Protein AF-A0ABD2JEH2-F1 (afdb_monomer)

Mean predicted aligned error: 18.3 Å

Organism: NCBI:txid157864

Solvent-accessible surface area (backbone atoms only — not comparable to full-atom values): 28466 Å² total; per-residue (Å²): 139,85,88,86,85,80,56,67,70,57,51,53,50,49,50,51,50,50,50,50,52,48,48,51,50,50,49,36,48,27,20,68,70,43,46,34,24,30,28,34,30,50,46,79,28,69,82,37,62,45,49,84,53,62,71,50,44,47,70,79,39,72,75,54,36,22,40,37,39,39,40,36,83,88,48,63,65,70,51,57,27,50,54,41,29,54,41,44,76,69,68,38,38,36,32,44,28,38,29,57,82,94,49,58,30,40,73,56,53,65,60,52,40,50,38,17,49,51,45,50,73,43,43,73,67,43,54,75,32,35,81,64,40,46,29,54,41,56,22,46,17,30,68,80,60,46,22,22,58,52,14,48,41,50,43,58,18,45,62,44,31,55,77,73,47,89,65,57,34,33,41,44,16,26,28,58,12,26,21,42,64,40,47,26,23,7,50,66,31,46,82,57,36,47,36,77,73,79,57,48,29,50,23,36,33,35,28,25,57,22,45,17,61,90,74,73,41,54,41,51,62,64,44,57,57,45,35,48,71,44,77,43,45,46,35,33,62,31,32,42,83,57,70,86,49,85,45,83,15,55,33,70,62,31,52,49,48,43,45,75,68,38,25,21,43,18,33,47,22,44,31,48,52,77,84,61,65,40,25,24,33,30,68,39,33,77,81,39,26,70,46,92,67,67,47,78,32,91,40,27,59,77,49,57,58,68,73,51,78,84,67,77,76,69,68,75,67,78,72,79,85,69,96,59,104,63,80,59,67,57,58,52,64,62,99,58,82,98,67,74,68,54,79,47,84,49,80,84,74,78,92,84,69,82,84,51,71,66,59,60,51,49,51,52,50,52,51,51,49,51,51,52,49,51,50,52,49,51,50,50,51,50,52,50,51,53,52,50,53,52,49,54,50,52,50,47,67,69,46,48,63,68,74,43,65,82,50,81,77,67,52,51,57,53,51,54,51,50,50,53,52,50,49,54,50,51,65,62,41,52,60,51,51,52,48,72,66,36,69,63,55,44,50,52,52,50,64,68,50,56,71,69,62,68,76,72,70,76,92,82,79,86,73,88,83,82,80,82,88,86,76,86,80,80,84,83,80,88,79,87,87,80,90,84,83,92,81,84,85,81,88,84,85,83,89,88,83,83,90,82,92,134

Sequence (502 aa):
MFVVAQMAPLTLALLLITLLTAYDRCAVALTAGLGNGINMQPSYYNSGKVSLGLSQLKTLAPKVKTVRIEVEPFIPISLAKQWISEAAKNGFSIIVTYHKSTVLGSNDANELQQAANWWKTNYKSLAQSGTFVLNLMNEWGDHTITSSAYATAVNNALKIVRQVYRGTVIIDAPGWGQEAQTVKNAILGIGGAKIADTKIIPSLHLYPGGYNQQKNRWVDKSDIDDLAKAGRSLIIGEFGSLPPQNGGSDWAGIVSYAKSKGYTVLGWAWNGDGAYGMNMAQPSWSDQPTATTFTKSSYFNTIYNLFFEYRRAFRTVFLPASTDNHPHFVRIFHPKNGQKSKQVKMAPAPRGEKFCVKTAAKMAEEYAAQLKRKQEIQFLIQSFLICGFLEVQNLTFAWTPSLFSSLDGQWPFLVTFSENWISILLNSISPIILFSFNIDVRRIVRQLFVPFFLSFRCPFCAADRSPPAGVVQVRHLPTAARFVAARHHRQVQQCPSQFFVT

Secondary structure (DSSP, 8-state):
---SSS-HHHHHHHHHHHHHHHHHHHHHHHTTTT-SEEEE-GGGSGGG-----HHHHHHH-TT--EEEEEE-TTS-HHHHHHHHHHHHHTT-EEEEEE--GGGTT---HHHHHHHHHHHHHHHHHHHTT---EEE--TT-S-TT--HHHHHHHHHHHHHHHTTT--S-EEEE-HHHHT-HHHHHHHHHTTTS-----SSEEEEEEE-TT-EEGGGTEE--HHHHHHHHHTTS--EEEEE---TT------HHHHHHHHHHTT-EEEES-SS--TTSS--SEES-TTT-TT-S--EE-TTHHHHHGGGS--------------SSS---EEEEPPSSTT--PEEEEPPPPPTT----HHHHHHHHHHHHHHHHHHHHHHHHHHHHHHHHHHHHHHHHHHHHHHHTTT--SSHHHHHHHHHHHHHHHHHHHHHHHHHHH-HHHHHHHHHHHHHHHTT---TT-----PPPS---------------------------------

InterPro domains:
  IPR001547 Glycoside hydrolase, family 5 [PF00150] (80-273)
  IPR017853 Glycoside hydrolase superfamily [SSF51445] (61-289)

Nearest PDB structures (foldseek):
  3wsu-assembly2_B  TM=7.723E-01  e=1.985E-13  Streptomyces thermolilacinus
  4y7e-assembly1_A  TM=7.860E-01  e=3.277E-12  Streptomyces thermolilacinus
  4fk9-assembly1_A  TM=7.755E-01  e=4.362E-12  Streptomyces sp. SirexAA-E
  1ceo-assembly1_A  TM=7.139E-01  e=1.107E-08  Acetivibrio thermocellus
  2xsb-assembly1_A  TM=4.811E-01  e=6.095E-03  Oceanicola granulosus HTCC2516

Radius of gyration: 31.27 Å; Cα contacts (8 Å, |Δi|>4): 711; chains: 1; bounding box: 74×109×76 Å

Foldseek 3Di:
DDDDPPCVVVVVVVVVVVVVVVVVVVLCQQAVVQFAAFEDELCQFPNSLFDLQLVVCCVAFVRHQEYEYEDEPSRDVVSLLVVQLVCVVSRHAYEYADEHPVQAQPLPLVVLQVLLVSCLVCVVVSVVSDDYAYASHQQYHALPDALASVLVSVLNSVVSNVVPDDAAYEYADHNRRQALVSPLCQCVQNPHHHNPDQRYAYEHAFEQARDHVVVGAHDELVSLVSNVVSVHHYAHQEYFHFPPDNHDTPRLVNLLSSVVSSYYYYYYHCADPPPRQQHQWPPHCNVPRYDPDIDGDPNNCVGSVSSDNCPPPQPFPDDPDDPDDDFDWTWTDDPPDDDDTDTDTDDDDDPDDDPDPVVVVVVVVVVVVVVVVVVVVVVVVVVVVVVVVVVVLVVCVVCVLVVCVPDDDCRSVVSVVVNVVVVVVVVVCVVVCVCPVDPVNVVVVCVVCVVVVVVDDDPPPPDDDDDDDDDDDDDDDDDDDDDDDDDDDDDDDDDDDDDDDD

pLDDT: mean 73.19, std 26.57, range [21.41, 98.88]

Structure (mmCIF, N/CA/C/O backbone):
data_AF-A0ABD2JEH2-F1
#
_entry.id   AF-A0ABD2JEH2-F1
#
loop_
_atom_site.group_PDB
_atom_site.id
_atom_site.type_symbol
_atom_site.label_atom_id
_atom_site.label_alt_id
_atom_site.label_comp_id
_atom_site.label_asym_id
_atom_site.label_entity_id
_atom_site.label_seq_id
_atom_site.pdbx_PDB_ins_code
_atom_site.Cartn_x
_atom_site.Cartn_y
_atom_site.Cartn_z
_atom_site.occupancy
_atom_site.B_iso_or_equiv
_atom_site.auth_seq_id
_atom_site.auth_comp_id
_atom_site.auth_asym_id
_atom_site.auth_atom_id
_atom_site.pdbx_PDB_model_num
ATOM 1 N N . MET A 1 1 ? 0.611 -55.958 -28.792 1.00 38.38 1 MET A N 1
ATOM 2 C CA . MET A 1 1 ? 0.844 -54.628 -28.189 1.00 38.38 1 MET A CA 1
ATOM 3 C C . MET A 1 1 ? -0.496 -53.913 -28.087 1.00 38.38 1 MET A C 1
ATOM 5 O O . MET A 1 1 ? -0.878 -53.160 -28.967 1.00 38.38 1 MET A O 1
ATOM 9 N N . PHE A 1 2 ? -1.259 -54.252 -27.053 1.00 36.62 2 PHE A N 1
ATOM 10 C CA . PHE A 1 2 ? -2.417 -53.476 -26.616 1.00 36.62 2 PHE A CA 1
ATOM 11 C C . PHE A 1 2 ? -1.921 -52.457 -25.574 1.00 36.62 2 PHE A C 1
ATOM 13 O O . PHE A 1 2 ? -0.889 -52.704 -24.954 1.00 36.62 2 PHE A O 1
ATOM 20 N N . VAL A 1 3 ? -2.677 -51.372 -25.364 1.00 32.00 3 VAL A N 1
ATOM 21 C CA . VAL A 1 3 ? -2.468 -50.273 -24.386 1.00 32.00 3 VAL A CA 1
ATOM 22 C C . VAL A 1 3 ? -1.730 -49.024 -24.915 1.00 32.00 3 VAL A C 1
ATOM 24 O O . VAL A 1 3 ? -0.682 -48.673 -24.397 1.00 32.00 3 VAL A O 1
ATOM 27 N N . VAL A 1 4 ? -2.293 -48.283 -25.889 1.00 34.38 4 VAL A N 1
ATOM 28 C CA . VAL A 1 4 ? -1.987 -46.828 -26.065 1.00 34.38 4 VAL A CA 1
ATOM 29 C C . VAL A 1 4 ? -3.189 -45.994 -26.581 1.00 34.38 4 VAL A C 1
ATOM 31 O O . VAL A 1 4 ? -3.012 -44.884 -27.060 1.00 34.38 4 VAL A O 1
ATOM 34 N N . ALA A 1 5 ? -4.440 -46.466 -26.495 1.00 36.94 5 ALA A N 1
ATOM 35 C CA . ALA A 1 5 ? -5.582 -45.771 -27.131 1.00 36.94 5 ALA A CA 1
ATOM 36 C C . ALA A 1 5 ? -6.652 -45.204 -26.171 1.00 36.94 5 ALA A C 1
ATOM 38 O O . ALA A 1 5 ? -7.712 -44.786 -26.621 1.00 36.94 5 ALA A O 1
ATOM 39 N N . GLN A 1 6 ? -6.401 -45.152 -24.857 1.00 35.84 6 GLN A N 1
ATOM 40 C CA . GLN A 1 6 ? -7.385 -44.656 -23.872 1.00 35.84 6 GLN A CA 1
ATOM 41 C C . GLN A 1 6 ? -6.993 -43.356 -23.143 1.00 35.84 6 GLN A C 1
ATOM 43 O O . GLN A 1 6 ? -7.733 -42.904 -22.275 1.00 35.84 6 GLN A O 1
ATOM 48 N N . MET A 1 7 ? -5.869 -42.711 -23.482 1.00 36.59 7 MET A N 1
ATOM 49 C CA . MET A 1 7 ? -5.363 -41.574 -22.687 1.00 36.59 7 MET A CA 1
ATOM 50 C C . MET A 1 7 ? -5.781 -40.173 -23.172 1.00 36.59 7 MET A C 1
ATOM 52 O O . MET A 1 7 ? -5.604 -39.217 -22.423 1.00 36.59 7 MET A O 1
ATOM 56 N N . ALA A 1 8 ? -6.378 -40.028 -24.360 1.00 45.19 8 ALA A N 1
ATOM 57 C CA . ALA A 1 8 ? -6.695 -38.723 -24.965 1.00 45.19 8 ALA A CA 1
ATOM 58 C C . ALA A 1 8 ? -7.684 -37.820 -24.180 1.00 45.19 8 ALA A C 1
ATOM 60 O O . ALA A 1 8 ? -7.406 -36.625 -24.038 1.00 45.19 8 ALA A O 1
ATOM 61 N N . PRO A 1 9 ? -8.803 -38.320 -23.609 1.00 41.22 9 PRO A N 1
ATOM 62 C CA . PRO A 1 9 ? -9.693 -37.459 -22.825 1.00 41.22 9 PRO A CA 1
ATOM 63 C C . PRO A 1 9 ? -9.065 -37.055 -21.482 1.00 41.22 9 PRO A C 1
ATOM 65 O O . PRO A 1 9 ? -9.362 -35.978 -20.963 1.00 41.22 9 PRO A O 1
ATOM 68 N N . LEU A 1 10 ? -8.146 -37.872 -20.948 1.00 39.50 10 LEU A N 1
ATOM 69 C CA . LEU A 1 10 ? -7.419 -37.559 -19.722 1.00 39.50 10 LEU A CA 1
ATOM 70 C C . LEU A 1 10 ? -6.407 -36.432 -19.952 1.00 39.50 10 LEU A C 1
ATOM 72 O O . LEU A 1 10 ? -6.334 -35.528 -19.131 1.00 39.50 10 LEU A O 1
ATOM 76 N N . THR A 1 11 ? -5.672 -36.434 -21.069 1.00 44.53 11 THR A N 1
ATOM 77 C CA . THR A 1 11 ? -4.699 -35.380 -21.408 1.00 44.53 11 THR A CA 1
ATOM 78 C C . THR A 1 11 ? -5.358 -34.045 -21.733 1.00 44.53 11 THR A C 1
ATOM 80 O O . THR A 1 11 ? -4.823 -33.014 -21.332 1.00 44.53 11 THR A O 1
ATOM 83 N N . LEU A 1 12 ? -6.524 -34.028 -22.388 1.00 40.44 12 LEU A N 1
ATOM 84 C CA . LEU A 1 12 ? -7.258 -32.782 -22.646 1.00 40.44 12 LEU A CA 1
ATOM 85 C C . LEU A 1 12 ? -7.857 -32.199 -21.358 1.00 40.44 12 LEU A C 1
ATOM 87 O O . LEU A 1 12 ? -7.757 -30.994 -21.129 1.00 40.44 12 LEU A O 1
ATOM 91 N N . ALA A 1 13 ? -8.407 -33.045 -20.480 1.00 41.44 13 ALA A N 1
ATOM 92 C CA . ALA A 1 13 ? -8.845 -32.632 -19.149 1.00 41.44 13 ALA A CA 1
ATOM 93 C C . ALA A 1 13 ? -7.664 -32.142 -18.295 1.00 41.44 13 ALA A C 1
ATOM 95 O O . ALA A 1 13 ? -7.777 -31.105 -17.646 1.00 41.44 13 ALA A O 1
ATOM 96 N N . LEU A 1 14 ? -6.507 -32.813 -18.351 1.00 42.25 14 LEU A N 1
ATOM 97 C CA . LEU A 1 14 ? -5.287 -32.375 -17.668 1.00 42.25 14 LEU A CA 1
ATOM 98 C C . LEU A 1 14 ? -4.791 -31.035 -18.216 1.00 42.25 14 LEU A C 1
ATOM 100 O O . LEU A 1 14 ? -4.401 -30.181 -17.431 1.00 42.25 14 LEU A O 1
ATOM 104 N N . LEU A 1 15 ? -4.841 -30.813 -19.532 1.00 41.19 15 LEU A N 1
ATOM 105 C CA . LEU A 1 15 ? -4.460 -29.549 -20.164 1.00 41.19 15 LEU A CA 1
ATOM 106 C C . LEU A 1 15 ? -5.418 -28.419 -19.766 1.00 41.19 15 LEU A C 1
ATOM 108 O O . LEU A 1 15 ? -4.961 -27.331 -19.428 1.00 41.19 15 LEU A O 1
ATOM 112 N N . LEU A 1 16 ? -6.732 -28.677 -19.736 1.00 40.31 16 LEU A N 1
ATOM 113 C CA . LEU A 1 16 ? -7.731 -27.705 -19.285 1.00 40.31 16 LEU A CA 1
ATOM 114 C C . LEU A 1 16 ? -7.563 -27.383 -17.797 1.00 40.31 16 LEU A C 1
ATOM 116 O O . LEU A 1 16 ? -7.581 -26.216 -17.429 1.00 40.31 16 LEU A O 1
ATOM 120 N N . ILE A 1 17 ? -7.341 -28.392 -16.949 1.00 43.56 17 ILE A N 1
ATOM 121 C CA . ILE A 1 17 ? -7.044 -28.217 -15.520 1.00 43.56 17 ILE A CA 1
ATOM 122 C C . ILE A 1 17 ? -5.722 -27.461 -15.349 1.00 43.56 17 ILE A C 1
ATOM 124 O O . ILE A 1 17 ? -5.631 -26.576 -14.506 1.00 43.56 17 ILE A O 1
ATOM 128 N N . THR A 1 18 ? -4.707 -27.730 -16.170 1.00 41.47 18 THR A N 1
ATOM 129 C CA . THR A 1 18 ? -3.419 -27.018 -16.132 1.00 41.47 18 THR A CA 1
ATOM 130 C C . THR A 1 18 ? -3.573 -25.565 -16.583 1.00 41.47 18 THR A C 1
ATOM 132 O O . THR A 1 18 ? -3.002 -24.675 -15.968 1.00 41.47 18 THR A O 1
ATOM 135 N N . LEU A 1 19 ? -4.393 -25.291 -17.599 1.00 39.25 19 LEU A N 1
ATOM 136 C CA . LEU A 1 19 ? -4.694 -23.937 -18.075 1.00 39.25 19 LEU A CA 1
ATOM 137 C C . LEU A 1 19 ? -5.566 -23.156 -17.086 1.00 39.25 19 LEU A C 1
ATOM 139 O O . LEU A 1 19 ? -5.294 -21.984 -16.843 1.00 39.25 19 LEU A O 1
ATOM 143 N N . LEU A 1 20 ? -6.567 -23.796 -16.478 1.00 35.84 20 LEU A N 1
ATOM 144 C CA . LEU A 1 20 ? -7.410 -23.208 -15.434 1.00 35.84 20 LEU A CA 1
ATOM 145 C C . LEU A 1 20 ? -6.595 -22.933 -14.165 1.00 35.84 20 LEU A C 1
ATOM 147 O O . LEU A 1 20 ? -6.630 -21.825 -13.645 1.00 35.84 20 LEU A O 1
ATOM 151 N N . THR A 1 21 ? -5.766 -23.883 -13.722 1.00 35.12 21 THR A N 1
ATOM 152 C CA . THR A 1 21 ? -4.868 -23.676 -12.574 1.00 35.12 21 THR A CA 1
ATOM 153 C C . THR A 1 21 ? -3.761 -22.667 -12.873 1.00 35.12 21 THR A C 1
ATOM 155 O O . THR A 1 21 ? -3.368 -21.925 -11.977 1.00 35.12 21 THR A O 1
ATOM 158 N N . ALA A 1 22 ? -3.262 -22.581 -14.108 1.00 37.34 22 ALA A N 1
ATOM 159 C CA . ALA A 1 22 ? -2.315 -21.546 -14.517 1.00 37.34 22 ALA A CA 1
ATOM 160 C C . ALA A 1 22 ? -2.975 -20.162 -14.582 1.00 37.34 22 ALA A C 1
ATOM 162 O O . ALA A 1 22 ? -2.362 -19.185 -14.156 1.00 37.34 22 ALA A O 1
ATOM 163 N N . TYR A 1 23 ? -4.221 -20.073 -15.058 1.00 37.78 23 TYR A N 1
ATOM 164 C CA . TYR A 1 23 ? -5.011 -18.843 -15.049 1.00 37.78 23 TYR A CA 1
ATOM 165 C C . TYR A 1 23 ? -5.285 -18.373 -13.619 1.00 37.78 23 TYR A C 1
ATOM 167 O O . TYR A 1 23 ? -5.003 -17.220 -13.303 1.00 37.78 23 TYR A O 1
ATOM 175 N N . ASP A 1 24 ? -5.715 -19.273 -12.732 1.00 34.38 24 ASP A N 1
ATOM 176 C CA . ASP A 1 24 ? -5.932 -18.965 -11.318 1.00 34.38 24 ASP A CA 1
ATOM 177 C C . ASP A 1 24 ? -4.625 -18.565 -10.624 1.00 34.38 24 ASP A C 1
ATOM 179 O O . ASP A 1 24 ? -4.593 -17.572 -9.903 1.00 34.38 24 ASP A O 1
ATOM 183 N N . ARG A 1 25 ? -3.503 -19.250 -10.891 1.00 36.88 25 ARG A N 1
ATOM 184 C CA . ARG A 1 25 ? -2.181 -18.848 -10.372 1.00 36.88 25 ARG A CA 1
ATOM 185 C C . ARG A 1 25 ? -1.738 -17.487 -10.904 1.00 36.88 25 ARG A C 1
ATOM 187 O O . ARG A 1 25 ? -1.154 -16.715 -10.150 1.00 36.88 25 ARG A O 1
ATOM 194 N N . CYS A 1 26 ? -2.020 -17.176 -12.168 1.00 42.25 26 CYS A N 1
ATOM 195 C CA . CYS A 1 26 ? -1.706 -15.886 -12.777 1.00 42.25 26 CYS A CA 1
ATOM 196 C C . CYS A 1 26 ? -2.580 -14.767 -12.186 1.00 42.25 26 CYS A C 1
ATOM 198 O O . CYS A 1 26 ? -2.062 -13.717 -11.821 1.00 42.25 26 CYS A O 1
ATOM 200 N N . ALA A 1 27 ? -3.878 -15.007 -11.985 1.00 40.31 27 ALA A N 1
ATOM 201 C CA . ALA A 1 27 ? -4.804 -14.068 -11.350 1.00 40.31 27 ALA A CA 1
ATOM 202 C C . ALA A 1 27 ? -4.501 -13.856 -9.852 1.00 40.31 27 ALA A C 1
ATOM 204 O O . ALA A 1 27 ? -4.557 -12.728 -9.357 1.00 40.31 27 ALA A O 1
ATOM 205 N N . VAL A 1 28 ? -4.108 -14.909 -9.128 1.00 47.94 28 VAL A N 1
ATOM 206 C CA . VAL A 1 28 ? -3.621 -14.826 -7.739 1.00 47.94 28 VAL A CA 1
ATOM 207 C C . VAL A 1 28 ? -2.287 -14.074 -7.674 1.00 47.94 28 VAL A C 1
ATOM 209 O O . VAL A 1 28 ? -2.099 -13.248 -6.784 1.00 47.94 28 VAL A O 1
ATOM 212 N N . ALA A 1 29 ? -1.385 -14.282 -8.638 1.00 48.41 29 ALA A N 1
ATOM 213 C CA . ALA A 1 29 ? -0.139 -13.522 -8.740 1.00 48.41 29 ALA A CA 1
ATOM 214 C C . ALA A 1 29 ? -0.380 -12.037 -9.079 1.00 48.41 29 ALA A C 1
ATOM 216 O O . ALA A 1 29 ? 0.302 -11.169 -8.531 1.00 48.41 29 ALA A O 1
ATOM 217 N N . LEU A 1 30 ? -1.370 -11.728 -9.925 1.00 56.09 30 LEU A N 1
ATOM 218 C CA . LEU A 1 30 ? -1.747 -10.360 -10.308 1.00 56.09 30 LEU A CA 1
ATOM 219 C C . LEU A 1 30 ? -2.466 -9.608 -9.175 1.00 56.09 30 LEU A C 1
ATOM 221 O O . LEU A 1 30 ? -2.179 -8.439 -8.958 1.00 56.09 30 LEU A O 1
ATOM 225 N N . THR A 1 31 ? -3.311 -10.273 -8.382 1.00 55.59 31 THR A N 1
ATOM 226 C CA . THR A 1 31 ? -3.973 -9.667 -7.202 1.00 55.59 31 THR A CA 1
ATOM 227 C C . THR A 1 31 ? -3.117 -9.717 -5.932 1.00 55.59 31 THR A C 1
ATOM 229 O O . THR A 1 31 ? -3.543 -9.241 -4.876 1.00 55.59 31 THR A O 1
ATOM 232 N N . ALA A 1 32 ? -1.939 -10.343 -5.988 1.00 62.41 32 ALA A N 1
ATOM 233 C CA . ALA A 1 32 ? -1.155 -10.747 -4.819 1.00 62.41 32 ALA A CA 1
ATOM 234 C C . ALA A 1 32 ? -1.945 -11.579 -3.777 1.00 62.41 32 ALA A C 1
ATOM 236 O O . ALA A 1 32 ? -1.528 -11.678 -2.625 1.00 62.41 32 ALA A O 1
ATOM 237 N N . GLY A 1 33 ? -3.100 -12.148 -4.149 1.00 73.88 33 GLY A N 1
ATOM 238 C CA . GLY A 1 33 ? -4.007 -12.875 -3.252 1.00 73.88 33 GLY A CA 1
ATOM 239 C C . GLY A 1 33 ? -4.705 -12.017 -2.187 1.00 73.88 33 GLY A C 1
ATOM 240 O O . GLY A 1 33 ? -5.452 -12.552 -1.373 1.00 73.88 33 GLY A O 1
ATOM 241 N N . LEU A 1 34 ? -4.485 -10.700 -2.184 1.00 87.00 34 LEU A N 1
ATOM 242 C CA . LEU A 1 34 ? -5.029 -9.782 -1.181 1.00 87.00 34 LEU A CA 1
ATOM 243 C C . LEU A 1 34 ? -6.503 -9.467 -1.475 1.00 87.00 34 LEU A C 1
ATOM 245 O O . LEU A 1 34 ? -7.361 -9.549 -0.598 1.00 87.00 34 LEU A O 1
ATOM 249 N N . GLY A 1 35 ? -6.810 -9.159 -2.737 1.00 91.62 35 GLY A N 1
ATOM 250 C CA . GLY A 1 35 ? -8.103 -8.611 -3.134 1.00 91.62 35 GLY A CA 1
ATOM 251 C C . GLY A 1 35 ? -8.255 -7.145 -2.715 1.00 91.62 35 GLY A C 1
ATOM 252 O O . GLY A 1 35 ? -7.526 -6.635 -1.863 1.00 91.62 35 GLY A O 1
ATOM 253 N N . ASN A 1 36 ? -9.222 -6.457 -3.325 1.00 95.56 36 ASN A N 1
ATOM 254 C CA . ASN A 1 36 ? -9.412 -5.019 -3.123 1.00 95.56 36 ASN A CA 1
ATOM 255 C C . ASN A 1 36 ? -9.738 -4.682 -1.670 1.00 95.56 36 ASN A C 1
ATOM 257 O O . ASN A 1 36 ? -10.392 -5.452 -0.961 1.00 95.56 36 ASN A O 1
ATOM 261 N N . GLY A 1 37 ? -9.305 -3.511 -1.234 1.00 97.31 37 GLY A N 1
ATOM 262 C CA . GLY A 1 37 ? -9.317 -3.171 0.174 1.00 97.31 37 GLY A CA 1
ATOM 263 C C . GLY A 1 37 ? -9.365 -1.685 0.443 1.00 97.31 37 GLY A C 1
ATOM 264 O O . GLY A 1 37 ? -9.661 -0.883 -0.437 1.00 97.31 37 GLY A O 1
ATOM 265 N N . ILE A 1 38 ? -9.094 -1.338 1.688 1.00 98.31 38 ILE A N 1
ATOM 266 C CA . ILE A 1 38 ? -9.150 0.024 2.213 1.00 98.31 38 ILE A CA 1
ATOM 267 C C . ILE A 1 38 ? -8.027 0.244 3.224 1.00 98.31 38 ILE A C 1
ATOM 269 O O . ILE A 1 38 ? -7.625 -0.687 3.925 1.00 98.31 38 ILE A O 1
ATOM 273 N N . ASN A 1 39 ? -7.548 1.480 3.294 1.00 98.62 39 ASN A N 1
ATOM 274 C CA . ASN A 1 39 ? -6.603 1.948 4.300 1.00 98.62 39 ASN A CA 1
ATOM 275 C C . ASN A 1 39 ? -7.331 2.352 5.586 1.00 98.62 39 ASN A C 1
ATOM 277 O O . ASN A 1 39 ? -8.513 2.706 5.559 1.00 98.62 39 ASN A O 1
ATOM 281 N N . MET A 1 40 ? -6.631 2.309 6.715 1.00 97.31 40 MET A N 1
ATOM 282 C CA . MET A 1 40 ? -7.096 2.853 7.988 1.00 97.31 40 MET A CA 1
ATOM 283 C C . MET A 1 40 ? -5.923 3.343 8.827 1.00 97.31 40 MET A C 1
ATOM 285 O O . MET A 1 40 ? -4.877 2.693 8.875 1.00 97.31 40 MET A O 1
ATOM 289 N N . GLN A 1 41 ? -6.140 4.450 9.536 1.00 96.44 41 GLN A N 1
ATOM 290 C CA . GLN A 1 41 ? -5.079 5.141 10.268 1.00 96.44 41 GLN A CA 1
ATOM 291 C C . GLN A 1 41 ? -5.410 5.270 11.762 1.00 96.44 41 GLN A C 1
ATOM 293 O O . GLN A 1 41 ? -5.638 6.365 12.281 1.00 96.44 41 GLN A O 1
ATOM 298 N N . PRO A 1 42 ? -5.500 4.141 12.485 1.00 96.62 42 PRO A N 1
ATOM 299 C CA . PRO A 1 42 ? -5.939 4.149 13.878 1.00 96.62 42 PRO A CA 1
ATOM 300 C C . PRO A 1 42 ? -4.958 4.877 14.803 1.00 96.62 42 PRO A C 1
ATOM 302 O O . PRO A 1 42 ? -5.356 5.342 15.865 1.00 96.62 42 PRO A O 1
ATOM 305 N N . SER A 1 43 ? -3.699 5.025 14.389 1.00 96.62 43 SER A N 1
ATOM 306 C CA . SER A 1 43 ? -2.628 5.646 15.170 1.00 96.62 43 SER A CA 1
ATOM 307 C C . SER A 1 43 ? -2.864 7.121 15.537 1.00 96.62 43 SER A C 1
ATOM 309 O O . SER A 1 43 ? -2.365 7.566 16.568 1.00 96.62 43 SER A O 1
ATOM 311 N N . TYR A 1 44 ? -3.617 7.887 14.741 1.00 93.75 44 TYR A N 1
ATOM 312 C CA . TYR A 1 44 ? -3.681 9.351 14.894 1.00 93.75 44 TYR A CA 1
ATOM 313 C C . TYR A 1 44 ? -4.644 9.865 15.951 1.00 93.75 44 TYR A C 1
ATOM 315 O O . TYR A 1 44 ? -4.499 10.998 16.410 1.00 93.75 44 TYR A O 1
ATOM 323 N N . TYR A 1 45 ? -5.619 9.056 16.355 1.00 92.81 45 TYR A N 1
ATOM 324 C CA . TYR A 1 45 ? -6.682 9.513 17.242 1.00 92.81 45 TYR A CA 1
ATOM 325 C C . TYR A 1 45 ? -6.719 8.702 18.520 1.00 92.81 45 TYR A C 1
ATOM 327 O O . TYR A 1 45 ? -6.497 7.492 18.524 1.00 92.81 45 TYR A O 1
ATOM 335 N N . ASN A 1 46 ? -6.990 9.396 19.625 1.00 95.50 46 ASN A N 1
ATOM 336 C CA . ASN A 1 46 ? -7.122 8.800 20.953 1.00 95.50 46 ASN A CA 1
ATOM 337 C C . ASN A 1 46 ? -5.936 7.894 21.343 1.00 95.50 46 ASN A C 1
ATOM 339 O O . ASN A 1 46 ? -6.116 6.827 21.932 1.00 95.50 46 ASN A O 1
ATOM 343 N N . SER A 1 47 ? -4.718 8.281 20.941 1.00 95.31 47 SER A N 1
ATOM 344 C CA . SER A 1 47 ? -3.491 7.496 21.147 1.00 95.31 47 SER A CA 1
ATOM 345 C C . SER A 1 47 ? -3.610 6.042 20.662 1.00 95.31 47 SER A C 1
ATOM 347 O O . SER A 1 47 ? -3.117 5.123 21.318 1.00 95.31 47 SER A O 1
ATOM 349 N N . GLY A 1 48 ? -4.321 5.812 19.555 1.00 95.94 48 GLY A N 1
ATOM 350 C CA . GLY A 1 48 ? -4.557 4.482 18.997 1.00 95.94 48 GLY A CA 1
ATOM 351 C C . GLY A 1 48 ? -5.732 3.707 19.607 1.00 95.94 48 GLY A C 1
ATOM 352 O O . GLY A 1 48 ? -6.070 2.617 19.142 1.00 95.94 48 GLY A O 1
ATOM 353 N N . LYS A 1 49 ? -6.386 4.228 20.649 1.00 97.31 49 LYS A N 1
ATOM 354 C CA . LYS A 1 49 ? -7.512 3.557 21.318 1.00 97.31 49 LYS A CA 1
ATOM 355 C C . LYS A 1 49 ? -8.820 3.839 20.583 1.00 97.31 49 LYS A C 1
ATOM 357 O O . LYS A 1 49 ? -9.713 4.504 21.109 1.00 97.31 49 LYS A O 1
ATOM 362 N N . VAL A 1 50 ? -8.913 3.355 19.351 1.00 96.81 50 VAL A N 1
ATOM 363 C CA . VAL A 1 50 ? -10.086 3.530 18.491 1.00 96.81 50 VAL A CA 1
ATOM 364 C C . VAL A 1 50 ? -10.854 2.226 18.308 1.00 96.81 50 VAL A C 1
ATOM 366 O O . VAL A 1 50 ? -10.274 1.141 18.289 1.00 96.81 50 VAL A O 1
ATOM 369 N N . SER A 1 51 ? -12.170 2.328 18.143 1.00 96.69 51 SER A N 1
ATOM 370 C CA . SER A 1 51 ? -13.010 1.209 17.717 1.00 96.69 51 SER A CA 1
ATOM 371 C C . SER A 1 51 ? -12.942 1.089 16.196 1.00 96.69 51 SER A C 1
ATOM 373 O O . SER A 1 51 ? -13.401 1.985 15.485 1.00 96.69 51 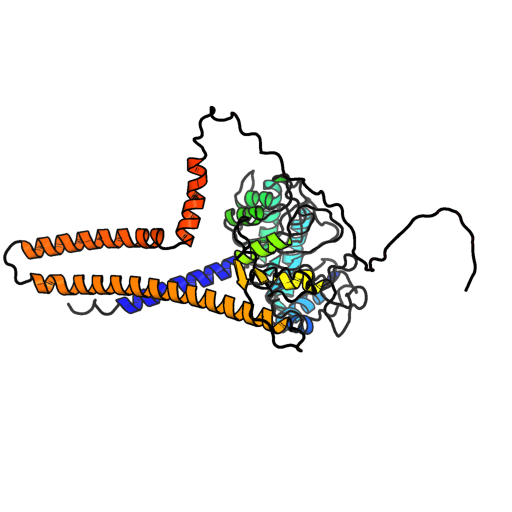SER A O 1
ATOM 375 N N . LEU A 1 52 ? -12.374 -0.008 15.676 1.00 97.06 52 LEU A N 1
ATOM 376 C CA . LEU A 1 52 ? -12.139 -0.131 14.234 1.00 97.06 52 LEU A CA 1
ATOM 377 C C . LEU A 1 52 ? -13.425 -0.287 13.413 1.00 97.06 52 LEU A C 1
ATOM 379 O O . LEU A 1 52 ? -13.449 0.067 12.235 1.00 97.06 52 LEU A O 1
ATOM 383 N N . GLY A 1 53 ? -14.496 -0.814 14.011 1.00 96.44 53 GLY A N 1
ATOM 384 C CA . GLY A 1 53 ? -15.786 -0.973 13.336 1.00 96.44 53 GLY A CA 1
ATOM 385 C C . GLY A 1 53 ? -15.755 -1.998 12.198 1.00 96.44 53 GLY A C 1
ATOM 386 O O . GLY A 1 53 ? -16.463 -1.845 11.199 1.00 96.44 53 GLY A O 1
ATOM 387 N N . LEU A 1 54 ? -14.910 -3.032 12.305 1.00 96.75 54 LEU A N 1
ATOM 388 C CA . LEU A 1 54 ? -14.658 -3.966 11.202 1.00 96.75 54 LEU A CA 1
ATOM 389 C C . LEU A 1 54 ? -15.865 -4.851 10.855 1.00 96.75 54 LEU A C 1
ATOM 391 O O . LEU A 1 54 ? -16.028 -5.238 9.696 1.00 96.75 54 LEU A O 1
ATOM 395 N N . SER A 1 55 ? -16.757 -5.127 11.809 1.00 95.19 55 SER A N 1
ATOM 396 C CA . SER A 1 55 ? -18.007 -5.848 11.534 1.00 95.19 55 SER A CA 1
ATOM 397 C C . SER A 1 55 ? -18.989 -4.991 10.719 1.00 95.19 55 SER A C 1
ATOM 399 O O . SER A 1 55 ? -19.604 -5.476 9.760 1.00 95.19 55 SER A O 1
ATOM 401 N N . GLN A 1 56 ? -19.085 -3.692 11.024 1.00 96.25 56 GLN A N 1
ATOM 402 C CA . GLN A 1 56 ? -19.850 -2.733 10.230 1.00 96.25 56 GLN A CA 1
ATOM 403 C C . GLN A 1 56 ? -19.224 -2.543 8.848 1.00 96.25 56 GLN A C 1
ATOM 405 O O . GLN A 1 56 ? -19.958 -2.550 7.861 1.00 96.25 56 GLN A O 1
ATOM 410 N N . LEU A 1 57 ? -17.892 -2.468 8.740 1.00 97.50 57 LEU A N 1
ATOM 411 C CA . LEU A 1 57 ? -17.194 -2.413 7.451 1.00 97.50 57 LEU A CA 1
ATOM 412 C C . LEU A 1 57 ? -17.590 -3.588 6.543 1.00 97.50 57 LEU A C 1
ATOM 414 O O . LEU A 1 57 ? -17.944 -3.366 5.385 1.00 97.50 57 LEU A O 1
ATOM 418 N N . LYS A 1 58 ? -17.614 -4.827 7.058 1.00 95.12 58 LYS A N 1
ATOM 419 C CA . LYS A 1 58 ? -18.054 -6.004 6.277 1.00 95.12 58 LYS A CA 1
ATOM 420 C C . LYS A 1 58 ? -19.475 -5.859 5.747 1.00 95.12 58 LYS A C 1
ATOM 422 O O . LYS A 1 58 ? -19.751 -6.245 4.612 1.00 95.12 58 LYS A O 1
ATOM 427 N N . THR A 1 59 ? -20.362 -5.309 6.570 1.00 95.81 59 THR A N 1
ATOM 428 C CA . THR A 1 59 ? -21.780 -5.138 6.238 1.00 95.81 59 THR A CA 1
ATOM 429 C C . THR A 1 59 ? -21.983 -4.016 5.221 1.00 95.81 59 THR A C 1
ATOM 431 O O . THR A 1 59 ? -22.703 -4.175 4.237 1.00 95.81 59 THR A O 1
ATOM 434 N N . LEU A 1 60 ? -21.323 -2.876 5.424 1.00 96.88 60 LEU A N 1
ATOM 435 C CA . LEU A 1 60 ? -21.470 -1.688 4.585 1.00 96.88 60 LEU A CA 1
ATOM 436 C C . LEU A 1 60 ? -20.728 -1.814 3.251 1.00 96.88 60 LEU A C 1
ATOM 438 O O . LEU A 1 60 ? -21.183 -1.240 2.255 1.00 96.88 60 LEU A O 1
ATOM 442 N N . ALA A 1 61 ? -19.612 -2.550 3.234 1.00 96.94 61 ALA A N 1
ATOM 443 C CA . ALA A 1 61 ? -18.675 -2.646 2.122 1.00 96.94 61 ALA A CA 1
ATOM 444 C C . ALA A 1 61 ? -18.244 -4.103 1.815 1.00 96.94 61 ALA A C 1
ATOM 446 O O . ALA A 1 61 ? -17.050 -4.393 1.772 1.00 96.94 61 ALA A O 1
ATOM 447 N N . PRO A 1 62 ? -19.158 -5.037 1.480 1.00 95.62 62 PRO A N 1
ATOM 448 C CA . PRO A 1 62 ? -18.861 -6.479 1.334 1.00 95.62 62 PRO A CA 1
ATOM 449 C C . PRO A 1 62 ? -17.819 -6.861 0.258 1.00 95.62 62 PRO A C 1
ATOM 451 O O . PRO A 1 62 ? -17.387 -8.017 0.170 1.00 95.62 62 PRO A O 1
ATOM 454 N N . LYS A 1 63 ? -17.415 -5.902 -0.585 1.00 95.06 63 LYS A N 1
ATOM 455 C CA . LYS A 1 63 ? -16.369 -6.059 -1.610 1.00 95.06 63 LYS A CA 1
ATOM 456 C C . LYS A 1 63 ? -14.960 -5.775 -1.087 1.00 95.06 63 LYS A C 1
ATOM 458 O O . LYS A 1 63 ? -14.010 -6.149 -1.763 1.00 95.06 63 LYS A O 1
ATOM 463 N N . VAL A 1 64 ? -14.835 -5.150 0.081 1.00 97.38 64 VAL A N 1
ATOM 464 C CA . VAL A 1 64 ? -13.559 -4.971 0.775 1.00 97.38 64 VAL A CA 1
ATOM 465 C C . VAL A 1 64 ? -13.137 -6.324 1.335 1.00 97.38 64 VAL A C 1
ATOM 467 O O . VAL A 1 64 ? -13.875 -6.942 2.102 1.00 97.38 64 VAL A O 1
ATOM 470 N N . LYS A 1 65 ? -11.967 -6.794 0.907 1.00 97.06 65 LYS A N 1
ATOM 471 C CA . LYS A 1 65 ? -11.332 -8.047 1.335 1.00 97.06 65 LYS A CA 1
ATOM 472 C C . LYS A 1 65 ? -10.036 -7.807 2.100 1.00 97.06 65 LYS A C 1
ATOM 474 O O . LYS A 1 65 ? -9.710 -8.615 2.962 1.00 97.06 65 LYS A O 1
ATOM 479 N N . THR A 1 66 ? -9.367 -6.683 1.844 1.00 98.12 66 THR A N 1
ATOM 480 C CA . THR A 1 66 ? -8.120 -6.296 2.515 1.00 98.12 66 THR A CA 1
ATOM 481 C C . THR A 1 66 ? -8.288 -5.048 3.370 1.00 98.12 66 THR A C 1
ATOM 483 O O . THR A 1 66 ? -8.959 -4.098 2.963 1.00 98.12 66 THR A O 1
ATOM 486 N N . VAL A 1 67 ? -7.619 -5.027 4.519 1.00 98.69 67 VAL A N 1
ATOM 487 C CA . VAL A 1 67 ? -7.376 -3.817 5.311 1.00 98.69 67 VAL A CA 1
ATOM 488 C C . VAL A 1 67 ? -5.875 -3.534 5.374 1.00 98.69 67 VAL A C 1
ATOM 490 O O . VAL A 1 67 ? -5.096 -4.422 5.721 1.00 98.69 67 VAL A O 1
ATOM 493 N N . ARG A 1 68 ? -5.465 -2.310 5.022 1.00 98.81 68 ARG A N 1
ATOM 494 C CA . ARG A 1 68 ? -4.098 -1.804 5.227 1.00 98.81 68 ARG A CA 1
ATOM 495 C C . ARG A 1 68 ? -4.092 -0.911 6.460 1.00 98.81 68 ARG A C 1
ATOM 497 O O . ARG A 1 68 ? -4.785 0.101 6.488 1.00 98.81 68 ARG A O 1
ATOM 504 N N . ILE A 1 69 ? -3.385 -1.352 7.496 1.00 98.62 69 ILE A N 1
ATOM 505 C CA . ILE A 1 69 ? -3.358 -0.730 8.820 1.00 98.62 69 ILE A CA 1
ATOM 506 C C . ILE A 1 69 ? -2.053 0.045 8.965 1.00 98.62 69 ILE A C 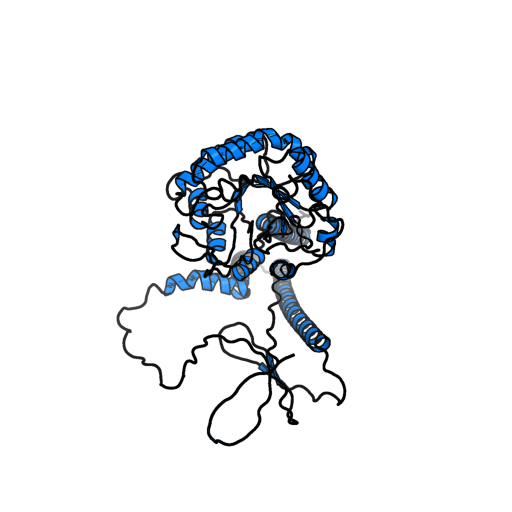1
ATOM 508 O O . ILE A 1 69 ? -0.974 -0.554 8.953 1.00 98.62 69 ILE A O 1
ATOM 512 N N . GLU A 1 70 ? -2.161 1.357 9.140 1.00 97.88 70 GLU A N 1
ATOM 513 C CA . GLU A 1 70 ? -1.008 2.228 9.354 1.00 97.88 70 GLU A CA 1
ATOM 514 C C . GLU A 1 70 ? -0.638 2.319 10.833 1.00 97.88 70 GLU A C 1
ATOM 516 O O . GLU A 1 70 ? -1.427 2.758 11.681 1.00 97.88 70 GLU A O 1
ATOM 521 N N . VAL A 1 71 ? 0.584 1.888 11.142 1.00 98.44 71 VAL A N 1
ATOM 522 C CA . VAL A 1 71 ? 1.107 1.827 12.504 1.00 98.44 71 VAL A CA 1
ATOM 523 C C . VAL A 1 71 ? 2.211 2.856 12.667 1.00 98.44 71 VAL A C 1
ATOM 525 O O . VAL A 1 71 ? 3.293 2.710 12.095 1.00 98.44 71 VAL A O 1
ATOM 528 N N . GLU A 1 72 ? 1.945 3.866 13.492 1.00 97.88 72 GLU A N 1
ATOM 529 C CA . GLU A 1 72 ? 2.963 4.827 13.901 1.00 97.88 72 GLU A CA 1
ATOM 530 C C . GLU A 1 72 ? 3.916 4.230 14.943 1.00 97.88 72 GLU A C 1
ATOM 532 O O . GLU A 1 72 ? 3.460 3.569 15.882 1.00 97.88 72 GLU A O 1
ATOM 537 N N . PRO A 1 73 ? 5.239 4.471 14.846 1.00 96.44 73 PRO A N 1
ATOM 538 C CA . PRO A 1 73 ? 6.217 3.914 15.781 1.00 96.44 73 PRO A CA 1
ATOM 539 C C . PRO A 1 73 ? 6.037 4.408 17.219 1.00 96.44 73 PRO A C 1
ATOM 541 O O . PRO A 1 73 ? 6.514 3.752 18.143 1.00 96.44 73 PRO A O 1
ATOM 544 N N . PHE A 1 74 ? 5.359 5.545 17.420 1.00 94.75 74 PHE A N 1
ATOM 545 C CA . PHE A 1 74 ? 5.045 6.068 18.750 1.00 94.75 74 PHE A CA 1
ATOM 546 C C . PHE A 1 74 ? 3.863 5.350 19.420 1.00 94.75 74 PHE A C 1
ATOM 548 O O . PHE A 1 74 ? 3.633 5.539 20.615 1.00 94.75 74 PHE A O 1
ATOM 555 N N . ILE A 1 75 ? 3.100 4.535 18.683 1.00 96.75 75 ILE A N 1
ATOM 556 C CA . ILE A 1 75 ? 1.992 3.768 19.247 1.00 96.75 75 ILE A CA 1
ATOM 557 C C . ILE A 1 75 ? 2.517 2.490 19.913 1.00 96.75 75 ILE A C 1
ATOM 559 O O . ILE A 1 75 ? 3.310 1.755 19.316 1.00 96.75 75 ILE A O 1
ATOM 563 N N . PRO A 1 76 ? 2.038 2.149 21.127 1.00 97.06 76 PRO A N 1
ATOM 564 C CA . PRO A 1 76 ? 2.335 0.862 21.737 1.00 97.06 76 PRO A CA 1
ATOM 565 C C . PRO A 1 76 ? 1.954 -0.304 20.819 1.00 97.06 76 PRO A C 1
ATOM 567 O O . PRO A 1 76 ? 0.801 -0.437 20.405 1.00 97.06 76 PRO A O 1
ATOM 570 N N . ILE A 1 77 ? 2.893 -1.222 20.572 1.00 97.69 77 ILE A N 1
ATOM 571 C CA . ILE A 1 77 ? 2.655 -2.390 19.705 1.00 97.69 77 ILE A CA 1
ATOM 572 C C . ILE A 1 77 ? 1.489 -3.269 20.179 1.00 97.69 77 ILE A C 1
ATOM 574 O O . ILE A 1 77 ? 0.918 -4.007 19.384 1.00 97.69 77 ILE A O 1
ATOM 578 N N . SER A 1 78 ? 1.104 -3.195 21.458 1.00 98.38 78 SER A N 1
ATOM 579 C CA . SER A 1 78 ? -0.076 -3.882 21.992 1.00 98.38 78 SER A CA 1
ATOM 580 C C . SER A 1 78 ? -1.376 -3.433 21.318 1.00 98.38 78 SER A C 1
ATOM 582 O O . SER A 1 78 ? -2.247 -4.273 21.108 1.00 98.38 78 SER A O 1
ATOM 584 N N . LEU A 1 79 ? -1.494 -2.163 20.919 1.00 98.44 79 LEU A N 1
ATOM 585 C CA . LEU A 1 79 ? -2.644 -1.658 20.164 1.00 98.44 79 LEU A CA 1
ATOM 586 C C . LEU A 1 79 ? -2.615 -2.162 18.718 1.00 98.44 79 LEU A C 1
ATOM 588 O O . LEU A 1 79 ? -3.610 -2.700 18.242 1.00 98.44 79 LEU A O 1
ATOM 592 N N . ALA A 1 80 ? -1.450 -2.135 18.064 1.00 98.44 80 ALA A N 1
ATOM 593 C CA . ALA A 1 80 ? -1.290 -2.728 16.734 1.00 98.44 80 ALA A CA 1
ATOM 594 C C . ALA A 1 80 ? -1.662 -4.222 16.710 1.00 98.44 80 ALA A C 1
ATOM 596 O O . ALA A 1 80 ? -2.358 -4.683 15.805 1.00 98.44 80 ALA A O 1
ATOM 597 N N . LYS A 1 81 ? -1.281 -4.979 17.748 1.00 98.75 81 LYS A N 1
ATOM 598 C CA . LYS A 1 81 ? -1.701 -6.378 17.936 1.00 98.75 81 LYS A CA 1
ATOM 599 C C . LYS A 1 81 ? -3.220 -6.524 18.036 1.00 98.75 81 LYS A C 1
ATOM 601 O O . LYS A 1 81 ? -3.777 -7.442 17.436 1.00 98.75 81 LYS A O 1
ATOM 606 N N . GLN A 1 82 ? -3.890 -5.637 18.771 1.00 98.56 82 GLN A N 1
ATOM 607 C CA . GLN A 1 82 ? -5.351 -5.650 18.884 1.00 98.56 82 GLN A CA 1
ATOM 608 C C . GLN A 1 82 ? -6.014 -5.411 17.525 1.00 98.56 82 GLN A C 1
ATOM 610 O O . GLN A 1 82 ? -6.886 -6.191 17.147 1.00 98.56 82 GLN A O 1
ATOM 615 N N . TRP A 1 83 ? -5.546 -4.424 16.756 1.00 98.62 83 TRP A N 1
ATOM 616 C CA . TRP A 1 83 ? -6.071 -4.132 15.419 1.00 98.62 83 TRP A CA 1
ATOM 617 C C . TRP A 1 83 ? -5.906 -5.309 14.452 1.00 98.62 83 TRP A C 1
ATOM 619 O O . TRP A 1 83 ? -6.861 -5.704 13.783 1.00 98.62 83 TRP A O 1
ATOM 629 N N . ILE A 1 84 ? -4.715 -5.921 14.423 1.00 98.81 84 ILE A N 1
ATOM 630 C CA . ILE A 1 84 ? -4.433 -7.108 13.600 1.00 98.81 84 ILE A CA 1
ATOM 631 C C . ILE A 1 84 ? -5.346 -8.271 14.009 1.00 98.81 84 ILE A C 1
ATOM 633 O O . ILE A 1 84 ? -5.936 -8.926 13.150 1.00 98.81 84 ILE A O 1
ATOM 637 N N . SER A 1 85 ? -5.506 -8.513 15.314 1.00 98.69 85 SER A N 1
ATOM 638 C CA . SER A 1 85 ? -6.374 -9.582 15.817 1.00 98.69 85 SER A CA 1
ATOM 639 C C . SER A 1 85 ? -7.841 -9.349 15.467 1.00 98.69 85 SER A C 1
ATOM 641 O O . SER A 1 85 ? -8.534 -10.287 15.072 1.00 98.69 85 SER A O 1
ATOM 643 N N . GLU A 1 86 ? -8.327 -8.112 15.574 1.00 98.25 86 GLU A N 1
ATOM 644 C CA . GLU A 1 86 ? -9.694 -7.762 15.191 1.00 98.25 86 GLU A CA 1
ATOM 645 C C . GLU A 1 86 ? -9.926 -7.973 13.689 1.00 98.25 86 GLU A C 1
ATOM 647 O O . GLU A 1 86 ? -10.937 -8.567 13.300 1.00 98.25 86 GLU A O 1
ATOM 652 N N . ALA A 1 87 ? -8.979 -7.556 12.844 1.00 98.50 87 ALA A N 1
ATOM 653 C CA . ALA A 1 87 ? -9.053 -7.762 11.401 1.00 98.50 87 ALA A CA 1
ATOM 654 C C . ALA A 1 87 ? -9.050 -9.248 11.025 1.00 98.50 87 ALA A C 1
ATOM 656 O O . ALA A 1 87 ? -9.884 -9.681 10.223 1.00 98.50 87 ALA A O 1
ATOM 657 N N . ALA A 1 88 ? -8.191 -10.041 11.671 1.00 98.06 88 ALA A N 1
ATOM 658 C CA . ALA A 1 88 ? -8.115 -11.482 11.462 1.00 98.06 88 ALA A CA 1
ATOM 659 C C . ALA A 1 88 ? -9.420 -12.182 11.873 1.00 98.06 88 ALA A C 1
ATOM 661 O O . ALA A 1 88 ? -9.967 -12.968 11.101 1.00 98.06 88 ALA A O 1
ATOM 662 N N . LYS A 1 89 ? -9.983 -11.842 13.042 1.00 97.94 89 LYS A N 1
ATOM 663 C CA . LYS A 1 89 ? -11.280 -12.370 13.514 1.00 97.94 89 LYS A CA 1
ATOM 664 C C . LYS A 1 89 ? -12.431 -12.028 12.571 1.00 97.94 89 LYS A C 1
ATOM 666 O O . LYS A 1 89 ? -13.373 -12.802 12.430 1.00 97.94 89 LYS A O 1
ATOM 671 N N . ASN A 1 90 ? -12.353 -10.877 11.908 1.00 97.62 90 ASN A N 1
ATOM 672 C CA . ASN A 1 90 ? -13.331 -10.469 10.908 1.00 97.62 90 ASN A CA 1
ATOM 673 C C . ASN A 1 90 ? -13.082 -11.095 9.521 1.00 97.62 90 ASN A C 1
ATOM 675 O O . ASN A 1 90 ? -13.943 -10.972 8.647 1.00 97.62 90 ASN A O 1
ATOM 679 N N . GLY A 1 91 ? -11.992 -11.839 9.323 1.00 96.31 91 GLY A N 1
ATOM 680 C CA . GLY A 1 91 ? -11.701 -12.565 8.085 1.00 96.31 91 GLY A CA 1
ATOM 681 C C . GLY A 1 91 ? -11.195 -11.676 6.949 1.00 96.31 91 GLY A C 1
ATOM 682 O O . GLY A 1 91 ? -11.432 -11.990 5.783 1.00 96.31 91 GLY A O 1
ATOM 683 N N . PHE A 1 92 ? -10.551 -10.553 7.275 1.00 98.06 92 PHE A N 1
ATOM 684 C CA . PHE A 1 92 ? -9.872 -9.718 6.287 1.00 98.06 92 PHE A CA 1
ATOM 685 C C . PHE A 1 92 ? -8.462 -10.236 5.998 1.00 98.06 92 PHE A C 1
ATOM 687 O O . PHE A 1 92 ? -7.762 -10.697 6.899 1.00 98.06 92 PHE A O 1
ATOM 694 N N . SER A 1 93 ? -8.020 -10.074 4.752 1.00 97.62 93 SER A N 1
ATOM 695 C CA . SER A 1 93 ? -6.594 -10.013 4.432 1.00 97.62 93 SER A CA 1
ATOM 696 C C . SER A 1 93 ? -6.003 -8.754 5.065 1.00 97.62 93 SER A C 1
ATOM 698 O O . SER A 1 93 ? -6.642 -7.700 5.080 1.00 97.62 93 SER A O 1
ATOM 700 N N . ILE A 1 94 ? -4.787 -8.847 5.596 1.00 98.62 94 ILE A N 1
ATOM 701 C CA . ILE A 1 94 ? -4.192 -7.767 6.388 1.00 98.62 94 ILE A CA 1
ATOM 702 C C . ILE A 1 94 ? -2.882 -7.338 5.746 1.00 98.62 94 ILE A C 1
ATOM 704 O O . ILE A 1 94 ? -2.011 -8.166 5.475 1.00 98.62 94 ILE A O 1
ATOM 708 N N . ILE A 1 95 ? -2.735 -6.034 5.550 1.00 98.81 95 ILE A N 1
ATOM 709 C CA . ILE A 1 95 ? -1.451 -5.382 5.322 1.00 98.81 95 ILE A CA 1
ATOM 710 C C . ILE A 1 95 ? -1.158 -4.539 6.557 1.00 98.81 95 ILE A C 1
ATOM 712 O O . ILE A 1 95 ? -2.028 -3.805 7.022 1.00 98.81 95 ILE A O 1
ATOM 716 N N . VAL A 1 96 ? 0.052 -4.645 7.093 1.00 98.81 96 VAL A N 1
ATOM 717 C CA . VAL A 1 96 ? 0.513 -3.768 8.174 1.00 98.81 96 VAL A CA 1
ATOM 718 C C . VAL A 1 96 ? 1.650 -2.922 7.629 1.00 98.81 96 VAL A C 1
ATOM 720 O O . VAL A 1 96 ? 2.633 -3.461 7.113 1.00 98.81 96 VAL A O 1
ATOM 723 N N . THR A 1 97 ? 1.502 -1.609 7.754 1.00 98.69 97 THR A N 1
ATOM 724 C CA . THR A 1 97 ? 2.443 -0.618 7.238 1.00 98.69 97 THR A CA 1
ATOM 725 C C . THR A 1 97 ? 3.110 0.098 8.396 1.00 98.69 97 THR A C 1
ATOM 727 O O . THR A 1 97 ? 2.426 0.616 9.279 1.00 98.69 97 THR A O 1
ATOM 730 N N . TYR A 1 98 ? 4.441 0.157 8.381 1.00 98.69 98 TYR A N 1
ATOM 731 C CA . TYR A 1 98 ? 5.155 1.100 9.233 1.00 98.69 98 TYR A CA 1
ATOM 732 C C . TYR A 1 98 ? 4.940 2.499 8.665 1.00 98.69 98 TYR A C 1
ATOM 734 O O . TYR A 1 98 ? 5.318 2.770 7.526 1.00 98.69 98 TYR A O 1
ATOM 742 N N . HIS A 1 99 ? 4.334 3.383 9.438 1.00 97.62 99 HIS A N 1
ATOM 743 C CA . HIS A 1 99 ? 4.017 4.730 8.997 1.00 97.62 99 HIS A CA 1
ATOM 744 C C . HIS A 1 99 ? 4.663 5.722 9.955 1.00 97.62 99 HIS A C 1
ATOM 746 O O . HIS A 1 99 ? 4.410 5.640 11.142 1.00 97.62 99 HIS A O 1
ATOM 752 N N . LYS A 1 100 ? 5.503 6.647 9.487 1.00 97.38 100 LYS A N 1
ATOM 753 C CA . LYS A 1 100 ? 6.076 7.702 10.340 1.00 97.38 100 LYS A CA 1
ATOM 754 C C . LYS A 1 100 ? 5.802 9.046 9.683 1.00 97.38 100 LYS A C 1
ATOM 756 O O . LYS A 1 100 ? 6.588 9.507 8.860 1.00 97.38 100 LYS A O 1
ATOM 761 N N . SER A 1 101 ? 4.665 9.648 10.027 1.00 94.12 101 SER A N 1
ATOM 762 C CA . SER A 1 101 ? 4.137 10.842 9.343 1.00 94.12 101 SER A CA 1
ATOM 763 C C . SER A 1 101 ? 5.109 12.022 9.312 1.00 94.12 101 SER A C 1
ATOM 765 O O . SER A 1 101 ? 5.125 12.784 8.351 1.00 94.12 101 SER A O 1
ATOM 767 N N . THR A 1 102 ? 5.964 12.152 10.327 1.00 96.19 102 THR A N 1
ATOM 768 C CA . THR A 1 102 ? 6.935 13.249 10.447 1.00 96.19 102 THR A CA 1
ATOM 769 C C . THR A 1 102 ? 8.065 13.216 9.417 1.00 96.19 102 THR A C 1
ATOM 771 O O . THR A 1 102 ? 8.817 14.183 9.333 1.00 96.19 102 THR A O 1
ATOM 774 N N . VAL A 1 103 ? 8.208 12.130 8.647 1.00 96.69 103 VAL A N 1
ATOM 775 C CA . VAL A 1 103 ? 9.294 11.947 7.666 1.00 96.69 103 VAL A CA 1
ATOM 776 C C . VAL A 1 103 ? 8.806 11.419 6.309 1.00 96.69 103 VAL A C 1
ATOM 778 O O . VAL A 1 103 ? 9.598 10.856 5.552 1.00 96.69 103 VAL A O 1
ATOM 781 N N . LEU A 1 104 ? 7.516 11.577 5.985 1.00 95.06 104 LEU A N 1
ATOM 782 C CA . LEU A 1 104 ? 6.986 11.229 4.658 1.00 95.06 104 LEU A CA 1
ATOM 783 C C . LEU A 1 104 ? 7.757 11.975 3.563 1.00 95.06 104 LEU A C 1
ATOM 785 O O . LEU A 1 104 ? 8.010 13.175 3.679 1.00 95.06 104 LEU A O 1
ATOM 789 N N . GLY A 1 105 ? 8.148 11.265 2.506 1.00 97.31 105 GLY A N 1
ATOM 790 C CA . GLY A 1 105 ? 8.979 11.814 1.436 1.00 97.31 105 GLY A CA 1
ATOM 791 C C . GLY A 1 105 ? 10.448 12.046 1.809 1.00 97.31 105 GLY A C 1
ATOM 792 O O . GLY A 1 105 ? 11.197 12.579 1.001 1.00 97.31 105 GLY A O 1
ATOM 793 N N . SER A 1 106 ? 10.912 11.656 3.002 1.00 97.81 106 SER A N 1
ATOM 794 C CA . SER A 1 106 ? 12.332 11.792 3.351 1.00 97.81 106 SER A CA 1
ATOM 795 C C . SER A 1 106 ? 13.216 10.935 2.443 1.00 97.81 106 SER A C 1
ATOM 797 O O . SER A 1 106 ? 12.949 9.750 2.251 1.00 97.81 106 SER A O 1
ATOM 799 N N . ASN A 1 107 ? 14.313 11.515 1.952 1.00 98.00 107 ASN A N 1
ATOM 800 C CA . ASN A 1 107 ? 15.371 10.798 1.232 1.00 98.00 107 ASN A CA 1
ATOM 801 C C . ASN A 1 107 ? 16.450 10.213 2.158 1.00 98.00 107 ASN A C 1
ATOM 803 O O . ASN A 1 107 ? 17.407 9.603 1.676 1.00 98.00 107 ASN A O 1
ATOM 807 N N . ASP A 1 108 ? 16.330 10.393 3.477 1.00 98.19 108 ASP A N 1
ATOM 808 C CA . ASP A 1 108 ? 17.289 9.837 4.428 1.00 98.19 108 ASP A CA 1
ATOM 809 C C . ASP A 1 108 ? 17.127 8.313 4.521 1.00 98.19 108 ASP A C 1
ATOM 811 O O . ASP A 1 108 ? 16.134 7.795 5.040 1.00 98.19 108 ASP A O 1
ATOM 815 N N . ALA A 1 109 ? 18.129 7.575 4.038 1.00 98.12 109 ALA A N 1
ATOM 816 C CA . ALA A 1 109 ? 18.158 6.115 4.088 1.00 98.12 109 ALA A CA 1
ATOM 817 C C . ALA A 1 109 ? 18.116 5.564 5.523 1.00 98.12 109 ALA A C 1
ATOM 819 O O . ALA A 1 109 ? 17.682 4.425 5.729 1.00 98.12 109 ALA A O 1
ATOM 820 N N . ASN A 1 110 ? 18.528 6.357 6.516 1.00 98.25 110 ASN A N 1
ATOM 821 C CA . ASN A 1 110 ? 18.441 5.978 7.917 1.00 98.25 110 ASN A CA 1
ATOM 822 C C . ASN A 1 110 ? 16.982 5.840 8.386 1.00 98.25 110 ASN A C 1
ATOM 824 O O . ASN A 1 110 ? 16.698 4.978 9.214 1.00 98.25 110 ASN A O 1
ATOM 828 N N . GLU A 1 111 ? 16.036 6.603 7.832 1.00 98.38 111 GLU A N 1
ATOM 829 C CA . GLU A 1 111 ? 14.609 6.465 8.168 1.00 98.38 111 GLU A CA 1
ATOM 830 C C . GLU A 1 111 ? 14.048 5.111 7.710 1.00 98.38 111 GLU A C 1
ATOM 832 O O . GLU A 1 111 ? 13.413 4.391 8.487 1.00 98.38 111 GLU A O 1
ATOM 837 N N . LEU A 1 112 ? 14.384 4.684 6.488 1.00 98.12 112 LEU A N 1
ATOM 838 C CA . LEU A 1 112 ? 13.997 3.364 5.986 1.00 98.12 112 LEU A CA 1
ATOM 839 C C . LEU A 1 112 ? 14.687 2.229 6.761 1.00 98.12 112 LEU A C 1
ATOM 841 O O . LEU A 1 112 ? 14.099 1.170 7.004 1.00 98.12 112 LEU A O 1
ATOM 845 N N . GLN A 1 113 ? 15.934 2.443 7.191 1.00 98.56 113 GLN A N 1
ATOM 846 C CA . GLN A 1 113 ? 16.654 1.489 8.031 1.00 98.56 113 GLN A CA 1
ATOM 847 C C . GLN A 1 113 ? 16.046 1.382 9.440 1.00 98.56 113 GLN A C 1
ATOM 849 O O . GLN A 1 113 ? 15.933 0.274 9.971 1.00 98.56 113 GLN A O 1
ATOM 854 N N . GLN A 1 114 ? 15.608 2.494 10.035 1.00 98.69 114 GLN A N 1
ATOM 855 C CA . GLN A 1 114 ? 14.874 2.505 11.304 1.00 98.69 114 GLN A CA 1
ATOM 856 C C . GLN A 1 114 ? 13.549 1.744 11.188 1.00 98.69 114 GLN A C 1
ATOM 858 O O . GLN A 1 114 ? 13.265 0.907 12.047 1.00 98.69 114 GLN A O 1
ATOM 863 N N . ALA A 1 115 ? 12.790 1.940 10.104 1.00 98.75 115 ALA A N 1
ATOM 864 C CA . ALA A 1 115 ? 11.580 1.163 9.830 1.00 98.75 115 ALA A CA 1
ATOM 865 C C . ALA A 1 115 ? 11.877 -0.348 9.765 1.00 98.75 115 ALA A C 1
ATOM 867 O O . ALA A 1 115 ? 11.210 -1.162 10.410 1.00 98.75 115 ALA A O 1
ATOM 868 N N . ALA A 1 116 ? 12.942 -0.746 9.062 1.00 98.88 116 ALA A N 1
ATOM 869 C CA . ALA A 1 116 ? 13.366 -2.144 8.992 1.00 98.88 116 ALA A CA 1
ATOM 870 C C . ALA A 1 116 ? 13.771 -2.725 10.361 1.00 98.88 116 ALA A C 1
ATOM 872 O O . ALA A 1 116 ? 13.445 -3.874 10.674 1.00 98.88 116 ALA A O 1
ATOM 873 N N . ASN A 1 117 ? 14.453 -1.938 11.197 1.00 98.88 117 ASN A N 1
ATOM 874 C CA . ASN A 1 117 ? 14.800 -2.332 12.563 1.00 98.88 117 ASN A CA 1
ATOM 875 C C . ASN A 1 117 ? 13.563 -2.442 13.464 1.00 98.88 117 ASN A C 1
ATOM 877 O O . ASN A 1 117 ? 13.474 -3.382 14.254 1.00 98.88 117 ASN A O 1
ATOM 881 N N . TRP A 1 118 ? 12.576 -1.557 13.311 1.00 98.75 118 TRP A N 1
ATOM 882 C CA . TRP A 1 118 ? 11.295 -1.674 14.006 1.00 98.75 118 TRP A CA 1
ATOM 883 C C . TRP A 1 118 ? 10.594 -2.988 13.652 1.00 98.75 118 TRP A C 1
ATOM 885 O O . TRP A 1 118 ? 10.139 -3.704 14.546 1.00 98.75 118 TRP A O 1
ATOM 895 N N . TRP A 1 119 ? 10.586 -3.370 12.370 1.00 98.88 119 TRP A N 1
ATOM 896 C CA . TRP A 1 119 ? 10.071 -4.671 11.944 1.00 98.88 119 TRP A CA 1
ATOM 897 C C . TRP A 1 119 ? 10.851 -5.829 12.557 1.00 98.88 119 TRP A C 1
ATOM 899 O O . TRP A 1 119 ? 10.243 -6.747 13.103 1.00 98.88 119 TRP A O 1
ATOM 909 N N . LYS A 1 120 ? 12.187 -5.784 12.528 1.00 98.81 120 LYS A N 1
ATOM 910 C CA . LYS A 1 120 ? 13.033 -6.807 13.158 1.00 98.81 120 LYS A CA 1
ATOM 911 C C . LYS A 1 120 ? 12.703 -6.993 14.643 1.00 98.81 120 LYS A C 1
ATOM 913 O O . LYS A 1 120 ? 12.615 -8.130 15.102 1.00 98.81 120 LYS A O 1
ATOM 918 N N . THR A 1 121 ? 12.482 -5.905 15.374 1.00 98.81 121 THR A N 1
ATOM 919 C CA . THR A 1 121 ? 12.143 -5.946 16.803 1.00 98.81 121 THR A CA 1
ATOM 920 C C . THR A 1 121 ? 10.727 -6.473 17.051 1.00 98.81 121 THR A C 1
ATOM 922 O O . THR A 1 121 ? 10.520 -7.297 17.941 1.00 98.81 121 THR A O 1
ATOM 925 N N . ASN A 1 122 ? 9.741 -6.038 16.261 1.00 98.75 122 ASN A N 1
ATOM 926 C CA . ASN A 1 122 ? 8.325 -6.201 16.611 1.00 98.75 122 ASN A CA 1
ATOM 927 C C . ASN A 1 122 ? 7.593 -7.313 15.848 1.00 98.75 122 ASN A C 1
ATOM 929 O O . ASN A 1 122 ? 6.578 -7.819 16.337 1.00 98.75 122 ASN A O 1
ATOM 933 N N . TYR A 1 123 ? 8.099 -7.742 14.684 1.00 98.62 123 TYR A N 1
ATOM 934 C CA . TYR A 1 123 ? 7.396 -8.659 13.778 1.00 98.62 123 TYR A CA 1
ATOM 935 C C . TYR A 1 123 ? 6.938 -9.946 14.471 1.00 98.62 123 TYR A C 1
ATOM 937 O O . TYR A 1 123 ? 5.777 -10.324 14.342 1.00 98.62 123 TYR A O 1
ATOM 945 N N . LYS A 1 124 ? 7.806 -10.593 15.266 1.00 98.38 124 LYS A N 1
ATOM 946 C CA . LYS A 1 124 ? 7.461 -11.847 15.963 1.00 98.38 124 LYS A CA 1
ATOM 947 C C . LYS A 1 124 ? 6.241 -11.683 16.882 1.00 98.38 124 LYS A C 1
ATOM 949 O O . LYS A 1 124 ? 5.404 -12.576 16.932 1.00 98.38 124 LYS A O 1
ATOM 954 N N . SER A 1 125 ? 6.130 -10.556 17.588 1.00 98.38 125 SER A N 1
ATOM 955 C CA . SER A 1 125 ? 5.008 -10.274 18.498 1.00 98.38 125 SER A CA 1
ATOM 956 C C . SER A 1 125 ? 3.729 -9.906 17.740 1.00 98.38 125 SER A C 1
ATOM 958 O O . SER A 1 125 ? 2.637 -10.333 18.118 1.00 98.38 125 SER A O 1
ATOM 960 N N . LEU A 1 126 ? 3.854 -9.149 16.645 1.00 98.62 126 LEU A N 1
ATOM 961 C CA . LEU A 1 126 ? 2.728 -8.786 15.781 1.00 98.62 126 LEU A CA 1
ATOM 962 C C . LEU A 1 126 ? 2.147 -10.019 15.074 1.00 98.62 126 LEU A C 1
ATOM 964 O O . LEU A 1 126 ? 0.934 -10.212 15.086 1.00 98.62 126 LEU A O 1
ATOM 968 N N . ALA A 1 127 ? 3.002 -10.896 14.540 1.00 98.00 127 ALA A N 1
ATOM 969 C CA . ALA A 1 127 ? 2.611 -12.099 13.799 1.00 98.00 127 ALA A CA 1
ATOM 970 C C . ALA A 1 127 ? 1.841 -13.130 14.646 1.00 98.00 127 ALA A C 1
ATOM 972 O O . ALA A 1 127 ? 1.108 -13.949 14.102 1.00 98.00 127 ALA A O 1
ATOM 973 N N . GLN A 1 128 ? 1.947 -13.071 15.978 1.00 98.19 128 GLN A N 1
ATOM 974 C CA . GLN A 1 128 ? 1.109 -13.872 16.884 1.00 98.19 128 GLN A CA 1
ATOM 975 C C . GLN A 1 128 ? -0.363 -13.433 16.889 1.00 98.19 128 GLN A C 1
ATOM 977 O O . GLN A 1 128 ? -1.218 -14.177 17.357 1.00 98.19 128 GLN A O 1
ATOM 982 N N . SER A 1 129 ? -0.663 -12.224 16.407 1.00 98.25 129 SER A N 1
ATOM 983 C CA . SER A 1 129 ? -2.014 -11.646 16.451 1.00 98.25 129 SER A CA 1
ATOM 984 C C . SER A 1 129 ? -2.803 -11.882 15.163 1.00 98.25 129 SER A C 1
ATOM 986 O O . SER A 1 129 ? -4.014 -11.684 15.150 1.00 98.25 129 SER A O 1
ATOM 988 N N . GLY A 1 130 ? -2.136 -12.314 14.091 1.00 97.44 130 GLY A N 1
ATOM 989 C CA . GLY A 1 130 ? -2.735 -12.603 12.792 1.00 97.44 130 GLY A CA 1
ATOM 990 C C . GLY A 1 130 ? -1.679 -12.697 11.692 1.00 97.44 130 GLY A C 1
ATOM 991 O O . GLY A 1 130 ? -0.555 -12.218 11.846 1.00 97.44 130 GLY A O 1
ATOM 992 N N . THR A 1 131 ? -2.041 -13.317 10.569 1.00 96.62 131 THR A N 1
ATOM 993 C CA . THR A 1 131 ? -1.201 -13.352 9.365 1.00 96.62 131 THR A CA 1
ATOM 994 C C . THR A 1 131 ? -1.406 -12.076 8.558 1.00 96.62 131 THR A C 1
ATOM 996 O O . THR A 1 131 ? -2.539 -11.715 8.249 1.00 96.62 131 THR A O 1
ATOM 999 N N . PHE A 1 132 ? -0.314 -11.408 8.195 1.00 98.25 132 PHE A N 1
ATOM 1000 C CA . PHE A 1 132 ? -0.355 -10.173 7.419 1.00 98.25 132 PHE A CA 1
ATOM 1001 C C . PHE A 1 132 ? 0.812 -10.077 6.437 1.00 98.25 132 PHE A C 1
ATOM 1003 O O . PHE A 1 132 ? 1.857 -10.706 6.618 1.00 98.25 132 PHE A O 1
ATOM 1010 N N . VAL A 1 133 ? 0.626 -9.250 5.410 1.00 98.19 133 VAL A N 1
ATOM 1011 C CA . VAL A 1 133 ? 1.690 -8.797 4.514 1.00 98.19 133 VAL A CA 1
ATOM 1012 C C . VAL A 1 133 ? 2.299 -7.517 5.079 1.00 98.19 133 VAL A C 1
ATOM 1014 O O . VAL A 1 133 ? 1.594 -6.592 5.473 1.00 98.19 133 VAL A O 1
ATOM 1017 N N . LEU A 1 134 ? 3.625 -7.472 5.134 1.00 98.06 134 LEU A N 1
ATOM 1018 C CA . LEU A 1 134 ? 4.381 -6.324 5.622 1.00 98.06 134 LEU A CA 1
ATOM 1019 C C . LEU A 1 134 ? 4.578 -5.305 4.494 1.00 98.06 134 LEU A C 1
ATOM 1021 O O . LEU A 1 134 ? 5.108 -5.656 3.437 1.00 98.06 134 LEU A O 1
ATOM 1025 N N . ASN A 1 135 ? 4.216 -4.048 4.741 1.00 98.81 135 ASN A N 1
ATOM 1026 C CA . ASN A 1 135 ? 4.606 -2.903 3.921 1.00 98.81 135 ASN A CA 1
ATOM 1027 C C . ASN A 1 135 ? 5.711 -2.125 4.644 1.00 98.81 135 ASN A C 1
ATOM 1029 O O . ASN A 1 135 ? 5.543 -1.708 5.791 1.00 98.81 135 ASN A O 1
ATOM 1033 N N . LEU A 1 136 ? 6.879 -2.042 3.995 1.00 98.75 136 LEU A N 1
ATOM 1034 C CA . LEU A 1 136 ? 8.150 -1.703 4.635 1.00 98.75 136 LEU A CA 1
ATOM 1035 C C . LEU A 1 136 ? 8.102 -0.366 5.373 1.00 98.75 136 LEU A C 1
ATOM 1037 O O . LEU A 1 136 ? 8.458 -0.322 6.548 1.00 98.75 136 LEU A O 1
ATOM 1041 N N . MET A 1 137 ? 7.674 0.682 4.679 1.00 98.69 137 MET A N 1
ATOM 1042 C CA . MET A 1 137 ? 7.500 2.030 5.198 1.00 98.69 137 MET A CA 1
ATOM 1043 C C . MET A 1 137 ? 6.592 2.796 4.238 1.00 98.69 137 MET A C 1
ATOM 1045 O O . MET A 1 137 ? 6.792 2.679 3.028 1.00 98.69 137 MET A O 1
ATOM 1049 N N . ASN A 1 138 ? 5.639 3.561 4.772 1.00 98.69 138 ASN A N 1
ATOM 1050 C CA . ASN A 1 138 ? 4.792 4.420 3.952 1.00 98.69 138 ASN A CA 1
ATOM 1051 C C . ASN A 1 138 ? 5.622 5.522 3.286 1.00 98.69 138 ASN A C 1
ATOM 1053 O O . ASN A 1 138 ? 6.351 6.226 3.985 1.00 98.69 138 ASN A O 1
ATOM 1057 N N . GLU A 1 139 ? 5.495 5.663 1.965 1.00 98.25 139 GLU A N 1
ATOM 1058 C CA . GLU A 1 139 ? 5.913 6.858 1.207 1.00 98.25 139 GLU A CA 1
ATOM 1059 C C . GLU A 1 139 ? 7.333 7.388 1.500 1.00 98.25 139 GLU A C 1
ATOM 1061 O O . GLU A 1 139 ? 7.575 8.596 1.569 1.00 98.25 139 GLU A O 1
ATOM 1066 N N . TRP A 1 140 ? 8.306 6.494 1.679 1.00 98.62 140 TRP A N 1
ATOM 1067 C CA . TRP A 1 140 ? 9.703 6.903 1.830 1.00 98.62 140 TRP A CA 1
ATOM 1068 C C . TRP A 1 140 ? 10.306 7.345 0.482 1.00 98.62 140 TRP A C 1
ATOM 1070 O O . TRP A 1 140 ? 10.200 6.634 -0.521 1.00 98.62 140 TRP A O 1
ATOM 1080 N N . GLY A 1 141 ? 10.994 8.490 0.488 1.00 98.25 141 GLY A N 1
ATOM 1081 C CA . GLY A 1 141 ? 11.612 9.130 -0.675 1.00 98.25 141 GLY A CA 1
ATOM 1082 C C . GLY A 1 141 ? 10.720 10.162 -1.375 1.00 98.25 141 GLY A C 1
ATOM 1083 O O . GLY A 1 141 ? 9.522 9.943 -1.561 1.00 98.25 141 GLY A O 1
ATOM 1084 N N . ASP A 1 142 ? 11.307 11.276 -1.811 1.00 98.00 142 ASP A N 1
ATOM 1085 C CA . ASP A 1 142 ? 10.642 12.331 -2.590 1.00 98.00 142 ASP A CA 1
ATOM 1086 C C . ASP A 1 142 ? 10.802 12.127 -4.113 1.00 98.00 142 ASP A C 1
ATOM 1088 O O . ASP A 1 142 ? 11.312 11.110 -4.584 1.00 98.00 142 ASP A O 1
ATOM 1092 N N . HIS A 1 143 ? 10.355 13.105 -4.905 1.00 97.69 143 HIS A N 1
ATOM 1093 C CA . HIS A 1 143 ? 10.444 13.095 -6.372 1.00 97.69 143 HIS A CA 1
ATOM 1094 C C . HIS A 1 143 ? 11.879 13.161 -6.933 1.00 97.69 143 HIS A C 1
ATOM 1096 O O . HIS A 1 143 ? 12.088 12.937 -8.125 1.00 97.69 143 HIS A O 1
ATOM 1102 N N . THR A 1 144 ? 12.871 13.506 -6.112 1.00 97.00 144 THR A N 1
ATOM 1103 C CA . THR A 1 144 ? 14.263 13.736 -6.528 1.00 97.00 144 THR A CA 1
ATOM 1104 C C . THR A 1 144 ? 15.175 12.536 -6.282 1.00 97.00 144 THR A C 1
ATOM 1106 O O . THR A 1 144 ? 16.283 12.490 -6.826 1.00 97.00 144 THR A O 1
ATOM 1109 N N . ILE A 1 145 ? 14.731 11.537 -5.509 1.00 97.88 145 ILE A N 1
ATOM 1110 C CA . ILE A 1 145 ? 15.546 10.353 -5.237 1.00 97.88 145 ILE A CA 1
ATOM 1111 C C . ILE A 1 145 ? 15.854 9.576 -6.521 1.00 97.88 145 ILE A C 1
ATOM 1113 O O . ILE A 1 145 ? 14.988 9.265 -7.340 1.00 97.88 145 ILE A O 1
ATOM 1117 N N . THR A 1 146 ? 17.125 9.217 -6.698 1.00 98.25 146 THR A N 1
ATOM 1118 C CA . THR A 1 146 ? 17.549 8.422 -7.855 1.00 98.25 146 THR A CA 1
ATOM 1119 C C . THR A 1 146 ? 17.153 6.953 -7.692 1.00 98.25 146 THR A C 1
ATOM 1121 O O . THR A 1 146 ? 17.091 6.429 -6.576 1.00 98.25 146 THR A O 1
ATOM 1124 N N . SER A 1 147 ? 16.967 6.236 -8.807 1.00 98.12 147 SER A N 1
ATOM 1125 C CA . SER A 1 147 ? 16.688 4.789 -8.784 1.00 98.12 147 SER A CA 1
ATOM 1126 C C . SER A 1 147 ? 17.778 3.995 -8.059 1.00 98.12 147 SER A C 1
ATOM 1128 O O . SER A 1 147 ? 17.467 3.055 -7.332 1.00 98.12 147 SER A O 1
ATOM 1130 N N . SER A 1 148 ? 19.045 4.397 -8.207 1.00 98.56 148 SER A N 1
ATOM 1131 C CA . SER A 1 148 ? 20.184 3.770 -7.531 1.00 98.56 148 SER A CA 1
ATOM 1132 C C . SER A 1 148 ? 20.156 3.988 -6.013 1.00 98.56 148 SER A C 1
ATOM 1134 O O . SER A 1 148 ? 20.343 3.037 -5.248 1.00 98.56 148 SER A O 1
ATOM 1136 N N . ALA A 1 149 ? 19.875 5.215 -5.557 1.00 98.62 149 ALA A N 1
ATOM 1137 C CA . ALA A 1 149 ? 19.762 5.523 -4.130 1.00 98.62 149 ALA A CA 1
ATOM 1138 C C . ALA A 1 149 ? 18.572 4.789 -3.492 1.00 98.62 149 ALA A C 1
ATOM 1140 O O . ALA A 1 149 ? 18.740 4.122 -2.469 1.00 98.62 149 ALA A O 1
ATOM 1141 N N . TYR A 1 150 ? 17.407 4.818 -4.151 1.00 98.69 150 TYR A N 1
ATOM 1142 C CA . TYR A 1 150 ? 16.218 4.082 -3.721 1.00 98.69 150 TYR A CA 1
ATOM 1143 C C . TYR A 1 150 ? 16.491 2.572 -3.636 1.00 98.69 150 TYR A C 1
ATOM 1145 O O . TYR A 1 150 ? 16.258 1.956 -2.596 1.00 98.69 150 TYR A O 1
ATOM 1153 N N . ALA A 1 151 ? 17.069 1.969 -4.684 1.00 98.75 151 ALA A N 1
ATOM 1154 C CA . ALA A 1 151 ? 17.404 0.545 -4.695 1.00 98.75 151 ALA A CA 1
ATOM 1155 C C . ALA A 1 151 ? 18.380 0.158 -3.574 1.00 98.75 151 ALA A C 1
ATOM 1157 O O . ALA A 1 151 ? 18.209 -0.879 -2.932 1.00 98.75 151 ALA A O 1
ATOM 1158 N N . THR A 1 152 ? 19.395 0.988 -3.327 1.00 98.81 152 THR A N 1
ATOM 1159 C CA . THR A 1 152 ? 20.400 0.750 -2.282 1.00 98.81 152 THR A CA 1
ATOM 1160 C C . THR A 1 152 ? 19.769 0.771 -0.891 1.00 98.81 152 THR A C 1
ATOM 1162 O O . THR A 1 152 ? 19.956 -0.172 -0.119 1.00 98.81 152 THR A O 1
ATOM 1165 N N . ALA A 1 153 ? 18.971 1.798 -0.585 1.00 98.81 153 ALA A N 1
ATOM 1166 C CA . ALA A 1 153 ? 18.281 1.911 0.697 1.00 98.81 153 ALA A CA 1
ATOM 1167 C C . ALA A 1 153 ? 17.294 0.751 0.916 1.00 98.81 153 ALA A C 1
ATOM 1169 O O . ALA A 1 153 ? 17.327 0.099 1.963 1.00 98.81 153 ALA A O 1
ATOM 1170 N N . VAL A 1 154 ? 16.483 0.423 -0.099 1.00 98.81 154 VAL A N 1
ATOM 1171 C CA . VAL A 1 154 ? 15.530 -0.695 -0.046 1.00 98.81 154 VAL A CA 1
ATOM 1172 C C . VAL A 1 154 ? 16.247 -2.030 0.161 1.00 98.81 154 VAL A C 1
ATOM 1174 O O . VAL A 1 154 ? 15.831 -2.810 1.014 1.00 98.81 154 VAL A O 1
ATOM 1177 N N . ASN A 1 155 ? 17.352 -2.303 -0.539 1.00 98.81 155 ASN A N 1
ATOM 1178 C CA . ASN A 1 155 ? 18.128 -3.533 -0.336 1.00 98.81 155 ASN A CA 1
ATOM 1179 C C . ASN A 1 155 ? 18.667 -3.653 1.098 1.00 98.81 155 ASN A C 1
ATOM 1181 O O . ASN A 1 155 ? 18.590 -4.728 1.700 1.00 98.81 155 ASN A O 1
ATOM 1185 N N . ASN A 1 156 ? 19.187 -2.558 1.658 1.00 98.81 156 ASN A N 1
ATOM 1186 C CA . ASN A 1 156 ? 19.702 -2.535 3.027 1.00 98.81 156 ASN A CA 1
ATOM 1187 C C . ASN A 1 156 ? 18.592 -2.814 4.049 1.00 98.81 156 ASN A C 1
ATOM 1189 O O . ASN A 1 156 ? 18.768 -3.637 4.951 1.00 98.81 156 ASN A O 1
ATOM 1193 N N . ALA A 1 157 ? 17.429 -2.189 3.871 1.00 98.88 157 ALA A N 1
ATOM 1194 C CA . ALA A 1 157 ? 16.255 -2.413 4.703 1.00 98.88 157 ALA A CA 1
ATOM 1195 C C . ALA A 1 157 ? 15.720 -3.852 4.577 1.00 98.88 157 ALA A C 1
ATOM 1197 O O . ALA A 1 157 ? 15.481 -4.527 5.582 1.00 98.88 157 ALA A O 1
ATOM 1198 N N . LEU A 1 158 ? 15.611 -4.380 3.354 1.00 98.75 158 LEU A N 1
ATOM 1199 C CA . LEU A 1 158 ? 15.168 -5.754 3.111 1.00 98.75 158 LEU A CA 1
ATOM 1200 C C . LEU A 1 158 ? 16.118 -6.775 3.741 1.00 98.75 158 LEU A C 1
ATOM 1202 O O . LEU A 1 158 ? 15.645 -7.725 4.361 1.00 98.75 158 LEU A O 1
ATOM 1206 N N . LYS A 1 159 ? 17.441 -6.568 3.697 1.00 98.69 159 LYS A N 1
ATOM 1207 C CA . LYS A 1 159 ? 18.412 -7.445 4.381 1.00 98.69 159 LYS A CA 1
ATOM 1208 C C . LYS A 1 159 ? 18.119 -7.586 5.882 1.00 98.69 159 LYS A C 1
ATOM 1210 O O . LYS A 1 159 ? 18.323 -8.662 6.447 1.00 98.69 159 LYS A O 1
ATOM 1215 N N . ILE A 1 160 ? 17.628 -6.529 6.528 1.00 98.88 160 ILE A N 1
ATOM 1216 C CA . ILE A 1 160 ? 17.220 -6.547 7.939 1.00 98.88 160 ILE A CA 1
ATOM 1217 C C . ILE A 1 160 ? 15.879 -7.271 8.097 1.00 98.88 160 ILE A C 1
ATOM 1219 O O . ILE A 1 160 ? 15.790 -8.226 8.869 1.00 98.88 160 ILE A O 1
ATOM 1223 N N . VAL A 1 161 ? 14.856 -6.889 7.325 1.00 98.75 161 VAL A N 1
ATOM 1224 C CA . VAL A 1 161 ? 13.513 -7.498 7.395 1.00 98.75 161 VAL A CA 1
ATOM 1225 C C . VAL A 1 161 ? 13.549 -9.006 7.118 1.00 98.75 161 VAL A C 1
ATOM 1227 O O . VAL A 1 161 ? 12.846 -9.776 7.774 1.00 98.75 161 VAL A O 1
ATOM 1230 N N . ARG A 1 162 ? 14.419 -9.474 6.215 1.00 98.56 162 ARG A N 1
ATOM 1231 C CA . ARG A 1 162 ? 14.580 -10.904 5.894 1.00 98.56 162 ARG A CA 1
ATOM 1232 C C . ARG A 1 162 ? 15.106 -11.765 7.037 1.00 98.56 162 ARG A C 1
ATOM 1234 O O . ARG A 1 162 ? 14.990 -12.988 6.950 1.00 98.56 162 ARG A O 1
ATOM 1241 N N . GLN A 1 163 ? 15.617 -11.162 8.110 1.00 98.62 163 GLN A N 1
ATOM 1242 C CA . GLN A 1 163 ? 15.963 -11.884 9.338 1.00 98.62 163 GLN A CA 1
ATOM 1243 C C . GLN A 1 163 ? 14.714 -12.394 10.069 1.00 98.62 163 GLN A C 1
ATOM 1245 O O . GLN A 1 163 ? 14.794 -13.399 10.767 1.00 98.62 163 GLN A O 1
ATOM 1250 N N . VAL A 1 164 ? 13.563 -11.732 9.889 1.00 98.31 164 VAL A N 1
ATOM 1251 C CA . VAL A 1 164 ? 12.321 -12.046 10.614 1.00 98.31 164 VAL A CA 1
ATOM 1252 C C . VAL A 1 164 ? 11.152 -12.432 9.709 1.00 98.31 164 VAL A C 1
ATOM 1254 O O . VAL A 1 164 ? 10.263 -13.153 10.154 1.00 98.31 164 VAL A O 1
ATOM 1257 N N . TYR A 1 165 ? 11.152 -12.018 8.437 1.00 97.81 165 TYR A N 1
ATOM 1258 C CA . TYR A 1 165 ? 10.019 -12.204 7.531 1.00 97.81 165 TYR A CA 1
ATOM 1259 C C . TYR A 1 165 ? 10.430 -12.737 6.150 1.00 97.81 165 TYR A C 1
ATOM 1261 O O . TYR A 1 165 ? 11.220 -12.135 5.420 1.00 97.81 165 TYR A O 1
ATOM 1269 N N . ARG A 1 166 ? 9.857 -13.886 5.765 1.00 95.69 166 ARG A N 1
ATOM 1270 C CA . ARG A 1 166 ? 10.144 -14.592 4.497 1.00 95.69 166 ARG A CA 1
ATOM 1271 C C . ARG A 1 166 ? 9.090 -14.382 3.405 1.00 95.69 166 ARG A C 1
ATOM 1273 O O . ARG A 1 166 ? 9.321 -14.800 2.267 1.00 95.69 166 ARG A O 1
ATOM 1280 N N . GLY A 1 167 ? 7.945 -13.795 3.760 1.00 94.69 167 GLY A N 1
ATOM 1281 C CA . GLY A 1 167 ? 6.852 -13.511 2.834 1.00 94.69 167 GLY A CA 1
ATOM 1282 C C . GLY A 1 167 ? 7.151 -12.318 1.929 1.00 94.69 167 GLY A C 1
ATOM 1283 O O . GLY A 1 167 ? 8.210 -11.697 2.014 1.00 94.69 167 GLY A O 1
ATOM 1284 N N . THR A 1 168 ? 6.220 -11.993 1.044 1.00 94.88 168 THR A N 1
ATOM 1285 C CA . THR A 1 168 ? 6.369 -10.847 0.143 1.00 94.88 168 THR A CA 1
ATOM 1286 C C . THR A 1 168 ? 6.321 -9.534 0.918 1.00 94.88 168 THR A C 1
ATOM 1288 O O . THR A 1 168 ? 5.486 -9.394 1.810 1.00 94.88 168 THR A O 1
ATOM 1291 N N . VAL A 1 169 ? 7.213 -8.594 0.593 1.00 98.19 169 VAL A N 1
ATOM 1292 C CA . VAL A 1 169 ? 7.259 -7.249 1.196 1.00 98.19 169 VAL A CA 1
ATOM 1293 C C . VAL A 1 169 ? 6.708 -6.231 0.208 1.00 98.19 169 VAL A C 1
ATOM 1295 O O . VAL A 1 169 ? 7.147 -6.191 -0.941 1.00 98.19 169 VAL A O 1
ATOM 1298 N N . ILE A 1 170 ? 5.764 -5.404 0.647 1.00 98.69 170 ILE A N 1
ATOM 1299 C CA . ILE A 1 170 ? 5.299 -4.262 -0.139 1.00 98.69 170 ILE A CA 1
ATOM 1300 C C . ILE A 1 170 ? 6.290 -3.109 0.048 1.00 98.69 170 ILE A C 1
ATOM 1302 O O . ILE A 1 170 ? 6.632 -2.766 1.185 1.00 98.69 170 ILE A O 1
ATOM 1306 N N . ILE A 1 171 ? 6.743 -2.527 -1.060 1.00 98.56 171 ILE A N 1
ATOM 1307 C CA . ILE A 1 171 ? 7.580 -1.323 -1.079 1.00 98.56 171 ILE A CA 1
ATOM 1308 C C . ILE A 1 171 ? 6.821 -0.207 -1.792 1.00 98.56 171 ILE A C 1
ATOM 1310 O O . ILE A 1 171 ? 6.337 -0.407 -2.906 1.00 98.56 171 ILE A O 1
ATOM 1314 N N . ASP A 1 172 ? 6.708 0.953 -1.161 1.00 98.81 172 ASP A N 1
ATOM 1315 C CA . ASP A 1 172 ? 6.014 2.090 -1.762 1.00 98.81 172 ASP A CA 1
ATOM 1316 C C . ASP A 1 172 ? 6.960 2.824 -2.706 1.00 98.81 172 ASP A C 1
ATOM 1318 O O . ASP A 1 172 ? 8.174 2.886 -2.470 1.00 98.81 172 ASP A O 1
ATOM 1322 N N . ALA A 1 173 ? 6.423 3.329 -3.814 1.00 98.38 173 ALA A N 1
ATOM 1323 C CA . ALA A 1 173 ? 7.192 4.178 -4.708 1.00 98.38 173 ALA A CA 1
ATOM 1324 C C . ALA A 1 173 ? 7.616 5.477 -3.994 1.00 98.38 173 ALA A C 1
ATOM 1326 O O . ALA A 1 173 ? 6.882 5.970 -3.136 1.00 98.38 173 ALA A O 1
ATOM 1327 N N . PRO A 1 174 ? 8.775 6.060 -4.345 1.00 98.31 174 PRO A N 1
ATOM 1328 C CA . PRO A 1 174 ? 9.129 7.378 -3.843 1.00 98.31 174 PRO A CA 1
ATOM 1329 C C . PRO A 1 174 ? 8.264 8.463 -4.504 1.00 98.31 174 PRO A C 1
ATOM 1331 O O . PRO A 1 174 ? 7.377 8.172 -5.315 1.00 98.31 174 PRO A O 1
ATOM 1334 N N . GLY A 1 175 ? 8.492 9.721 -4.134 1.00 97.44 175 GLY A N 1
ATOM 1335 C CA . GLY A 1 175 ? 7.626 10.838 -4.497 1.00 97.44 175 GLY A CA 1
ATOM 1336 C C . GLY A 1 175 ? 6.240 10.656 -3.904 1.00 97.44 175 GLY A C 1
ATOM 1337 O O . GLY A 1 175 ? 5.257 10.756 -4.632 1.00 97.44 175 GLY A O 1
ATOM 1338 N N . TRP A 1 176 ? 6.161 10.318 -2.613 1.00 97.50 176 TRP A N 1
ATOM 1339 C CA . TRP A 1 176 ? 4.893 10.044 -1.926 1.00 97.50 176 TRP A CA 1
ATOM 1340 C C . TRP A 1 176 ? 4.040 8.991 -2.658 1.00 97.50 176 TRP A C 1
ATOM 1342 O O . TRP A 1 176 ? 2.858 9.185 -2.917 1.00 97.50 176 TRP A O 1
ATOM 1352 N N . GLY A 1 177 ? 4.671 7.901 -3.110 1.00 97.50 177 GLY A N 1
ATOM 1353 C CA . GLY A 1 177 ? 3.986 6.818 -3.818 1.00 97.50 177 GLY A CA 1
ATOM 1354 C C . GLY A 1 177 ? 3.768 7.032 -5.322 1.00 97.50 177 GLY A C 1
ATOM 1355 O O . GLY A 1 177 ? 3.067 6.230 -5.939 1.00 97.50 177 GLY A O 1
ATOM 1356 N N . GLN A 1 178 ? 4.348 8.061 -5.950 1.00 96.56 178 GLN A N 1
ATOM 1357 C CA . GLN A 1 178 ? 3.979 8.474 -7.318 1.00 96.56 178 GLN A CA 1
ATOM 1358 C C . GLN A 1 178 ? 5.053 8.175 -8.394 1.00 96.56 178 GLN A C 1
ATOM 1360 O O . GLN A 1 178 ? 4.743 8.124 -9.589 1.00 96.56 178 GLN A O 1
ATOM 1365 N N . GLU A 1 179 ? 6.307 7.900 -8.011 1.00 97.00 179 GLU A N 1
ATOM 1366 C CA . GLU A 1 179 ? 7.443 7.706 -8.934 1.00 97.00 179 GLU A CA 1
ATOM 1367 C C . GLU A 1 179 ? 7.562 6.275 -9.498 1.00 97.00 179 GLU A C 1
ATOM 1369 O O . GLU A 1 179 ? 8.520 5.532 -9.246 1.00 97.00 179 GLU A O 1
ATOM 1374 N N . ALA A 1 180 ? 6.605 5.875 -10.338 1.00 96.81 180 ALA A N 1
ATOM 1375 C CA . ALA A 1 180 ? 6.589 4.554 -10.980 1.00 96.81 180 ALA A CA 1
ATOM 1376 C C . ALA A 1 180 ? 7.863 4.240 -11.794 1.00 96.81 180 ALA A C 1
ATOM 1378 O O . ALA A 1 180 ? 8.340 3.101 -11.825 1.00 96.81 180 ALA A O 1
ATOM 1379 N N . GLN A 1 181 ? 8.425 5.247 -12.471 1.00 96.81 181 GLN A N 1
ATOM 1380 C CA . GLN A 1 181 ? 9.590 5.072 -13.343 1.00 96.81 181 GLN A CA 1
ATOM 1381 C C . GLN A 1 181 ? 10.870 4.848 -12.520 1.00 96.81 181 GLN A C 1
ATOM 1383 O O . GLN A 1 181 ? 11.681 3.991 -12.891 1.00 96.81 181 GLN A O 1
ATOM 1388 N N . THR A 1 182 ? 10.999 5.512 -11.366 1.00 97.69 182 THR A N 1
ATOM 1389 C CA . THR A 1 182 ? 12.122 5.328 -10.435 1.00 97.69 182 THR A CA 1
ATOM 1390 C C . THR A 1 182 ? 12.135 3.908 -9.891 1.00 97.69 182 THR A C 1
ATOM 1392 O O . THR A 1 182 ? 13.171 3.243 -9.930 1.00 97.69 182 THR A O 1
ATOM 1395 N N . VAL A 1 183 ? 10.972 3.392 -9.484 1.00 98.06 183 VAL A N 1
ATOM 1396 C CA . VAL A 1 183 ? 10.825 2.013 -8.999 1.00 98.06 183 VAL A CA 1
ATOM 1397 C C . VAL A 1 183 ? 11.115 0.989 -10.093 1.00 98.06 183 VAL A C 1
ATOM 1399 O O . VAL A 1 183 ? 11.875 0.048 -9.864 1.00 98.06 183 VAL A O 1
ATOM 1402 N N . LYS A 1 184 ? 10.573 1.168 -11.306 1.00 97.44 184 LYS A N 1
ATOM 1403 C CA . LYS A 1 184 ? 10.887 0.299 -12.454 1.00 97.44 184 LYS A CA 1
ATOM 1404 C C . LYS A 1 184 ? 12.394 0.235 -12.694 1.00 97.44 184 LYS A C 1
ATOM 1406 O O . LYS A 1 184 ? 12.950 -0.854 -12.833 1.00 97.44 184 LYS A O 1
ATOM 1411 N N . ASN A 1 185 ? 13.053 1.390 -12.719 1.00 98.25 185 ASN A N 1
ATOM 1412 C CA . ASN A 1 185 ? 14.492 1.478 -12.928 1.00 98.25 185 ASN A CA 1
ATOM 1413 C C . ASN A 1 185 ? 15.270 0.802 -11.791 1.00 98.25 185 ASN A C 1
ATOM 1415 O O . ASN A 1 185 ? 16.173 0.019 -12.069 1.00 98.25 185 ASN A O 1
ATOM 1419 N N . ALA A 1 186 ? 14.867 1.004 -10.536 1.00 98.38 186 ALA A N 1
ATOM 1420 C CA . ALA A 1 186 ? 15.458 0.349 -9.371 1.00 98.38 186 ALA A CA 1
ATOM 1421 C C . ALA A 1 186 ? 15.314 -1.185 -9.414 1.00 98.38 186 ALA A C 1
ATOM 1423 O O . ALA A 1 186 ? 16.256 -1.909 -9.102 1.00 98.38 186 ALA A O 1
ATOM 1424 N N . ILE A 1 187 ? 14.163 -1.712 -9.842 1.00 97.88 187 ILE A N 1
ATOM 1425 C CA . ILE A 1 187 ? 13.939 -3.162 -9.984 1.00 97.88 187 ILE A CA 1
ATOM 1426 C C . ILE A 1 187 ? 14.780 -3.748 -11.127 1.00 97.88 187 ILE A C 1
ATOM 1428 O O . ILE A 1 187 ? 15.306 -4.858 -11.012 1.00 97.88 187 ILE A O 1
ATOM 1432 N N . LEU A 1 188 ? 14.914 -3.017 -12.236 1.00 97.19 188 LEU A N 1
ATOM 1433 C CA . LEU A 1 188 ? 15.661 -3.467 -13.412 1.00 97.19 188 LEU A CA 1
ATOM 1434 C C . LEU A 1 188 ? 17.176 -3.216 -13.310 1.00 97.19 188 LEU A C 1
ATOM 1436 O O . LEU A 1 188 ? 17.928 -3.821 -14.068 1.00 97.19 188 LEU A O 1
ATOM 1440 N N . GLY A 1 189 ? 17.633 -2.388 -12.364 1.00 97.31 189 GLY A N 1
ATOM 1441 C CA . GLY A 1 189 ? 19.035 -1.966 -12.252 1.00 97.31 189 GLY A CA 1
ATOM 1442 C C . GLY A 1 189 ? 19.431 -0.880 -13.256 1.00 97.31 189 GLY A C 1
ATOM 1443 O O . GLY A 1 189 ? 20.600 -0.745 -13.604 1.00 97.31 189 GLY A O 1
ATOM 1444 N N . ILE A 1 190 ? 18.461 -0.119 -13.764 1.00 96.62 190 ILE A N 1
ATOM 1445 C CA . ILE A 1 190 ? 18.708 0.981 -14.698 1.00 96.62 190 ILE A CA 1
ATOM 1446 C C . ILE A 1 190 ? 19.132 2.212 -13.892 1.00 96.62 190 ILE A C 1
ATOM 1448 O O . ILE A 1 190 ? 18.409 2.674 -13.005 1.00 96.62 190 ILE A O 1
ATOM 1452 N N . GLY A 1 191 ? 20.300 2.760 -14.225 1.00 91.38 191 GLY A N 1
ATOM 1453 C CA . GLY A 1 191 ? 20.858 3.934 -13.551 1.00 91.38 191 GLY A CA 1
ATOM 1454 C C . GLY A 1 191 ? 21.680 3.625 -12.296 1.00 91.38 191 GLY A C 1
ATOM 1455 O O . GLY A 1 191 ? 21.972 4.548 -11.544 1.00 91.38 191 GLY A O 1
ATOM 1456 N N . GLY A 1 192 ? 22.059 2.362 -12.059 1.00 96.00 192 GLY A N 1
ATOM 1457 C CA . GLY A 1 192 ? 22.984 1.986 -10.986 1.00 96.00 192 GLY A CA 1
ATOM 1458 C C . GLY A 1 192 ? 22.557 0.720 -10.249 1.00 96.00 192 GLY A C 1
ATOM 1459 O O . GLY A 1 192 ? 22.504 -0.360 -10.833 1.00 96.00 192 GLY A O 1
ATOM 1460 N N . ALA A 1 193 ? 22.287 0.842 -8.949 1.00 97.69 193 ALA A N 1
ATOM 1461 C CA . ALA A 1 193 ? 21.924 -0.292 -8.109 1.00 97.69 193 ALA A CA 1
ATOM 1462 C C . ALA A 1 193 ? 20.589 -0.937 -8.524 1.00 97.69 193 ALA A C 1
ATOM 1464 O O . ALA A 1 193 ? 19.652 -0.273 -8.968 1.00 97.69 193 ALA A O 1
ATOM 1465 N N . LYS A 1 194 ? 20.505 -2.256 -8.325 1.00 98.25 194 LYS A N 1
ATOM 1466 C CA . LYS A 1 194 ? 19.319 -3.076 -8.582 1.00 98.25 194 LYS A CA 1
ATOM 1467 C C . LYS A 1 194 ? 18.734 -3.588 -7.272 1.00 98.25 194 LYS A C 1
ATOM 1469 O O . LYS A 1 194 ? 19.485 -4.091 -6.437 1.00 98.25 194 LYS A O 1
ATOM 1474 N N . ILE A 1 195 ? 17.412 -3.555 -7.108 1.00 98.50 195 ILE A N 1
ATOM 1475 C CA . ILE A 1 195 ? 16.751 -4.262 -6.004 1.00 98.50 195 ILE A CA 1
ATOM 1476 C C . ILE A 1 195 ? 16.906 -5.769 -6.234 1.00 98.50 195 ILE A C 1
ATOM 1478 O O . ILE A 1 195 ? 16.360 -6.332 -7.185 1.00 98.50 195 ILE A O 1
ATOM 1482 N N . ALA A 1 196 ? 17.702 -6.412 -5.381 1.00 96.62 196 ALA A N 1
ATOM 1483 C CA . ALA A 1 196 ? 18.098 -7.807 -5.553 1.00 96.62 196 ALA A CA 1
ATOM 1484 C C . ALA A 1 196 ? 16.997 -8.783 -5.114 1.00 96.62 196 ALA A C 1
ATOM 1486 O O . ALA A 1 196 ? 16.884 -9.885 -5.653 1.00 96.62 196 ALA A O 1
ATOM 1487 N N . ASP A 1 197 ? 16.175 -8.379 -4.145 1.00 96.12 197 ASP A N 1
ATOM 1488 C CA . ASP A 1 197 ? 15.082 -9.196 -3.633 1.00 96.12 197 ASP A CA 1
ATOM 1489 C C . ASP A 1 197 ? 13.964 -9.342 -4.678 1.00 96.12 197 ASP A C 1
ATOM 1491 O O . ASP A 1 197 ? 13.475 -8.372 -5.262 1.00 96.12 197 ASP A O 1
ATOM 1495 N N . THR A 1 198 ? 13.550 -10.581 -4.930 1.00 93.62 198 THR A N 1
ATOM 1496 C CA . THR A 1 198 ? 12.494 -10.902 -5.897 1.00 93.62 198 THR A CA 1
ATOM 1497 C C . THR A 1 198 ? 11.116 -11.045 -5.250 1.00 93.62 198 THR A C 1
ATOM 1499 O O . THR A 1 198 ? 10.112 -11.010 -5.959 1.00 93.62 198 THR A O 1
ATOM 1502 N N . LYS A 1 199 ? 11.041 -11.161 -3.917 1.00 94.75 199 LYS A N 1
ATOM 1503 C CA . LYS A 1 199 ? 9.805 -11.292 -3.129 1.00 94.75 199 LYS A CA 1
ATOM 1504 C C . LYS A 1 199 ? 9.329 -9.927 -2.638 1.00 94.75 199 LYS A C 1
ATOM 1506 O O . LYS A 1 199 ? 9.126 -9.706 -1.438 1.00 94.75 199 LYS A O 1
ATOM 1511 N N . ILE A 1 200 ? 9.142 -9.026 -3.593 1.00 96.12 200 ILE A N 1
ATOM 1512 C CA . ILE A 1 200 ? 8.634 -7.674 -3.372 1.00 96.12 200 ILE A CA 1
ATOM 1513 C C . ILE A 1 200 ? 7.412 -7.398 -4.246 1.00 96.12 200 ILE A C 1
ATOM 1515 O O . ILE A 1 200 ? 7.276 -7.972 -5.329 1.00 96.12 200 ILE A O 1
ATOM 1519 N N . ILE A 1 201 ? 6.554 -6.493 -3.782 1.00 96.25 201 ILE A N 1
ATOM 1520 C CA . ILE A 1 201 ? 5.456 -5.908 -4.556 1.00 96.25 201 ILE A CA 1
ATOM 1521 C C . ILE A 1 201 ? 5.587 -4.382 -4.477 1.00 96.25 201 ILE A C 1
ATOM 1523 O O . ILE A 1 201 ? 5.423 -3.832 -3.389 1.00 96.25 201 ILE A O 1
ATOM 1527 N N . PRO A 1 202 ? 5.896 -3.681 -5.578 1.00 97.25 202 PRO A N 1
ATOM 1528 C CA . PRO A 1 202 ? 5.773 -2.230 -5.634 1.00 97.25 202 PRO A CA 1
ATOM 1529 C C . PRO A 1 202 ? 4.327 -1.747 -5.433 1.00 97.25 202 PRO A C 1
ATOM 1531 O O . PRO A 1 202 ? 3.380 -2.348 -5.948 1.00 97.25 202 PRO A O 1
ATOM 1534 N N . SER A 1 203 ? 4.180 -0.636 -4.717 1.00 98.19 203 SER A N 1
ATOM 1535 C CA . SER A 1 203 ? 2.919 0.058 -4.453 1.00 98.19 203 SER A CA 1
ATOM 1536 C C . SER A 1 203 ? 2.942 1.474 -5.038 1.00 98.19 203 SER A C 1
ATOM 1538 O O . SER A 1 203 ? 3.919 2.201 -4.851 1.00 98.19 203 SER A O 1
ATOM 1540 N N . LEU A 1 204 ? 1.874 1.852 -5.752 1.00 97.88 204 LEU A N 1
ATOM 1541 C CA . LEU A 1 204 ? 1.619 3.231 -6.194 1.00 97.88 204 LEU A CA 1
ATOM 1542 C C . LEU A 1 204 ? 0.458 3.857 -5.433 1.00 97.88 204 LEU A C 1
ATOM 1544 O O . LEU A 1 204 ? -0.547 3.186 -5.177 1.00 97.88 204 LEU A O 1
ATOM 1548 N N . HIS A 1 205 ? 0.576 5.149 -5.140 1.00 97.75 205 HIS A N 1
ATOM 1549 C CA . HIS A 1 205 ? -0.436 5.955 -4.468 1.00 97.75 205 HIS A CA 1
ATOM 1550 C C . HIS A 1 205 ? -1.005 6.977 -5.457 1.00 97.75 205 HIS A C 1
ATOM 1552 O O . HIS A 1 205 ? -0.272 7.730 -6.100 1.00 97.75 205 HIS A O 1
ATOM 1558 N N . LEU A 1 206 ? -2.323 6.940 -5.662 1.00 95.69 206 LEU A N 1
ATOM 1559 C CA . LEU A 1 206 ? -2.988 7.641 -6.760 1.00 95.69 206 LEU A CA 1
ATOM 1560 C C . LEU A 1 206 ? -3.962 8.704 -6.256 1.00 95.69 206 LEU A C 1
ATOM 1562 O O . LEU A 1 206 ? -5.069 8.403 -5.808 1.00 95.69 206 LEU A O 1
ATOM 1566 N N . TYR A 1 207 ? -3.580 9.960 -6.453 1.00 94.06 207 TYR A N 1
ATOM 1567 C CA . TYR A 1 207 ? -4.368 11.134 -6.088 1.00 94.06 207 TYR A CA 1
ATOM 1568 C C . TYR A 1 207 ? -4.462 12.119 -7.267 1.00 94.06 207 TYR A C 1
ATOM 1570 O O . TYR A 1 207 ? -3.700 11.984 -8.230 1.00 94.06 207 TYR A O 1
ATOM 1578 N N . PRO A 1 208 ? -5.376 13.113 -7.235 1.00 91.50 208 PRO A N 1
ATOM 1579 C CA . PRO A 1 208 ? -5.497 14.118 -8.295 1.00 91.50 208 PRO A CA 1
ATOM 1580 C C . PRO A 1 208 ? -4.177 14.834 -8.621 1.00 91.50 208 PRO A C 1
ATOM 1582 O O . PRO A 1 208 ? -3.864 15.023 -9.796 1.00 91.50 208 PRO A O 1
ATOM 1585 N N . GLY A 1 209 ? -3.380 15.153 -7.592 1.00 90.12 209 GLY A N 1
ATOM 1586 C CA . GLY A 1 209 ? -2.041 15.751 -7.701 1.00 90.12 209 GLY A CA 1
ATOM 1587 C C . GLY A 1 209 ? -0.917 14.792 -8.116 1.00 90.12 209 GLY A C 1
ATOM 1588 O O . GLY A 1 209 ? 0.225 15.221 -8.207 1.00 90.12 209 GLY A O 1
ATOM 1589 N N . GLY A 1 210 ? -1.256 13.533 -8.418 1.00 92.38 210 GLY A N 1
ATOM 1590 C CA . GLY A 1 210 ? -0.387 12.467 -8.921 1.00 92.38 210 GLY A CA 1
ATOM 1591 C C . GLY A 1 210 ? 0.696 12.912 -9.909 1.00 92.38 210 GLY A C 1
ATOM 1592 O O . GLY A 1 210 ? 0.353 13.019 -11.085 1.00 92.38 210 GLY A O 1
ATOM 1593 N N . TYR A 1 211 ? 1.969 13.083 -9.528 1.00 94.25 211 TYR A N 1
ATOM 1594 C CA . TYR A 1 211 ? 3.048 13.476 -10.458 1.00 94.25 211 TYR A CA 1
ATOM 1595 C C . TYR A 1 211 ? 4.202 12.466 -10.537 1.00 94.25 211 TYR A C 1
ATOM 1597 O O . TYR A 1 211 ? 4.711 12.005 -9.522 1.00 94.25 211 TYR A O 1
ATOM 1605 N N . ASN A 1 212 ? 4.633 12.138 -11.759 1.00 95.62 212 ASN A N 1
ATOM 1606 C CA . ASN A 1 212 ? 5.828 11.338 -12.028 1.00 95.62 212 ASN A CA 1
ATOM 1607 C C . ASN A 1 212 ? 6.908 12.273 -12.590 1.00 95.62 212 ASN A C 1
ATOM 1609 O O . ASN A 1 212 ? 6.929 12.577 -13.791 1.00 95.62 212 ASN A O 1
ATOM 1613 N N . GLN A 1 213 ? 7.789 12.747 -11.711 1.00 95.50 213 GLN A N 1
ATOM 1614 C CA . GLN A 1 213 ? 8.835 13.722 -12.004 1.00 95.50 213 GLN A CA 1
ATOM 1615 C C . GLN A 1 213 ? 9.833 13.181 -13.017 1.00 95.50 213 GLN A C 1
ATOM 1617 O O . GLN A 1 213 ? 10.227 13.910 -13.929 1.00 95.50 213 GLN A O 1
ATOM 1622 N N . GLN A 1 214 ? 10.191 11.897 -12.932 1.00 93.19 214 GLN A N 1
ATOM 1623 C CA . GLN A 1 214 ? 11.138 11.302 -13.874 1.00 93.19 214 GLN A CA 1
ATOM 1624 C C . GLN A 1 214 ? 10.618 11.303 -15.321 1.00 93.19 214 GLN A C 1
ATOM 1626 O O . GLN A 1 214 ? 11.409 11.331 -16.265 1.00 93.19 214 GLN A O 1
ATOM 1631 N N . LYS A 1 215 ? 9.295 11.291 -15.514 1.00 95.31 215 LYS A N 1
ATOM 1632 C CA . LYS A 1 215 ? 8.661 11.430 -16.834 1.00 95.31 215 LYS A CA 1
ATOM 1633 C C . LYS A 1 215 ? 8.148 12.835 -17.134 1.00 95.31 215 LYS A C 1
ATOM 1635 O O . LYS A 1 215 ? 7.638 13.054 -18.232 1.00 95.31 215 LYS A O 1
ATOM 1640 N N . ASN A 1 216 ? 8.267 13.758 -16.184 1.00 95.50 216 ASN A N 1
ATOM 1641 C CA . ASN A 1 216 ? 7.788 15.130 -16.282 1.00 95.50 216 ASN A CA 1
ATOM 1642 C C . ASN A 1 216 ? 6.318 15.230 -16.739 1.00 95.50 216 ASN A C 1
ATOM 1644 O O . ASN A 1 216 ? 5.985 15.968 -17.669 1.00 95.50 216 ASN A O 1
ATOM 1648 N N . ARG A 1 217 ? 5.439 14.427 -16.126 1.00 95.56 217 ARG A N 1
ATOM 1649 C CA . ARG A 1 217 ? 3.992 14.454 -16.379 1.00 95.56 217 ARG A CA 1
ATOM 1650 C C . ARG A 1 217 ? 3.199 13.935 -15.181 1.00 95.56 217 ARG A C 1
ATOM 1652 O O . ARG A 1 217 ? 3.725 13.204 -14.343 1.00 95.56 217 ARG A O 1
ATOM 1659 N N . TRP A 1 218 ? 1.902 14.241 -15.161 1.00 96.06 218 TRP A N 1
ATOM 1660 C CA . TRP A 1 218 ? 0.954 13.597 -14.250 1.00 96.06 218 TRP A CA 1
ATOM 1661 C C . TRP A 1 218 ? 0.992 12.076 -14.413 1.00 96.06 218 TRP A C 1
ATOM 1663 O O . TRP A 1 218 ? 1.202 11.569 -15.522 1.00 96.06 218 TRP A O 1
ATOM 1673 N N . VAL A 1 219 ? 0.770 11.361 -13.314 1.00 96.06 219 VAL A N 1
ATOM 1674 C CA . VAL A 1 219 ? 0.623 9.906 -13.307 1.00 96.06 219 VAL A CA 1
ATOM 1675 C C . VAL A 1 219 ? -0.557 9.525 -14.202 1.00 96.06 219 VAL A C 1
ATOM 1677 O O . VAL A 1 219 ? -1.615 10.154 -14.177 1.00 96.06 219 VAL A O 1
ATOM 1680 N N . ASP A 1 220 ? -0.370 8.499 -15.028 1.00 96.19 220 ASP A N 1
ATOM 1681 C CA . ASP A 1 220 ? -1.386 7.995 -15.945 1.00 96.19 220 ASP A CA 1
ATOM 1682 C C . ASP A 1 220 ? -1.353 6.459 -16.041 1.00 96.19 220 ASP A C 1
ATOM 1684 O O . ASP A 1 220 ? -0.602 5.761 -15.359 1.00 96.19 220 ASP A O 1
ATOM 1688 N N . LYS A 1 221 ? -2.199 5.889 -16.905 1.00 95.81 221 LYS A N 1
ATOM 1689 C CA . LYS A 1 221 ? -2.327 4.430 -17.067 1.00 95.81 221 LYS A CA 1
ATOM 1690 C C . LYS A 1 221 ? -1.027 3.751 -17.507 1.00 95.81 221 LYS A C 1
ATOM 1692 O O . LYS A 1 221 ? -0.829 2.581 -17.187 1.00 95.81 221 LYS A O 1
ATOM 1697 N N . SER A 1 222 ? -0.148 4.459 -18.217 1.00 95.25 222 SER A N 1
ATOM 1698 C CA . SER A 1 222 ? 1.123 3.897 -18.677 1.00 95.25 222 SER A CA 1
ATOM 1699 C C . SER A 1 222 ? 2.110 3.656 -17.535 1.00 95.25 222 SER A C 1
ATOM 1701 O O . SER A 1 222 ? 2.993 2.818 -17.684 1.00 95.25 222 SER A O 1
ATOM 1703 N N . ASP A 1 223 ? 1.941 4.305 -16.377 1.00 96.62 223 ASP A N 1
ATOM 1704 C CA . ASP A 1 223 ? 2.751 4.024 -15.185 1.00 96.62 223 ASP A CA 1
ATOM 1705 C C . ASP A 1 223 ? 2.465 2.634 -14.603 1.00 96.62 223 ASP A C 1
ATOM 1707 O O . ASP A 1 223 ? 3.389 1.939 -14.177 1.00 96.62 223 ASP A O 1
ATOM 1711 N N . ILE A 1 224 ? 1.211 2.175 -14.699 1.00 94.88 224 ILE A N 1
ATOM 1712 C CA . ILE A 1 224 ? 0.827 0.796 -14.359 1.00 94.88 224 ILE A CA 1
ATOM 1713 C C . ILE A 1 224 ? 1.518 -0.191 -15.300 1.00 94.88 224 ILE A C 1
ATOM 1715 O O . ILE A 1 224 ? 2.118 -1.171 -14.858 1.00 94.88 224 ILE A O 1
ATOM 1719 N N . ASP A 1 225 ? 1.462 0.080 -16.606 1.00 91.94 225 ASP A N 1
ATOM 1720 C CA . ASP A 1 225 ? 2.086 -0.786 -17.608 1.00 91.94 225 ASP A CA 1
ATOM 1721 C C . ASP A 1 225 ? 3.619 -0.792 -17.483 1.00 91.94 225 ASP A C 1
ATOM 1723 O O . ASP A 1 225 ? 4.263 -1.796 -17.780 1.00 91.94 225 ASP A O 1
ATOM 1727 N N . ASP A 1 226 ? 4.228 0.303 -17.033 1.00 87.44 226 ASP A N 1
ATOM 1728 C CA . ASP A 1 226 ? 5.672 0.380 -16.837 1.00 87.44 226 ASP A CA 1
ATOM 1729 C C . ASP A 1 226 ? 6.160 -0.392 -15.617 1.00 87.44 226 ASP A C 1
ATOM 1731 O O . ASP A 1 226 ? 7.151 -1.117 -15.732 1.00 87.44 226 ASP A O 1
ATOM 1735 N N . LEU A 1 227 ? 5.456 -0.323 -14.489 1.00 90.00 227 LEU A N 1
ATOM 1736 C CA . LEU A 1 227 ? 5.765 -1.190 -13.352 1.00 90.00 227 LEU A CA 1
ATOM 1737 C C . LEU A 1 227 ? 5.541 -2.666 -13.681 1.00 90.00 227 LEU A C 1
ATOM 1739 O O . LEU A 1 227 ? 6.361 -3.500 -13.303 1.00 90.00 227 LEU A O 1
ATOM 1743 N N . ALA A 1 228 ? 4.508 -2.997 -14.459 1.00 89.12 228 ALA A N 1
ATOM 1744 C CA . ALA A 1 228 ? 4.296 -4.367 -14.922 1.00 89.12 228 ALA A CA 1
ATOM 1745 C C . ALA A 1 228 ? 5.493 -4.894 -15.742 1.00 89.12 228 ALA A C 1
ATOM 1747 O O . ALA A 1 228 ? 5.918 -6.039 -15.568 1.00 89.12 228 ALA A O 1
ATOM 1748 N N . LYS A 1 229 ? 6.108 -4.047 -16.584 1.00 88.44 229 LYS A N 1
ATOM 1749 C CA . LYS A 1 229 ? 7.328 -4.393 -17.344 1.00 88.44 229 LYS A CA 1
ATOM 1750 C C . LYS A 1 229 ? 8.557 -4.625 -16.460 1.00 88.44 229 LYS A C 1
ATOM 1752 O O . LYS A 1 229 ? 9.519 -5.219 -16.936 1.00 88.44 229 LYS A O 1
ATOM 1757 N N . ALA A 1 230 ? 8.546 -4.200 -15.195 1.00 88.12 230 ALA A N 1
ATOM 1758 C CA . ALA A 1 230 ? 9.628 -4.495 -14.257 1.00 88.12 230 ALA A CA 1
ATOM 1759 C C . ALA A 1 230 ? 9.677 -5.986 -13.849 1.00 88.12 230 ALA A C 1
ATOM 1761 O O . ALA A 1 230 ? 10.603 -6.408 -13.157 1.00 88.12 230 ALA A O 1
ATOM 1762 N N . GLY A 1 231 ? 8.695 -6.799 -14.266 1.00 84.75 231 GLY A N 1
ATOM 1763 C CA . GLY A 1 231 ? 8.659 -8.235 -13.974 1.00 84.75 231 GLY A CA 1
ATOM 1764 C C . GLY A 1 231 ? 8.279 -8.536 -12.523 1.00 84.75 231 GLY A C 1
ATOM 1765 O O . GLY A 1 231 ? 8.753 -9.516 -11.936 1.00 84.75 231 GLY A O 1
ATOM 1766 N N . ARG A 1 232 ? 7.463 -7.665 -11.919 1.00 86.25 232 ARG A N 1
ATOM 1767 C CA . ARG A 1 232 ? 6.893 -7.811 -10.574 1.00 86.25 232 ARG A CA 1
ATOM 1768 C C . ARG A 1 232 ? 5.383 -7.576 -10.632 1.00 86.25 232 ARG A C 1
ATOM 1770 O O . ARG A 1 232 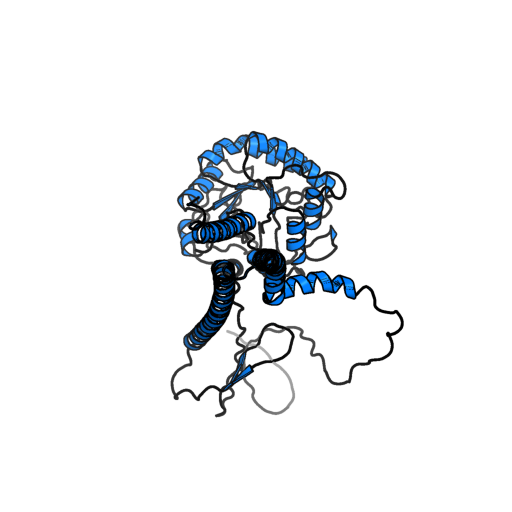? 4.900 -6.852 -11.499 1.00 86.25 232 ARG A O 1
ATOM 1777 N N . SER A 1 233 ? 4.650 -8.195 -9.707 1.00 88.94 233 SER A N 1
ATOM 1778 C CA . SER A 1 233 ? 3.269 -7.784 -9.424 1.00 88.94 233 SER A CA 1
ATOM 1779 C C . SER A 1 233 ? 3.275 -6.405 -8.760 1.00 88.94 233 SER A C 1
ATOM 1781 O O . SER A 1 233 ? 4.300 -6.009 -8.213 1.00 88.94 233 SER A O 1
ATOM 1783 N N . LEU A 1 234 ? 2.163 -5.676 -8.799 1.00 93.25 234 LEU A N 1
ATOM 1784 C CA . LEU A 1 234 ? 2.036 -4.360 -8.174 1.00 93.25 234 LEU A CA 1
ATOM 1785 C C . LEU A 1 234 ? 0.678 -4.217 -7.496 1.00 93.25 234 LEU A C 1
ATOM 1787 O O . LEU A 1 234 ? -0.273 -4.930 -7.827 1.00 93.25 234 LEU A O 1
ATOM 1791 N N . ILE A 1 235 ? 0.580 -3.259 -6.583 1.00 97.12 235 ILE A N 1
ATOM 1792 C CA . ILE A 1 235 ? -0.697 -2.814 -6.028 1.00 97.12 235 ILE A CA 1
ATOM 1793 C C . ILE A 1 235 ? -0.858 -1.309 -6.193 1.00 97.12 235 ILE A C 1
ATOM 1795 O O . ILE A 1 235 ? 0.116 -0.566 -6.305 1.00 97.12 235 ILE A O 1
ATOM 1799 N N . ILE A 1 236 ? -2.109 -0.864 -6.166 1.00 97.94 236 ILE A N 1
ATOM 1800 C CA . ILE A 1 236 ? -2.422 0.520 -5.826 1.00 97.94 236 ILE A CA 1
ATOM 1801 C C . ILE A 1 236 ? -2.646 0.545 -4.317 1.00 97.94 236 ILE A C 1
ATOM 1803 O O . ILE A 1 236 ? -3.722 0.155 -3.857 1.00 97.94 236 ILE A O 1
ATOM 1807 N N . GLY A 1 237 ? -1.605 0.890 -3.556 1.00 98.00 237 GLY A N 1
ATOM 1808 C CA . GLY A 1 237 ? -1.630 0.849 -2.090 1.00 98.00 237 GLY A CA 1
ATOM 1809 C C . GLY A 1 237 ? -2.482 1.946 -1.472 1.00 98.00 237 GLY A C 1
ATOM 1810 O O . GLY A 1 237 ? -3.019 1.761 -0.381 1.00 98.00 237 GLY A O 1
ATOM 1811 N N . GLU A 1 238 ? -2.683 3.035 -2.209 1.00 98.06 238 GLU A N 1
ATOM 1812 C CA . GLU A 1 238 ? -3.580 4.115 -1.834 1.00 98.06 238 GLU A CA 1
ATOM 1813 C C . GLU A 1 238 ? -4.220 4.734 -3.070 1.00 98.06 238 GLU A C 1
ATOM 1815 O O . GLU A 1 238 ? -3.595 4.875 -4.124 1.00 98.06 238 GLU A O 1
ATOM 1820 N N . PHE A 1 239 ? -5.479 5.134 -2.944 1.00 96.69 239 PHE A N 1
ATOM 1821 C CA . PHE A 1 239 ? -6.088 6.059 -3.883 1.00 96.69 239 PHE A CA 1
ATOM 1822 C C . PHE A 1 239 ? -7.207 6.847 -3.215 1.00 96.69 239 PHE A C 1
ATOM 1824 O O . PHE A 1 239 ? -7.960 6.303 -2.404 1.00 96.69 239 PHE A O 1
ATOM 1831 N N . GLY A 1 240 ? -7.375 8.102 -3.614 1.00 93.12 240 GLY A N 1
ATOM 1832 C CA . GLY A 1 240 ? -8.407 8.962 -3.051 1.00 93.12 240 GLY A CA 1
ATOM 1833 C C . GLY A 1 240 ? -8.646 10.219 -3.863 1.00 93.12 240 GLY A C 1
ATOM 1834 O O . GLY A 1 240 ? -7.922 10.519 -4.809 1.00 93.12 240 GLY A O 1
ATOM 1835 N N . SER A 1 241 ? -9.684 10.967 -3.494 1.00 86.44 241 SER A N 1
ATOM 1836 C CA . SER A 1 241 ? -10.067 12.198 -4.194 1.00 86.44 241 SER A CA 1
ATOM 1837 C C . SER A 1 241 ? -9.604 13.469 -3.475 1.00 86.44 241 SER A C 1
ATOM 1839 O O . SER A 1 241 ? -10.344 14.452 -3.505 1.00 86.44 241 SER A O 1
ATOM 1841 N N . LEU A 1 242 ? -8.437 13.422 -2.811 1.00 74.88 242 LEU A N 1
ATOM 1842 C CA . LEU A 1 242 ? -7.837 14.507 -2.015 1.00 74.88 242 LEU A CA 1
ATOM 1843 C C . LEU A 1 242 ? -8.260 15.912 -2.497 1.00 74.88 242 LEU A C 1
ATOM 1845 O O . LEU A 1 242 ? -7.818 16.345 -3.5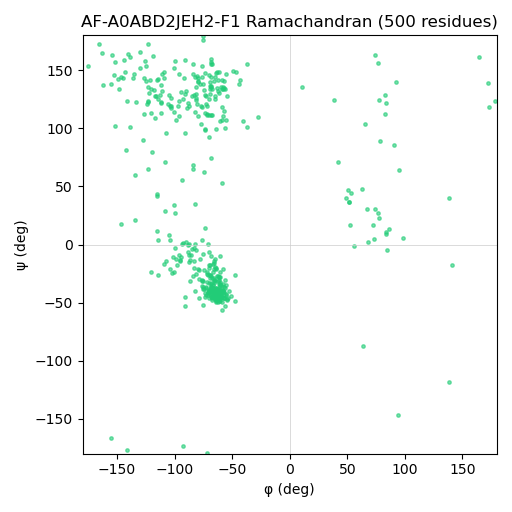67 1.00 74.88 242 LEU A O 1
ATOM 1849 N N . PRO A 1 243 ? -9.088 16.653 -1.740 1.00 62.75 243 PRO A N 1
ATOM 1850 C CA . PRO A 1 243 ? -9.224 18.095 -1.917 1.00 62.75 243 PRO A CA 1
ATOM 1851 C C . PRO A 1 243 ? -8.040 18.816 -1.235 1.00 62.75 243 PRO A C 1
ATOM 1853 O O . PRO A 1 243 ? -7.637 18.379 -0.159 1.00 62.75 243 PRO A O 1
ATOM 1856 N N . PRO A 1 244 ? -7.481 19.925 -1.771 1.00 51.59 244 PRO A N 1
ATOM 1857 C CA . PRO A 1 244 ? -7.805 20.668 -2.989 1.00 51.59 244 PRO A CA 1
ATOM 1858 C C . PRO A 1 244 ? -6.653 20.623 -4.017 1.00 51.59 244 PRO A C 1
ATOM 1860 O O . PRO A 1 244 ? -6.285 21.652 -4.587 1.00 51.59 244 PRO A O 1
ATOM 1863 N N . GLN A 1 245 ? -6.022 19.465 -4.235 1.00 55.38 245 GLN A N 1
ATOM 1864 C CA . GLN A 1 245 ? -4.936 19.403 -5.214 1.00 55.38 245 GLN A CA 1
ATOM 1865 C C . GLN A 1 245 ? -5.521 19.458 -6.630 1.00 55.38 245 GLN A C 1
ATOM 1867 O O . GLN A 1 245 ? -6.007 18.463 -7.166 1.00 55.38 245 GLN A O 1
ATOM 1872 N N . ASN A 1 246 ? -5.485 20.646 -7.237 1.00 63.41 246 ASN A N 1
ATOM 1873 C CA . ASN A 1 246 ? -5.637 20.789 -8.679 1.00 63.41 246 ASN A CA 1
ATOM 1874 C C . ASN A 1 246 ? -4.533 19.957 -9.336 1.00 63.41 246 ASN A C 1
ATOM 1876 O O . ASN A 1 246 ? -3.358 20.304 -9.241 1.00 63.41 246 ASN A O 1
ATOM 1880 N N . GLY A 1 247 ? -4.900 18.863 -9.992 1.00 73.12 247 GLY A N 1
ATOM 1881 C CA . GLY A 1 247 ? -3.939 18.031 -10.695 1.00 73.12 247 GLY A CA 1
ATOM 1882 C C . GLY A 1 247 ? -4.568 17.312 -11.877 1.00 73.12 247 GLY A C 1
ATOM 1883 O O . GLY A 1 247 ? -5.788 17.176 -11.981 1.00 73.12 247 GLY A O 1
ATOM 1884 N N . GLY A 1 248 ? -3.717 16.932 -12.826 1.00 85.50 248 GLY A N 1
ATOM 1885 C CA . GLY A 1 248 ? -4.126 16.342 -14.101 1.00 85.50 248 GLY A CA 1
ATOM 1886 C C . GLY A 1 248 ? -4.242 14.817 -14.086 1.00 85.50 248 GLY A C 1
ATOM 1887 O O . GLY A 1 248 ? -4.525 14.233 -15.132 1.00 85.50 248 GLY A O 1
ATOM 1888 N N . SER A 1 249 ? -4.013 14.166 -12.941 1.00 90.69 249 SER A N 1
ATOM 1889 C CA . SER A 1 249 ? -4.073 12.708 -12.825 1.00 90.69 249 SER A CA 1
ATOM 1890 C C . SER A 1 249 ? -5.525 12.214 -12.794 1.00 90.69 249 SER A C 1
ATOM 1892 O O . SER A 1 249 ? -6.291 12.519 -11.876 1.00 90.69 249 SER A O 1
ATOM 1894 N N . ASP A 1 250 ? -5.909 11.396 -13.781 1.00 92.56 250 ASP A N 1
ATOM 1895 C CA . ASP A 1 250 ? -7.175 10.640 -13.799 1.00 92.56 250 ASP A CA 1
ATOM 1896 C C . ASP A 1 250 ? -7.096 9.450 -12.824 1.00 92.56 250 ASP A C 1
ATOM 1898 O O . ASP A 1 250 ? -7.153 8.285 -13.226 1.00 92.56 250 ASP A O 1
ATOM 1902 N N . TRP A 1 251 ? -6.926 9.733 -11.529 1.00 93.25 251 TRP A N 1
ATOM 1903 C CA . TRP A 1 251 ? -6.705 8.723 -10.488 1.00 93.25 251 TRP A CA 1
ATOM 1904 C C . TRP A 1 251 ? -7.763 7.606 -10.535 1.00 93.25 251 TRP A C 1
ATOM 1906 O O . TRP A 1 251 ? -7.422 6.424 -10.531 1.00 93.25 251 TRP A O 1
ATOM 1916 N N . ALA A 1 252 ? -9.045 7.948 -10.696 1.00 92.75 252 ALA A N 1
ATOM 1917 C CA . ALA A 1 252 ? -10.143 6.982 -10.748 1.00 92.75 252 ALA A CA 1
ATOM 1918 C C . ALA A 1 252 ? -10.089 6.094 -12.006 1.00 92.75 252 ALA A C 1
ATOM 1920 O O . ALA A 1 252 ? -10.357 4.883 -11.946 1.00 92.75 252 ALA A O 1
ATOM 1921 N N . GLY A 1 253 ? -9.733 6.668 -13.160 1.00 93.12 253 GLY A N 1
ATOM 1922 C CA . GLY A 1 253 ? -9.533 5.922 -14.396 1.00 93.12 253 GLY A CA 1
ATOM 1923 C C . GLY A 1 253 ? -8.289 5.035 -14.365 1.00 93.12 253 GLY A C 1
ATOM 1924 O O . GLY A 1 253 ? -8.319 3.943 -14.941 1.00 93.12 253 GLY A O 1
ATOM 1925 N N . ILE A 1 254 ? -7.227 5.451 -13.670 1.00 95.12 254 ILE A N 1
ATOM 1926 C CA . ILE A 1 254 ? -6.013 4.651 -13.448 1.00 95.12 254 ILE A CA 1
ATOM 1927 C C . ILE A 1 254 ? -6.313 3.484 -12.498 1.00 95.12 254 ILE A C 1
ATOM 1929 O O . ILE A 1 254 ? -6.000 2.346 -12.838 1.00 95.12 254 ILE A O 1
ATOM 1933 N N . VAL A 1 255 ? -7.019 3.713 -11.384 1.00 95.56 255 VAL A N 1
ATOM 1934 C CA . VAL A 1 255 ? -7.484 2.653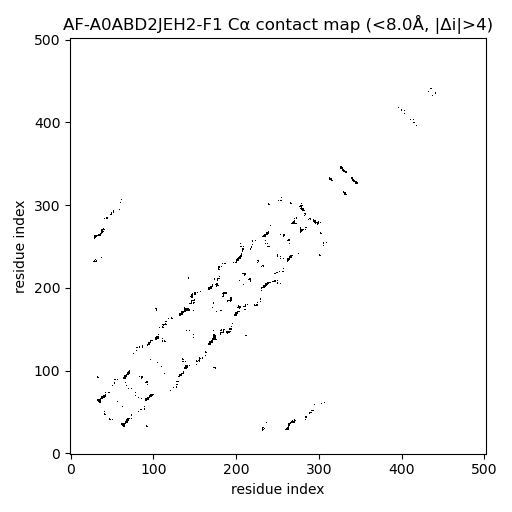 -10.463 1.00 95.56 255 VAL A CA 1
ATOM 1935 C C . VAL A 1 255 ? -8.348 1.629 -11.201 1.00 95.56 255 VAL A C 1
ATOM 1937 O O . VAL A 1 255 ? -8.143 0.420 -11.085 1.00 95.56 255 VAL A O 1
ATOM 1940 N N . SER A 1 256 ? -9.294 2.101 -12.019 1.00 93.62 256 SER A N 1
ATOM 1941 C CA . SER A 1 256 ? -10.136 1.223 -12.841 1.00 93.62 256 SER A CA 1
ATOM 1942 C C . SER A 1 256 ? -9.310 0.389 -13.822 1.00 93.62 256 SER A C 1
ATOM 1944 O O . SER A 1 256 ? -9.608 -0.790 -14.027 1.00 93.62 256 SER A O 1
ATOM 1946 N N . TYR A 1 257 ? -8.268 0.981 -14.411 1.00 92.81 257 TYR A N 1
ATOM 1947 C CA . TYR A 1 257 ? -7.348 0.285 -15.303 1.00 92.81 257 TYR A CA 1
ATOM 1948 C C . TYR A 1 257 ? -6.516 -0.765 -14.558 1.00 92.81 257 TYR A C 1
ATOM 1950 O O . TYR A 1 257 ? -6.500 -1.917 -14.990 1.00 92.81 257 TYR A O 1
ATOM 1958 N N . ALA A 1 258 ? -5.919 -0.421 -13.414 1.00 93.12 258 ALA A N 1
ATOM 1959 C CA . ALA A 1 258 ? -5.153 -1.349 -12.584 1.00 93.12 258 ALA A CA 1
ATOM 1960 C 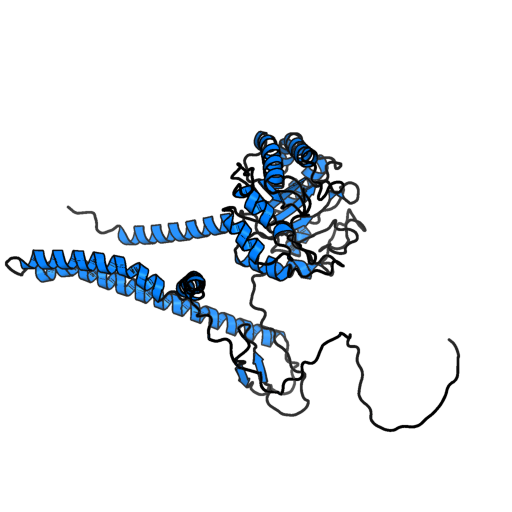C . ALA A 1 258 ? -6.002 -2.558 -12.155 1.00 93.12 258 ALA A C 1
ATOM 1962 O O . ALA A 1 258 ? -5.604 -3.704 -12.357 1.00 93.12 258 ALA A O 1
ATOM 1963 N N . LYS A 1 259 ? -7.237 -2.319 -11.698 1.00 90.62 259 LYS A N 1
ATOM 1964 C CA . LYS A 1 259 ? -8.180 -3.394 -11.365 1.00 90.62 259 LYS A CA 1
ATOM 1965 C C . LYS A 1 259 ? -8.535 -4.257 -12.581 1.00 90.62 259 LYS A C 1
ATOM 1967 O O . LYS A 1 259 ? -8.619 -5.472 -12.458 1.00 90.62 259 LYS A O 1
ATOM 1972 N N . SER A 1 260 ? -8.700 -3.664 -13.770 1.00 87.88 260 SER A N 1
ATOM 1973 C CA . SER A 1 260 ? -8.957 -4.432 -15.005 1.00 87.88 260 SER A CA 1
ATOM 1974 C C . SER A 1 260 ? -7.790 -5.335 -15.426 1.00 87.88 260 SER A C 1
ATOM 1976 O O . SER A 1 260 ? -7.991 -6.279 -16.184 1.00 87.88 260 SER A O 1
ATOM 1978 N N . LYS A 1 261 ? -6.580 -5.061 -14.923 1.00 87.12 261 LYS A N 1
ATOM 1979 C CA . LYS A 1 261 ? -5.388 -5.908 -15.077 1.00 87.12 261 LYS A CA 1
ATOM 1980 C C . LYS A 1 261 ? -5.262 -6.960 -13.970 1.00 87.12 261 LYS A C 1
ATOM 1982 O O . LYS A 1 261 ? -4.320 -7.742 -13.989 1.00 87.12 261 LYS A O 1
ATOM 1987 N N . GLY A 1 262 ? -6.202 -6.984 -13.026 1.00 87.12 262 GLY A N 1
ATOM 1988 C CA . GLY A 1 262 ? -6.193 -7.886 -11.883 1.00 87.12 262 GLY A CA 1
ATOM 1989 C C . GLY A 1 262 ? -5.343 -7.402 -10.709 1.00 87.12 262 GLY A C 1
ATOM 1990 O O . GLY A 1 262 ? -5.128 -8.188 -9.799 1.00 87.12 262 GLY A O 1
ATOM 1991 N N . TYR A 1 263 ? -4.868 -6.152 -10.687 1.00 92.12 263 TYR A N 1
ATOM 1992 C CA . TYR A 1 263 ? -4.108 -5.641 -9.542 1.00 92.12 263 TYR A CA 1
ATOM 1993 C C . TYR A 1 263 ? -5.015 -5.302 -8.359 1.00 92.12 263 TYR A C 1
ATOM 1995 O O . TYR A 1 263 ? -6.130 -4.802 -8.535 1.00 92.12 263 TYR A O 1
ATOM 2003 N N . THR A 1 264 ? -4.513 -5.546 -7.146 1.00 95.00 264 THR A N 1
ATOM 2004 C CA . THR A 1 264 ? -5.187 -5.127 -5.911 1.00 95.00 264 THR A CA 1
ATOM 2005 C C . THR A 1 264 ? -5.146 -3.608 -5.786 1.00 95.00 264 THR A C 1
ATOM 2007 O O . THR A 1 264 ? -4.097 -2.990 -5.974 1.00 95.00 264 THR A O 1
ATOM 2010 N N . VAL A 1 265 ? -6.293 -3.015 -5.451 1.00 97.19 265 VAL A N 1
ATOM 2011 C CA . VAL A 1 265 ? -6.425 -1.577 -5.192 1.00 97.19 265 VAL A CA 1
ATOM 2012 C C . VAL A 1 265 ? -6.987 -1.325 -3.795 1.00 97.19 265 VAL A C 1
ATOM 2014 O O . VAL A 1 265 ? -7.946 -1.985 -3.380 1.00 97.19 265 VAL A O 1
ATOM 2017 N N . LEU A 1 266 ? -6.394 -0.376 -3.070 1.00 98.38 266 LEU A N 1
ATOM 2018 C CA . LEU A 1 266 ? -6.725 -0.058 -1.683 1.00 98.38 266 LEU A CA 1
ATOM 2019 C C . LEU A 1 266 ? -7.169 1.403 -1.559 1.00 98.38 266 LEU A C 1
ATOM 2021 O O . LEU A 1 266 ? -6.395 2.329 -1.783 1.00 98.38 266 LEU A O 1
ATOM 2025 N N . GLY A 1 267 ? -8.442 1.608 -1.234 1.00 97.69 267 GLY A N 1
ATOM 2026 C CA . GLY A 1 267 ? -9.030 2.940 -1.146 1.00 97.69 267 GLY A CA 1
ATOM 2027 C C . GLY A 1 267 ? -8.662 3.666 0.142 1.00 97.69 267 GLY A C 1
ATOM 2028 O O . GLY A 1 267 ? -8.689 3.077 1.222 1.00 97.69 267 GLY A O 1
ATOM 2029 N N . TRP A 1 268 ? -8.352 4.950 0.038 1.00 96.62 268 TRP A N 1
ATOM 2030 C CA . TRP A 1 268 ? -8.082 5.830 1.167 1.00 96.62 268 TRP A CA 1
ATOM 2031 C C . TRP A 1 268 ? -9.335 6.607 1.562 1.00 96.62 268 TRP A C 1
ATOM 2033 O O . TRP A 1 268 ? -9.876 7.292 0.702 1.00 96.62 268 TRP A O 1
ATOM 2043 N N . ALA A 1 269 ? -9.839 6.559 2.793 1.00 95.62 269 ALA A N 1
ATOM 2044 C CA . ALA A 1 269 ? -9.565 5.585 3.850 1.00 95.62 269 ALA A CA 1
ATOM 2045 C C . ALA A 1 269 ? -10.865 5.259 4.602 1.00 95.62 269 ALA A C 1
ATOM 2047 O O . ALA A 1 269 ? -11.856 5.978 4.505 1.00 95.62 269 ALA A O 1
ATOM 2048 N N . TRP A 1 270 ? -10.899 4.173 5.374 1.00 97.56 270 TRP A N 1
ATOM 2049 C CA . TRP A 1 270 ? -12.044 3.873 6.240 1.00 97.56 270 TRP A CA 1
ATOM 2050 C C . TRP A 1 270 ? -12.306 4.988 7.239 1.00 97.56 270 TRP A C 1
ATOM 2052 O O . TRP A 1 270 ? -13.409 5.532 7.290 1.00 97.56 270 TRP A O 1
ATOM 2062 N N . ASN A 1 271 ? -11.278 5.304 8.018 1.00 96.56 271 ASN A N 1
ATOM 2063 C CA . ASN A 1 271 ? -11.279 6.314 9.057 1.00 96.56 271 ASN A CA 1
ATOM 2064 C C . ASN A 1 271 ? -9.821 6.655 9.421 1.00 96.56 271 ASN A C 1
ATOM 2066 O O . ASN A 1 271 ? -8.905 5.882 9.107 1.00 96.56 271 ASN A O 1
ATOM 2070 N N . GLY A 1 272 ? -9.618 7.766 10.123 1.00 93.06 272 GLY A N 1
ATOM 2071 C CA . GLY A 1 272 ? -8.298 8.218 10.565 1.00 93.06 272 GLY A CA 1
ATOM 2072 C C . GLY A 1 272 ? -7.645 9.293 9.687 1.00 93.06 272 GLY A C 1
ATOM 2073 O O . GLY A 1 272 ? -6.537 9.709 9.995 1.00 93.06 272 GLY A O 1
ATOM 2074 N N . ASP A 1 273 ? -8.352 9.805 8.678 1.00 87.94 273 ASP A N 1
ATOM 2075 C CA . ASP A 1 273 ? -7.879 10.892 7.804 1.00 87.94 273 ASP A CA 1
ATOM 2076 C C . ASP A 1 273 ? -8.215 12.300 8.360 1.00 87.94 273 ASP A C 1
ATOM 2078 O O . ASP A 1 273 ? -7.776 13.326 7.842 1.00 87.94 273 ASP A O 1
ATOM 2082 N N . GLY A 1 274 ? -8.985 12.366 9.458 1.00 66.50 274 GLY A N 1
ATOM 2083 C CA . GLY A 1 274 ? -9.153 13.575 10.274 1.00 66.50 274 GLY A CA 1
ATOM 2084 C C . GLY A 1 274 ? -9.806 14.779 9.609 1.00 66.50 274 GLY A C 1
ATOM 2085 O O . GLY A 1 274 ? -11.007 14.991 9.738 1.00 66.50 274 GLY A O 1
ATOM 2086 N N . ALA A 1 275 ? -8.972 15.593 8.958 1.00 59.50 275 ALA A N 1
ATOM 2087 C CA . ALA A 1 275 ? -9.254 16.952 8.504 1.00 59.50 275 ALA A CA 1
ATOM 2088 C C . ALA A 1 275 ? -9.436 17.079 6.981 1.00 59.50 275 ALA A C 1
ATOM 2090 O O . ALA A 1 275 ? -9.957 18.095 6.522 1.00 59.50 275 ALA A O 1
ATOM 2091 N N . TYR A 1 276 ? -9.048 16.069 6.193 1.00 68.06 276 TYR A N 1
ATOM 2092 C CA . TYR A 1 276 ? -9.101 16.139 4.722 1.00 68.06 276 TYR A CA 1
ATOM 2093 C C . TYR A 1 276 ? -10.389 15.561 4.121 1.00 68.06 276 TYR A C 1
ATOM 2095 O O . TYR A 1 276 ? -10.600 15.605 2.908 1.00 68.06 276 TYR A O 1
ATOM 2103 N N 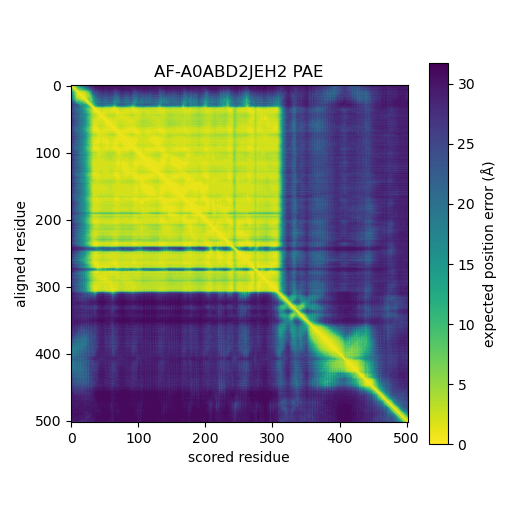. GLY A 1 277 ? -11.299 15.076 4.971 1.00 79.94 277 GLY A N 1
ATOM 2104 C CA . GLY A 1 277 ? -12.634 14.642 4.566 1.00 79.94 277 GLY A CA 1
ATOM 2105 C C . GLY A 1 277 ? -12.667 13.325 3.785 1.00 79.94 277 GLY A C 1
ATOM 2106 O O . GLY A 1 277 ? -13.692 13.031 3.169 1.00 79.94 277 GLY A O 1
ATOM 2107 N N . MET A 1 278 ? -11.601 12.513 3.819 1.00 90.88 278 MET A N 1
ATOM 2108 C CA . MET A 1 278 ? -11.532 11.229 3.104 1.00 90.88 278 MET A CA 1
ATOM 2109 C C . MET A 1 278 ? -11.814 10.010 3.993 1.00 90.88 278 MET A C 1
ATOM 2111 O O . MET A 1 278 ? -11.389 8.893 3.697 1.00 90.88 278 MET A O 1
ATOM 2115 N N . ASN A 1 279 ? -12.585 10.192 5.067 1.00 94.94 279 ASN A N 1
ATOM 2116 C CA . ASN A 1 279 ? -13.104 9.083 5.868 1.00 94.94 279 ASN A CA 1
ATOM 2117 C C . ASN A 1 279 ? -14.340 8.489 5.183 1.00 94.94 279 ASN A C 1
ATOM 2119 O O . ASN A 1 279 ? -15.331 9.189 4.986 1.00 94.94 279 ASN A O 1
ATOM 2123 N N . MET A 1 280 ? -14.326 7.203 4.833 1.00 96.69 280 MET A N 1
ATOM 2124 C CA . MET A 1 280 ? -15.487 6.476 4.299 1.00 96.69 280 MET A CA 1
ATOM 2125 C C . MET A 1 280 ? -16.551 6.205 5.377 1.00 96.69 280 MET A C 1
ATOM 2127 O O . MET A 1 280 ? -17.730 6.037 5.052 1.00 96.69 280 MET A O 1
ATOM 2131 N N . ALA A 1 281 ? -16.149 6.144 6.645 1.00 96.62 281 ALA A N 1
ATOM 2132 C CA . ALA A 1 281 ? -17.021 5.943 7.794 1.00 96.62 281 ALA A CA 1
ATOM 2133 C C . ALA A 1 281 ? -17.315 7.252 8.528 1.00 96.62 281 ALA A C 1
ATOM 2135 O O . ALA A 1 281 ? -16.491 8.163 8.560 1.00 96.62 281 ALA A O 1
ATOM 2136 N N . GLN A 1 282 ? -18.474 7.302 9.178 1.00 94.88 282 GLN A N 1
ATOM 2137 C CA . GLN A 1 282 ? -18.793 8.310 10.184 1.00 94.88 282 GLN A CA 1
ATOM 2138 C C . GLN A 1 282 ? -19.459 7.651 11.412 1.00 94.88 282 GLN A C 1
ATOM 2140 O O . GLN A 1 282 ? -20.205 6.680 11.228 1.00 94.88 282 GLN A O 1
ATOM 2145 N N . PRO A 1 283 ? -19.235 8.160 12.637 1.00 95.25 283 PRO A N 1
ATOM 2146 C CA . PRO A 1 283 ? -18.400 9.324 12.954 1.00 95.25 283 PRO A CA 1
ATOM 2147 C C . PRO A 1 283 ? -16.907 9.069 12.683 1.00 95.25 283 PRO A C 1
ATOM 2149 O O . PRO A 1 283 ? -16.456 7.921 12.626 1.00 95.25 283 PRO A O 1
ATOM 2152 N N . SER A 1 284 ? -16.144 10.134 12.440 1.00 94.75 284 SER A N 1
ATOM 2153 C CA . SER A 1 284 ? -14.687 10.027 12.338 1.00 94.75 284 SER A CA 1
ATOM 2154 C C . SER A 1 284 ? -14.098 9.687 13.713 1.00 94.75 284 SER A C 1
ATOM 2156 O O . SER A 1 284 ? -14.702 9.965 14.752 1.00 94.75 284 SER A O 1
ATOM 2158 N N . TRP A 1 285 ? -12.898 9.111 13.746 1.00 95.12 285 TRP A N 1
ATOM 2159 C CA . TRP A 1 285 ? -12.205 8.887 15.018 1.00 95.12 285 TRP A CA 1
ATOM 2160 C C . TRP A 1 285 ? -11.707 10.177 15.677 1.00 95.12 285 TRP A C 1
ATOM 2162 O O . TRP A 1 285 ? -11.452 10.159 16.878 1.00 95.12 285 TRP A O 1
ATOM 2172 N N . SER A 1 286 ? -11.598 11.285 14.934 1.00 93.00 286 SER A N 1
ATOM 2173 C CA . SER A 1 286 ? -11.357 12.604 15.531 1.00 93.00 286 SER A CA 1
ATOM 2174 C C . SER A 1 286 ? -12.524 13.041 16.410 1.00 93.00 286 SER A C 1
ATOM 2176 O O . SER A 1 286 ? -12.304 13.619 17.470 1.00 93.00 286 SER A O 1
ATOM 2178 N N . ASP A 1 287 ? -13.749 12.728 15.985 1.00 93.31 287 ASP A N 1
ATOM 2179 C CA . ASP A 1 287 ? -14.964 13.203 16.638 1.00 93.31 287 ASP A CA 1
ATOM 2180 C C . ASP A 1 287 ? -15.422 12.216 17.716 1.00 93.31 287 ASP A C 1
ATOM 2182 O O . ASP A 1 287 ? -15.791 12.611 18.820 1.00 93.31 287 ASP A O 1
ATOM 2186 N N . GLN A 1 288 ? -15.411 10.916 17.399 1.00 95.62 288 GLN A N 1
ATOM 2187 C CA . GLN A 1 288 ? -15.835 9.843 18.301 1.00 95.62 288 GLN A CA 1
ATOM 2188 C C . GLN A 1 288 ? -14.935 8.602 18.141 1.00 95.62 288 GLN A C 1
ATOM 2190 O O . GLN A 1 288 ? -15.308 7.634 17.470 1.00 95.62 288 GLN A O 1
ATOM 2195 N N . PRO A 1 289 ? -13.748 8.582 18.773 1.00 95.50 289 PRO A N 1
ATOM 2196 C CA . PRO A 1 289 ? -12.761 7.512 18.593 1.00 95.50 289 PRO A CA 1
ATOM 2197 C C . PRO A 1 289 ? -13.261 6.126 19.017 1.00 95.50 289 PRO A C 1
ATOM 2199 O O . PRO A 1 289 ? -12.859 5.122 18.435 1.00 95.50 289 PRO A O 1
ATOM 2202 N N . THR A 1 290 ? -14.158 6.051 20.000 1.00 96.50 290 THR A N 1
ATOM 2203 C CA . THR A 1 290 ? -14.696 4.793 20.547 1.00 96.50 290 THR A CA 1
ATOM 2204 C C . THR A 1 290 ? -16.156 4.559 20.155 1.00 96.50 290 THR A C 1
ATOM 2206 O O . THR A 1 290 ? -16.920 3.965 20.918 1.00 96.50 290 THR A O 1
ATOM 2209 N N . ALA A 1 291 ? -16.583 5.077 18.998 1.00 96.25 291 ALA A N 1
ATOM 2210 C CA . ALA A 1 291 ? -17.936 4.866 18.500 1.00 96.25 291 ALA A CA 1
ATOM 2211 C C . ALA A 1 291 ? -18.245 3.368 18.337 1.00 96.25 291 ALA A C 1
ATOM 2213 O O . ALA A 1 291 ? -17.467 2.601 17.770 1.00 96.25 291 ALA A O 1
ATOM 2214 N N . THR A 1 292 ? -19.417 2.948 18.812 1.00 94.50 292 THR A N 1
ATOM 2215 C CA . THR A 1 292 ? -19.874 1.549 18.733 1.00 94.50 292 THR A CA 1
ATOM 2216 C C . THR A 1 292 ? -20.592 1.231 17.423 1.00 94.50 292 THR A C 1
ATOM 2218 O O . THR A 1 292 ? -20.814 0.063 17.100 1.00 94.50 292 THR A O 1
ATOM 2221 N N . THR A 1 293 ? -20.956 2.256 16.648 1.00 96.00 293 THR A N 1
ATOM 2222 C CA . THR A 1 293 ? -21.629 2.126 15.354 1.00 96.00 293 THR A CA 1
ATOM 2223 C C . THR A 1 293 ? -21.018 3.079 14.335 1.00 96.00 293 THR A C 1
ATOM 2225 O O . THR A 1 293 ? -20.649 4.203 14.663 1.00 96.00 293 THR A O 1
ATOM 2228 N N . PHE A 1 294 ? -20.928 2.615 13.088 1.00 97.31 294 PHE A N 1
ATOM 2229 C CA . PHE A 1 294 ? -20.446 3.397 11.956 1.00 97.31 294 PHE A CA 1
ATOM 2230 C C . PHE A 1 294 ? -21.470 3.350 10.827 1.00 97.31 294 PHE A C 1
ATOM 2232 O O . PHE A 1 294 ? -22.089 2.315 10.571 1.00 97.31 294 PHE A O 1
ATOM 2239 N N . THR A 1 295 ? -21.620 4.469 10.127 1.00 97.06 295 THR A N 1
ATOM 2240 C CA . THR A 1 295 ? -22.427 4.597 8.910 1.00 97.06 295 THR A CA 1
ATOM 2241 C C . THR A 1 295 ? -21.566 5.118 7.760 1.00 97.06 295 THR A C 1
ATOM 2243 O O . THR A 1 295 ? -20.399 5.463 7.945 1.00 97.06 295 THR A O 1
ATOM 2246 N N . LYS A 1 296 ? -22.119 5.135 6.544 1.00 97.12 296 LYS A N 1
ATOM 2247 C CA . LYS A 1 296 ? -21.424 5.645 5.354 1.00 97.12 296 LYS A CA 1
ATOM 2248 C C . LYS A 1 296 ? -21.356 7.171 5.412 1.00 97.12 296 LYS A C 1
ATOM 2250 O O . LYS A 1 296 ? -22.398 7.805 5.558 1.00 97.12 296 LYS A O 1
ATOM 2255 N N . SER A 1 297 ? -20.169 7.741 5.241 1.00 94.69 297 SER A N 1
ATOM 2256 C CA . SER A 1 297 ? -20.007 9.178 5.001 1.00 94.69 297 SER A CA 1
ATOM 2257 C C . SER A 1 297 ? -20.387 9.551 3.557 1.00 94.69 297 SER A C 1
ATOM 2259 O O . SER A 1 297 ? -20.640 8.684 2.711 1.00 94.69 297 SER A O 1
ATOM 2261 N N . SER A 1 298 ? -20.364 10.848 3.236 1.00 92.44 298 SER A N 1
ATOM 2262 C CA . SER A 1 298 ? -20.499 11.345 1.856 1.00 92.44 298 SER A CA 1
ATOM 2263 C C . SER A 1 298 ? -19.380 10.854 0.926 1.00 92.44 298 SER A C 1
ATOM 2265 O O . SER A 1 298 ? -19.604 10.678 -0.272 1.00 92.44 298 SER A O 1
ATOM 2267 N N . TYR A 1 299 ? -18.199 10.575 1.477 1.00 93.44 299 TYR A N 1
ATOM 2268 C CA . TYR A 1 299 ? -17.021 10.125 0.744 1.00 93.44 299 TYR A CA 1
ATOM 2269 C C . TYR A 1 299 ? -17.047 8.624 0.404 1.00 93.44 299 TYR A C 1
ATOM 2271 O O . TYR A 1 299 ? -16.420 8.188 -0.561 1.00 93.44 299 TYR A O 1
ATOM 2279 N N . PHE A 1 300 ? -17.833 7.819 1.131 1.00 95.56 300 PHE A N 1
ATOM 2280 C CA . PHE A 1 300 ? -17.888 6.359 0.973 1.00 95.56 300 PHE A CA 1
ATOM 2281 C C . PHE A 1 300 ? -18.025 5.899 -0.490 1.00 95.56 300 PHE A C 1
ATOM 2283 O O . PHE A 1 300 ? -17.290 5.023 -0.951 1.00 95.56 300 PHE A O 1
ATOM 2290 N N . ASN A 1 301 ? -18.961 6.491 -1.239 1.00 94.69 301 ASN A N 1
ATOM 2291 C CA . ASN A 1 301 ? -19.253 6.079 -2.616 1.00 94.69 301 ASN A CA 1
ATOM 2292 C C . ASN A 1 301 ? -18.179 6.521 -3.620 1.00 94.69 301 ASN A C 1
ATOM 2294 O O . ASN A 1 301 ? -18.060 5.889 -4.669 1.00 94.69 301 ASN A O 1
ATOM 2298 N N . THR A 1 302 ? -17.385 7.549 -3.311 1.00 92.69 302 THR A N 1
ATOM 2299 C CA . THR A 1 302 ? -16.247 7.973 -4.143 1.00 92.69 302 THR A CA 1
ATOM 2300 C C . THR A 1 302 ? -15.245 6.835 -4.309 1.00 92.69 302 THR A C 1
ATOM 2302 O O . THR A 1 302 ? -14.764 6.579 -5.411 1.00 92.69 302 THR A O 1
ATOM 2305 N N . ILE A 1 303 ? -15.006 6.093 -3.227 1.00 95.31 303 ILE A N 1
ATOM 2306 C CA . ILE A 1 303 ? -14.081 4.962 -3.197 1.00 95.31 303 ILE A CA 1
ATOM 2307 C C . ILE A 1 303 ? -14.782 3.653 -3.535 1.00 95.31 303 ILE A C 1
ATOM 2309 O O . ILE A 1 303 ? -14.371 2.936 -4.446 1.00 95.31 303 ILE A O 1
ATOM 2313 N N . TYR A 1 304 ? -15.872 3.335 -2.834 1.00 95.69 304 TYR A N 1
ATOM 2314 C CA . TYR A 1 304 ? -16.478 2.007 -2.902 1.00 95.69 304 TYR A CA 1
ATOM 2315 C C . TYR A 1 304 ? -16.998 1.648 -4.304 1.00 95.69 304 TYR A C 1
ATOM 2317 O O . TYR A 1 304 ? -16.931 0.486 -4.716 1.00 95.69 304 TYR A O 1
ATOM 2325 N N . ASN A 1 305 ? -17.445 2.641 -5.084 1.00 93.56 305 ASN A N 1
ATOM 2326 C CA . ASN A 1 305 ? -17.888 2.424 -6.463 1.00 93.56 305 ASN A CA 1
ATOM 2327 C C . ASN A 1 305 ? -16.765 1.894 -7.371 1.00 93.56 305 ASN A C 1
ATOM 2329 O O . ASN A 1 305 ? -17.042 1.153 -8.317 1.00 93.56 305 ASN A O 1
ATOM 2333 N N . LEU A 1 306 ? -15.499 2.191 -7.063 1.00 91.44 306 LEU A N 1
ATOM 2334 C CA . LEU A 1 306 ? -14.349 1.703 -7.825 1.00 91.44 306 LEU A CA 1
ATOM 2335 C C . LEU A 1 306 ? -14.031 0.227 -7.565 1.00 91.44 306 LEU A C 1
ATOM 2337 O O . LEU A 1 306 ? -13.252 -0.352 -8.318 1.00 91.44 306 LEU A O 1
ATOM 2341 N N . PHE A 1 307 ? -14.667 -0.436 -6.594 1.00 91.69 307 PHE A N 1
ATOM 2342 C CA . PHE A 1 307 ? -14.513 -1.884 -6.383 1.00 91.69 307 PHE A CA 1
ATOM 2343 C C . PHE A 1 307 ? -15.484 -2.735 -7.206 1.00 91.69 307 PHE A C 1
ATOM 2345 O O . PHE A 1 307 ? -15.352 -3.961 -7.253 1.00 91.69 307 PHE A O 1
ATOM 2352 N N . PHE A 1 308 ? -16.461 -2.126 -7.875 1.00 83.94 308 PHE A N 1
ATOM 2353 C CA . PHE A 1 308 ? -17.343 -2.849 -8.786 1.00 83.94 308 PHE A CA 1
ATOM 2354 C C . PHE A 1 308 ? -16.642 -3.078 -10.120 1.00 83.94 308 PHE A C 1
ATOM 2356 O O . PHE A 1 308 ? -15.943 -2.197 -10.615 1.00 83.94 308 PHE A O 1
ATOM 2363 N N . GLU A 1 309 ? -16.823 -4.265 -10.703 1.00 62.97 309 GLU A N 1
ATOM 2364 C CA . GLU A 1 309 ? -16.493 -4.532 -12.106 1.00 62.97 309 GLU A CA 1
ATOM 2365 C C . GLU A 1 309 ? -16.976 -3.366 -12.970 1.00 62.97 309 GLU A C 1
ATOM 2367 O O . GLU A 1 309 ? -18.076 -2.850 -12.745 1.00 62.97 309 GLU A O 1
ATOM 2372 N N . TYR A 1 310 ? -16.166 -2.949 -13.945 1.00 46.53 310 TYR A N 1
ATOM 2373 C CA . TYR A 1 310 ? -16.547 -1.905 -14.892 1.00 46.53 310 TYR A CA 1
ATOM 2374 C C . TYR A 1 310 ? -17.657 -2.461 -15.797 1.00 46.53 310 TYR A C 1
ATOM 2376 O O . TYR A 1 310 ? -17.443 -2.782 -16.966 1.00 46.53 310 TYR A O 1
ATOM 2384 N N . ARG A 1 311 ? -18.885 -2.580 -15.277 1.00 40.00 311 ARG A N 1
ATOM 2385 C CA . ARG A 1 311 ? -20.075 -2.543 -16.118 1.00 40.00 311 ARG A CA 1
ATOM 2386 C C . ARG A 1 311 ? -19.972 -1.190 -16.786 1.00 40.00 311 ARG A C 1
ATOM 2388 O O . ARG A 1 311 ? -20.105 -0.184 -16.098 1.00 40.00 311 ARG A O 1
ATOM 2395 N N . ARG A 1 312 ? -19.637 -1.159 -18.083 1.00 38.44 312 ARG A N 1
ATOM 2396 C CA . ARG A 1 312 ? -19.698 0.063 -18.893 1.00 38.44 312 ARG A CA 1
ATOM 2397 C C . ARG A 1 312 ? -20.972 0.784 -18.487 1.00 38.44 312 ARG A C 1
ATOM 2399 O O . ARG A 1 312 ? -22.059 0.304 -18.801 1.00 38.44 312 ARG A O 1
ATOM 2406 N N . ALA A 1 313 ? -20.831 1.874 -17.742 1.00 34.47 313 ALA A N 1
ATOM 2407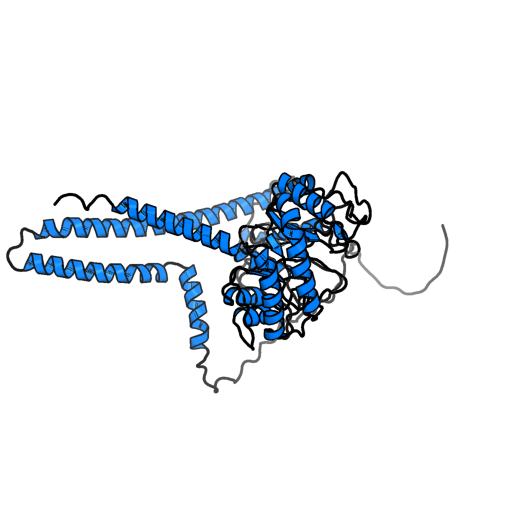 C CA . ALA A 1 313 ? -21.954 2.713 -17.412 1.00 34.47 313 ALA A CA 1
ATOM 2408 C C . ALA A 1 313 ? -22.428 3.254 -18.757 1.00 34.47 313 ALA A C 1
ATOM 2410 O O . ALA A 1 313 ? -21.799 4.133 -19.347 1.00 34.47 313 ALA A O 1
ATOM 2411 N N . PHE A 1 314 ? -23.479 2.652 -19.310 1.00 34.75 314 PHE A N 1
ATOM 2412 C CA . PHE A 1 314 ? -24.223 3.286 -20.375 1.00 34.75 314 PHE A CA 1
ATOM 2413 C C . PHE A 1 314 ? -24.746 4.575 -19.757 1.00 34.75 314 PHE A C 1
ATOM 2415 O O . PHE A 1 314 ? -25.601 4.559 -18.875 1.00 34.75 314 PHE A O 1
ATOM 2422 N N . ARG A 1 315 ? -24.145 5.699 -20.146 1.00 32.91 315 ARG A N 1
ATOM 2423 C CA . ARG A 1 315 ? -24.625 7.016 -19.753 1.00 32.91 315 ARG A CA 1
ATOM 2424 C C . ARG A 1 315 ? -25.932 7.223 -20.512 1.00 32.91 315 ARG A C 1
ATOM 2426 O O . ARG A 1 315 ? -25.923 7.615 -21.677 1.00 32.91 315 ARG A O 1
ATOM 2433 N N . THR A 1 316 ? -27.051 6.875 -19.891 1.00 34.78 316 THR A N 1
ATOM 2434 C CA . THR A 1 316 ? -28.374 7.197 -20.421 1.00 34.78 316 THR A CA 1
ATOM 2435 C C . THR A 1 316 ? -28.579 8.690 -20.205 1.00 34.78 316 THR A C 1
ATOM 2437 O O . THR A 1 316 ? -28.871 9.133 -19.098 1.00 34.78 316 THR A O 1
ATOM 2440 N N . VAL A 1 317 ? -28.349 9.491 -21.244 1.00 31.89 317 VAL A N 1
ATOM 2441 C CA . VAL A 1 317 ? -28.741 10.902 -21.228 1.00 31.89 317 VAL A CA 1
ATOM 2442 C C . VAL A 1 317 ? -30.248 10.928 -21.461 1.00 31.89 317 VAL A C 1
ATOM 2444 O O . VAL A 1 317 ? -30.707 10.696 -22.578 1.00 31.89 317 VAL A O 1
ATOM 2447 N N . PHE A 1 318 ? -31.020 11.152 -20.399 1.00 34.00 318 PHE A N 1
ATOM 2448 C CA . PHE A 1 318 ? -32.433 11.489 -20.530 1.00 34.00 318 PHE A CA 1
ATOM 2449 C C . PHE A 1 318 ? -32.515 12.917 -21.070 1.00 34.00 318 PHE A C 1
ATOM 2451 O O . PHE A 1 318 ? -32.110 13.862 -20.396 1.00 34.00 318 PHE A O 1
ATOM 2458 N N . LEU A 1 319 ? -32.996 13.072 -22.303 1.00 29.91 319 LEU A N 1
ATOM 2459 C CA . LEU A 1 319 ? -33.443 14.380 -22.771 1.00 29.91 319 LEU A CA 1
ATOM 2460 C C . LEU A 1 319 ? -34.730 14.727 -22.004 1.00 29.91 319 LEU A C 1
ATOM 2462 O O . LEU A 1 319 ? -35.567 13.836 -21.826 1.00 29.91 319 LEU A O 1
ATOM 2466 N N . PRO A 1 320 ? -34.889 15.969 -21.512 1.00 29.47 320 PRO A N 1
ATOM 2467 C CA . PRO A 1 320 ? -36.105 16.371 -20.821 1.00 29.47 320 PRO A CA 1
ATOM 2468 C C . PRO A 1 320 ? -37.311 16.188 -21.745 1.00 29.47 320 PRO A C 1
ATOM 2470 O O . PRO A 1 320 ? -37.222 16.407 -22.955 1.00 29.47 320 PRO A O 1
ATOM 2473 N N . ALA A 1 321 ? -38.426 15.745 -21.164 1.00 33.44 321 ALA A N 1
ATOM 2474 C CA . ALA A 1 321 ? -39.677 15.547 -21.875 1.00 33.44 321 ALA A CA 1
ATOM 2475 C C . ALA A 1 321 ? -40.112 16.865 -22.536 1.00 33.44 321 ALA A C 1
ATOM 2477 O O . ALA A 1 321 ? -40.409 17.839 -21.847 1.00 33.44 321 ALA A O 1
ATOM 2478 N N . SER A 1 322 ? -40.136 16.889 -23.869 1.00 34.38 322 SER A N 1
ATOM 2479 C CA . SER A 1 322 ? -40.968 17.839 -24.604 1.00 34.38 322 SER A CA 1
ATOM 2480 C C . SER A 1 322 ? -42.421 17.450 -24.333 1.00 34.38 322 SER A C 1
ATOM 2482 O O . SER A 1 322 ? -42.770 16.270 -24.342 1.00 34.38 322 SER A O 1
ATOM 2484 N N . THR A 1 323 ? -43.244 18.443 -24.024 1.00 36.31 323 THR A N 1
ATOM 2485 C CA . THR A 1 323 ? -44.658 18.308 -23.656 1.00 36.31 323 THR A CA 1
ATOM 2486 C C . THR A 1 323 ? -45.579 17.967 -24.826 1.00 36.31 323 THR A C 1
ATOM 2488 O O . THR A 1 323 ? -46.791 18.040 -24.665 1.00 36.31 323 THR A O 1
ATOM 2491 N N . ASP A 1 324 ? -45.045 17.549 -25.973 1.00 35.09 324 ASP A N 1
ATOM 2492 C CA . ASP A 1 324 ? -45.844 17.315 -27.172 1.00 35.09 324 ASP A CA 1
ATOM 2493 C C . ASP A 1 324 ? -45.822 15.838 -27.573 1.00 35.09 324 ASP A C 1
ATOM 2495 O O . ASP A 1 324 ? -44.802 15.160 -27.454 1.00 35.09 324 ASP A O 1
ATOM 2499 N N . ASN A 1 325 ? -46.983 15.352 -28.028 1.00 40.22 325 ASN A N 1
ATOM 2500 C CA . ASN A 1 325 ? -47.365 13.970 -28.363 1.00 40.22 325 ASN A CA 1
ATOM 2501 C C . ASN A 1 325 ? -46.504 13.280 -29.455 1.00 40.22 325 ASN A C 1
ATOM 2503 O O . ASN A 1 325 ? -47.023 12.722 -30.424 1.00 40.22 325 ASN A O 1
ATOM 2507 N N . HIS A 1 326 ? -45.183 13.255 -29.307 1.00 34.47 326 HIS A N 1
ATOM 2508 C CA . HIS A 1 326 ? -44.259 12.594 -30.220 1.00 34.47 326 HIS A CA 1
ATOM 2509 C C . HIS A 1 326 ? -43.602 11.363 -29.573 1.00 34.47 326 HIS A C 1
ATOM 2511 O O . HIS A 1 326 ? -43.365 11.339 -28.365 1.00 34.47 326 HIS A O 1
ATOM 2517 N N . PRO A 1 327 ? -43.310 10.304 -30.358 1.00 36.00 327 PRO A N 1
ATOM 2518 C CA . PRO A 1 327 ? -42.753 9.058 -29.837 1.00 36.00 327 PRO A CA 1
ATOM 2519 C C . PRO A 1 327 ? -41.429 9.287 -29.095 1.00 36.00 327 PRO A C 1
ATOM 2521 O O . PRO A 1 327 ? -40.540 9.987 -29.578 1.00 36.00 327 PRO A O 1
ATOM 2524 N N . HIS A 1 328 ? -41.282 8.657 -27.927 1.00 42.38 328 HIS A N 1
ATOM 2525 C CA . HIS A 1 328 ? -40.065 8.731 -27.124 1.00 42.38 328 HIS A CA 1
ATOM 2526 C C . HIS A 1 328 ? -38.917 7.969 -27.804 1.00 42.38 328 HIS A C 1
ATOM 2528 O O . HIS A 1 328 ? -39.025 6.775 -28.103 1.00 42.38 328 HIS A O 1
ATOM 2534 N N . PHE A 1 329 ? -37.791 8.652 -28.013 1.00 38.59 329 PHE A N 1
ATOM 2535 C CA . PHE A 1 329 ? -36.558 8.053 -28.521 1.00 38.59 329 PHE A CA 1
ATOM 2536 C C . PHE A 1 329 ? -35.489 8.065 -27.431 1.00 38.59 329 PHE A C 1
ATOM 2538 O O . PHE A 1 329 ? -35.082 9.127 -26.962 1.00 38.59 329 PHE A O 1
ATOM 2545 N N . VAL A 1 330 ? -34.977 6.889 -27.067 1.00 39.53 330 VAL A N 1
ATOM 2546 C CA . VAL A 1 330 ? -33.784 6.776 -26.217 1.00 39.53 330 VAL A CA 1
ATOM 2547 C C . VAL A 1 330 ? -32.559 6.675 -27.120 1.00 39.53 330 VAL A C 1
ATOM 2549 O O . VAL A 1 330 ? -32.486 5.814 -28.003 1.00 39.53 330 VAL A O 1
ATOM 2552 N N . ARG A 1 331 ? -31.587 7.568 -26.911 1.00 39.22 331 ARG A N 1
ATOM 2553 C CA . ARG A 1 331 ? -30.320 7.578 -27.648 1.00 39.22 331 ARG A CA 1
ATOM 2554 C C . ARG A 1 331 ? -29.249 6.890 -26.805 1.00 39.22 331 ARG A C 1
ATOM 2556 O O . ARG A 1 331 ? -28.788 7.435 -25.807 1.00 39.22 331 ARG A O 1
ATOM 2563 N N . ILE A 1 332 ? -28.862 5.680 -27.201 1.00 40.28 332 ILE A N 1
ATOM 2564 C CA . ILE A 1 332 ? -27.804 4.925 -26.520 1.00 40.28 332 ILE A CA 1
ATOM 2565 C C . ILE A 1 332 ? -26.465 5.295 -27.162 1.00 40.28 332 ILE A C 1
ATOM 2567 O O . ILE A 1 332 ? -26.255 5.064 -28.357 1.00 40.28 332 ILE A O 1
ATOM 2571 N N . PHE A 1 333 ? -25.561 5.879 -26.375 1.00 38.44 333 PHE A N 1
ATOM 2572 C CA . PHE A 1 333 ? -24.208 6.216 -26.817 1.00 38.44 333 PHE A CA 1
ATOM 2573 C C . PHE A 1 333 ? -23.246 5.061 -26.533 1.00 38.44 333 PHE A C 1
ATOM 2575 O O . PHE A 1 333 ? -23.172 4.550 -25.415 1.00 38.44 333 PHE A O 1
ATOM 2582 N N . HIS A 1 334 ? -22.492 4.658 -27.554 1.00 35.72 334 HIS A N 1
ATOM 2583 C CA . HIS A 1 334 ? -21.446 3.648 -27.437 1.00 35.72 334 HIS A CA 1
ATOM 2584 C C . HIS A 1 334 ? -20.090 4.347 -27.210 1.00 35.72 334 HIS A C 1
ATOM 2586 O O . HIS A 1 334 ? -19.756 5.252 -27.972 1.00 35.72 334 HIS A O 1
ATOM 2592 N N . PRO A 1 335 ? -19.264 3.953 -26.222 1.00 33.78 335 PRO A N 1
ATOM 2593 C CA . PRO A 1 335 ? -18.063 4.712 -25.851 1.00 33.78 335 PRO A CA 1
ATOM 2594 C C . PRO A 1 335 ? -16.840 4.432 -26.749 1.00 33.78 335 PRO A C 1
ATOM 2596 O O . PRO A 1 335 ? -15.711 4.412 -26.271 1.00 33.78 335 PRO A O 1
ATOM 2599 N N . LYS A 1 336 ? -17.023 4.185 -28.052 1.00 33.19 336 LYS A N 1
ATOM 2600 C CA . LYS A 1 336 ? -15.901 4.104 -29.004 1.00 33.19 336 LYS A CA 1
ATOM 2601 C C . LYS A 1 336 ? -16.099 5.091 -30.148 1.00 33.19 336 LYS A C 1
ATOM 2603 O O . LYS A 1 336 ? -17.078 4.988 -30.873 1.00 33.19 336 LYS A O 1
ATOM 2608 N N . ASN A 1 337 ? -15.129 5.995 -30.286 1.00 35.25 337 ASN A N 1
ATOM 2609 C CA . ASN A 1 337 ? -14.848 6.846 -31.442 1.00 35.25 337 ASN A CA 1
ATOM 2610 C C . ASN A 1 337 ? -16.073 7.468 -32.119 1.00 35.25 337 ASN A C 1
ATOM 2612 O O . ASN A 1 337 ? -16.394 7.088 -33.237 1.00 35.25 337 ASN A O 1
ATOM 2616 N N . GLY A 1 338 ? -16.715 8.437 -31.461 1.00 41.84 338 GLY A N 1
ATOM 2617 C CA . GLY A 1 338 ? -17.408 9.560 -32.111 1.00 41.84 338 GLY A CA 1
ATOM 2618 C C . GLY A 1 338 ? -18.508 9.293 -33.148 1.00 41.84 338 GLY A C 1
ATOM 2619 O O . GLY A 1 338 ? -19.078 10.262 -33.632 1.00 41.84 338 GLY A O 1
ATOM 2620 N N . GLN A 1 339 ? -18.853 8.056 -33.512 1.00 40.28 339 GLN A N 1
ATOM 2621 C CA . GLN A 1 339 ? -19.804 7.794 -34.587 1.00 40.28 339 GLN A CA 1
ATOM 2622 C C . GLN A 1 339 ? -20.619 6.517 -34.358 1.00 40.28 339 GLN A C 1
ATOM 2624 O O . GLN A 1 339 ? -20.092 5.440 -34.088 1.00 40.28 339 GLN A O 1
ATOM 2629 N N . LYS A 1 340 ? -21.931 6.689 -34.578 1.00 37.50 340 LYS A N 1
ATOM 2630 C CA . LYS A 1 340 ? -23.060 5.740 -34.538 1.00 37.50 340 LYS A CA 1
ATOM 2631 C C . LYS A 1 340 ? -23.761 5.617 -33.180 1.00 37.50 340 LYS A C 1
ATOM 2633 O O . LYS A 1 340 ? -23.516 4.717 -32.383 1.00 37.50 340 LYS A O 1
ATOM 2638 N N . SER A 1 341 ? -24.719 6.525 -32.974 1.00 40.31 341 SER A N 1
ATOM 2639 C CA . SER A 1 341 ? -25.836 6.315 -32.049 1.00 40.31 341 SER A CA 1
ATOM 2640 C C . SER A 1 341 ? -26.900 5.443 -32.724 1.00 40.31 341 SER A C 1
ATOM 2642 O O . SER A 1 341 ? -27.148 5.593 -33.920 1.00 40.31 341 SER A O 1
ATOM 2644 N N . LYS A 1 342 ? -27.520 4.523 -31.979 1.00 39.47 342 LYS A N 1
ATOM 2645 C CA . LYS A 1 342 ? -28.692 3.771 -32.449 1.00 39.47 342 LYS A CA 1
ATOM 2646 C C . LYS A 1 342 ? -29.925 4.376 -31.779 1.00 39.47 342 LYS A C 1
ATOM 2648 O O . LYS A 1 342 ? -29.988 4.417 -30.551 1.00 39.47 342 LYS A O 1
ATOM 2653 N N . GLN A 1 343 ? -30.865 4.888 -32.571 1.00 39.47 343 GLN A N 1
ATOM 2654 C CA . GLN A 1 343 ? -32.181 5.292 -32.074 1.00 39.47 343 GLN A CA 1
ATOM 2655 C C . GLN A 1 343 ? -33.058 4.048 -31.967 1.00 39.47 343 GLN A C 1
ATOM 2657 O O . GLN A 1 343 ? -33.204 3.303 -32.934 1.00 39.47 343 GLN A O 1
ATOM 2662 N N . VAL A 1 344 ? -33.627 3.821 -30.788 1.00 41.53 344 VAL A N 1
ATOM 2663 C CA . VAL A 1 344 ? -34.651 2.794 -30.581 1.00 41.53 344 VAL A CA 1
ATOM 2664 C C . VAL A 1 344 ? -35.988 3.515 -30.442 1.00 41.53 344 VAL A C 1
ATOM 2666 O O . VAL A 1 344 ? -36.132 4.382 -29.579 1.00 41.53 344 VAL A O 1
ATOM 2669 N N . LYS A 1 345 ? -36.941 3.193 -31.324 1.00 36.53 345 LYS A N 1
ATOM 2670 C CA . LYS A 1 345 ? -38.317 3.702 -31.271 1.00 36.53 345 LYS A CA 1
ATOM 2671 C C . LYS A 1 345 ? -39.058 2.932 -30.180 1.00 36.53 345 LYS A C 1
ATOM 2673 O O . LYS A 1 345 ? -39.151 1.710 -30.270 1.00 36.53 345 LYS A O 1
ATOM 2678 N N . MET A 1 346 ? -39.543 3.621 -29.151 1.00 40.69 346 MET A N 1
ATOM 2679 C CA . MET A 1 346 ? -40.341 2.987 -28.100 1.00 40.69 346 MET A CA 1
ATOM 2680 C C . MET A 1 346 ? -41.832 3.057 -28.443 1.00 40.69 346 MET A C 1
ATOM 2682 O O . MET A 1 346 ? -42.296 4.040 -29.023 1.00 40.69 346 MET A O 1
ATOM 2686 N N . ALA A 1 347 ? -42.574 2.002 -28.099 1.00 36.97 347 ALA A N 1
ATOM 2687 C CA . ALA A 1 347 ? -44.032 2.023 -28.137 1.00 36.97 347 ALA A CA 1
ATOM 2688 C C . ALA A 1 347 ? -44.561 3.036 -27.099 1.00 36.97 347 ALA A C 1
ATOM 2690 O O . ALA A 1 347 ? -43.943 3.181 -26.038 1.00 36.97 347 ALA A O 1
ATOM 2691 N N . PRO A 1 348 ? -45.664 3.752 -27.383 1.00 37.34 348 PRO A N 1
ATOM 2692 C CA . PRO A 1 348 ? -46.247 4.679 -26.421 1.00 37.34 348 PRO A CA 1
ATOM 2693 C C . PRO A 1 348 ? -46.690 3.918 -25.166 1.00 37.34 348 PRO A C 1
ATOM 2695 O O . PRO A 1 348 ? -47.361 2.890 -25.256 1.00 37.34 348 PRO A O 1
ATOM 2698 N N . ALA A 1 349 ? -46.284 4.412 -23.996 1.00 41.34 349 ALA A N 1
ATOM 2699 C CA . ALA A 1 349 ? -46.706 3.850 -22.721 1.00 41.34 349 ALA A CA 1
ATOM 2700 C C . ALA A 1 349 ? -48.209 4.121 -22.492 1.00 41.34 349 ALA A C 1
ATOM 2702 O O . ALA A 1 349 ? -48.688 5.202 -22.857 1.00 41.34 349 ALA A O 1
ATOM 2703 N N . PRO A 1 350 ? -48.958 3.193 -21.869 1.00 36.09 350 PRO A N 1
ATOM 2704 C CA . PRO A 1 350 ? -50.313 3.470 -21.409 1.00 36.09 350 PRO A CA 1
ATOM 2705 C C . PRO A 1 350 ? -50.305 4.666 -20.447 1.00 36.09 350 PRO A C 1
ATOM 2707 O O . PRO A 1 350 ? -49.446 4.774 -19.570 1.00 36.09 350 PRO A O 1
ATOM 2710 N N . ARG A 1 351 ? -51.248 5.594 -20.635 1.00 33.47 351 ARG A N 1
ATOM 2711 C CA . ARG A 1 351 ? -51.381 6.814 -19.827 1.00 33.47 351 ARG A CA 1
ATOM 2712 C C . ARG A 1 351 ? -51.577 6.452 -18.349 1.00 33.47 351 ARG A C 1
ATOM 2714 O O . ARG A 1 351 ? -52.590 5.852 -18.013 1.00 33.47 351 ARG A O 1
ATOM 2721 N N . GLY A 1 352 ? -50.656 6.875 -17.478 1.00 38.47 352 GLY A N 1
ATOM 2722 C CA . GLY A 1 352 ? -50.905 6.932 -16.030 1.00 38.47 352 GLY A CA 1
ATOM 2723 C C . GLY A 1 352 ? -49.764 6.527 -15.096 1.00 38.47 352 GLY A C 1
ATOM 2724 O O . GLY A 1 352 ? -49.794 6.923 -13.935 1.00 38.47 352 GLY A O 1
ATOM 2725 N N . GLU A 1 353 ? -48.730 5.815 -15.547 1.00 34.84 353 GLU A N 1
ATOM 2726 C CA . GLU A 1 353 ? -47.644 5.396 -14.647 1.00 34.84 353 GLU A CA 1
ATOM 2727 C C . GLU A 1 353 ? -46.380 6.244 -14.809 1.00 34.84 353 GLU A C 1
ATOM 2729 O O . GLU A 1 353 ? -45.814 6.376 -15.896 1.00 34.84 353 GLU A O 1
ATOM 2734 N N . LYS A 1 354 ? -45.892 6.797 -13.690 1.00 36.16 354 LYS A N 1
ATOM 2735 C CA . LYS A 1 354 ? -44.536 7.351 -13.585 1.00 36.16 354 LYS A CA 1
ATOM 2736 C C . LYS A 1 354 ? -43.551 6.255 -13.995 1.00 36.16 354 LYS A C 1
ATOM 2738 O O . LYS A 1 354 ? -43.342 5.305 -13.244 1.00 36.16 354 LYS A O 1
ATOM 2743 N N . PHE A 1 355 ? -42.952 6.398 -15.176 1.00 37.88 355 PHE A N 1
ATOM 2744 C CA . PHE A 1 355 ? -41.979 5.457 -15.727 1.00 37.88 355 PHE A CA 1
ATOM 2745 C C . PHE A 1 355 ? -40.818 5.283 -14.736 1.00 37.88 355 PHE A C 1
ATOM 2747 O O . PHE A 1 355 ? -39.958 6.154 -14.584 1.00 37.88 355 PHE A O 1
ATOM 2754 N N . CYS A 1 356 ? -40.840 4.190 -13.974 1.00 39.53 356 CYS A N 1
ATOM 2755 C CA . CYS A 1 356 ? -39.905 3.977 -12.881 1.00 39.53 356 CYS A CA 1
ATOM 2756 C C . CYS A 1 356 ? -38.522 3.652 -13.461 1.00 39.53 356 CYS A C 1
ATOM 2758 O O . CYS A 1 356 ? -38.372 2.726 -14.257 1.00 39.53 356 CYS A O 1
ATOM 2760 N N . VAL A 1 357 ? -37.490 4.374 -13.016 1.00 39.34 357 VAL A N 1
ATOM 2761 C CA . VAL A 1 357 ? -36.064 4.156 -13.349 1.00 39.34 357 VAL A CA 1
ATOM 2762 C C . VAL A 1 357 ? -35.647 2.677 -13.209 1.00 39.34 357 VAL A C 1
ATOM 2764 O O . VAL A 1 357 ? -34.765 2.205 -13.927 1.00 39.34 357 VAL A O 1
ATOM 2767 N N . LYS A 1 358 ? -36.337 1.915 -12.348 1.00 35.84 358 LYS A N 1
ATOM 2768 C CA . LYS A 1 358 ? -36.157 0.468 -12.167 1.00 35.84 358 LYS A CA 1
ATOM 2769 C C . LYS A 1 358 ? -36.446 -0.351 -13.433 1.00 35.84 358 LYS A C 1
ATOM 2771 O O . LYS A 1 358 ? -35.717 -1.301 -13.701 1.00 35.84 358 LYS A O 1
ATOM 2776 N N . THR A 1 359 ? -37.443 0.016 -14.239 1.00 42.00 359 THR A N 1
ATOM 2777 C CA . THR A 1 359 ? -37.849 -0.756 -15.429 1.00 42.00 359 THR A CA 1
ATOM 2778 C C . THR A 1 359 ? -36.846 -0.593 -16.573 1.00 42.00 359 THR A C 1
ATOM 2780 O O . THR A 1 359 ? -36.492 -1.565 -17.234 1.00 42.00 359 THR A O 1
ATOM 2783 N N . ALA A 1 360 ? -36.302 0.614 -16.764 1.00 41.00 360 ALA A N 1
ATOM 2784 C CA . ALA A 1 360 ? -35.267 0.874 -17.767 1.00 41.00 360 ALA A CA 1
ATOM 2785 C C . ALA A 1 360 ? -33.915 0.235 -17.400 1.00 41.00 360 ALA A C 1
ATOM 2787 O O . ALA A 1 360 ? -33.239 -0.309 -18.273 1.00 41.00 360 ALA A O 1
ATOM 2788 N N . ALA A 1 361 ? -33.538 0.255 -16.115 1.00 42.62 361 ALA A N 1
ATOM 2789 C CA . ALA A 1 361 ? -32.350 -0.444 -15.626 1.00 42.62 361 ALA A CA 1
ATOM 2790 C C . ALA A 1 361 ? -32.477 -1.962 -15.824 1.00 42.62 361 ALA A C 1
ATOM 2792 O O . ALA A 1 361 ? -31.562 -2.580 -16.361 1.00 42.62 361 ALA A O 1
ATOM 2793 N N . LYS A 1 362 ? -33.643 -2.536 -15.497 1.00 43.16 362 LYS A N 1
ATOM 2794 C CA . LYS A 1 362 ? -33.925 -3.962 -15.693 1.00 43.16 362 LYS A CA 1
ATOM 2795 C C . LYS A 1 362 ? -33.862 -4.371 -17.170 1.00 43.16 362 LYS A C 1
ATOM 2797 O O . LYS A 1 362 ? -33.203 -5.351 -17.497 1.00 43.16 362 LYS A O 1
ATOM 2802 N N . MET A 1 363 ? -34.438 -3.581 -18.081 1.00 47.47 363 MET A N 1
ATOM 2803 C CA . MET A 1 363 ? -34.349 -3.854 -19.525 1.00 47.47 363 MET A CA 1
ATOM 2804 C C . MET A 1 363 ? -32.919 -3.718 -20.077 1.00 47.47 363 MET A C 1
ATOM 2806 O O . MET A 1 363 ? -32.520 -4.475 -20.961 1.00 47.47 363 MET A O 1
ATOM 2810 N N . ALA A 1 364 ? -32.119 -2.780 -19.557 1.00 47.34 364 ALA A N 1
ATOM 2811 C CA . ALA A 1 364 ? -30.709 -2.656 -19.927 1.00 47.34 364 ALA A CA 1
ATOM 2812 C C . ALA A 1 364 ? -29.871 -3.841 -19.412 1.00 47.34 364 ALA A C 1
ATOM 2814 O O . ALA A 1 364 ? -28.977 -4.310 -20.119 1.00 47.34 364 ALA A O 1
ATOM 2815 N N . GLU A 1 365 ? -30.177 -4.351 -18.215 1.00 49.09 365 GLU A N 1
ATOM 2816 C CA . GLU A 1 365 ? -29.571 -5.567 -17.667 1.00 49.09 365 GLU A CA 1
ATOM 2817 C C . GLU A 1 365 ? -29.950 -6.810 -18.475 1.00 49.09 365 GLU A C 1
ATOM 2819 O O . GLU A 1 365 ? -29.067 -7.589 -18.833 1.00 49.09 365 GLU A O 1
ATOM 2824 N N . GLU A 1 366 ? -31.224 -6.963 -18.840 1.00 52.41 366 GLU A N 1
ATOM 2825 C CA . GLU A 1 366 ? -31.703 -8.061 -19.686 1.00 52.41 366 GLU A CA 1
ATOM 2826 C C . GLU A 1 366 ? -31.055 -8.022 -21.078 1.00 52.41 366 GLU A C 1
ATOM 2828 O O . GLU A 1 366 ? -30.593 -9.048 -21.581 1.00 52.41 366 GLU A O 1
ATOM 2833 N N . TYR A 1 367 ? -30.915 -6.838 -21.681 1.00 50.28 367 TYR A N 1
ATOM 2834 C CA . TYR A 1 367 ? -30.255 -6.679 -22.978 1.00 50.28 367 TYR A CA 1
ATOM 2835 C C . TYR A 1 367 ? -28.740 -6.946 -22.911 1.00 50.28 367 TYR A C 1
ATOM 2837 O O . TYR A 1 367 ? -28.178 -7.593 -23.799 1.00 50.28 367 TYR A O 1
ATOM 2845 N N . ALA A 1 368 ? -28.063 -6.507 -21.844 1.00 46.03 368 ALA A N 1
ATOM 2846 C CA . ALA A 1 368 ? -26.650 -6.811 -21.616 1.00 46.03 368 ALA A CA 1
ATOM 2847 C C . ALA A 1 368 ? -26.420 -8.312 -21.365 1.00 46.03 368 ALA A C 1
ATOM 2849 O O . ALA A 1 368 ? -25.466 -8.885 -21.897 1.00 46.03 368 ALA A O 1
ATOM 2850 N N . ALA A 1 369 ? -27.318 -8.964 -20.620 1.00 49.12 369 ALA A N 1
ATOM 2851 C CA . ALA A 1 369 ? -27.302 -10.407 -20.407 1.00 49.12 369 ALA A CA 1
ATOM 2852 C C . ALA A 1 369 ? -27.536 -11.174 -21.718 1.00 49.12 369 ALA A C 1
ATOM 2854 O O . ALA A 1 369 ? -26.828 -12.141 -21.995 1.00 49.12 369 ALA A O 1
ATOM 2855 N N . GLN A 1 370 ? -28.451 -10.712 -22.578 1.00 55.47 370 GLN A N 1
ATOM 2856 C CA . GLN A 1 370 ? -28.659 -11.290 -23.909 1.00 55.47 370 GLN A CA 1
ATOM 2857 C C . GLN A 1 370 ? -27.431 -11.141 -24.818 1.00 55.47 370 GLN A C 1
ATOM 2859 O O . GLN A 1 370 ? -27.099 -12.068 -25.555 1.00 55.47 370 GLN A O 1
ATOM 2864 N N . LEU A 1 371 ? -26.732 -10.005 -24.763 1.00 50.34 371 LEU A N 1
ATOM 2865 C CA . LEU A 1 371 ? -25.484 -9.791 -25.505 1.00 50.34 371 LEU A CA 1
ATOM 2866 C C . LEU A 1 371 ? -24.357 -10.704 -25.014 1.00 50.34 371 LEU A C 1
ATOM 2868 O O . LEU A 1 371 ? -23.681 -11.312 -25.843 1.00 50.34 371 LEU A O 1
ATOM 2872 N N . LYS A 1 372 ? -24.199 -10.849 -23.692 1.00 49.47 372 LYS A N 1
ATOM 2873 C CA . LYS A 1 372 ? -23.236 -11.784 -23.096 1.00 49.47 372 LYS A CA 1
ATOM 2874 C C . LYS A 1 372 ? -23.550 -13.219 -23.510 1.00 49.47 372 LYS A C 1
ATOM 2876 O O . LYS A 1 372 ? -22.672 -13.912 -24.001 1.00 49.47 372 LYS A O 1
ATOM 2881 N N . ARG A 1 373 ? -24.823 -13.616 -23.436 1.00 59.69 373 ARG A N 1
ATOM 2882 C CA . ARG A 1 373 ? -25.285 -14.944 -23.853 1.00 59.69 373 ARG A CA 1
ATOM 2883 C C . ARG A 1 373 ? -25.052 -15.193 -25.343 1.00 59.69 373 ARG A C 1
ATOM 2885 O O . ARG A 1 373 ? -24.634 -16.280 -25.711 1.00 59.69 373 ARG A O 1
ATOM 2892 N N . LYS A 1 374 ? -25.254 -14.193 -26.211 1.00 59.59 374 LYS A N 1
ATOM 2893 C CA . LYS A 1 374 ? -24.916 -14.302 -27.642 1.00 59.59 374 LYS A CA 1
ATOM 2894 C C . LYS A 1 374 ? -23.416 -14.481 -27.873 1.00 59.59 374 LYS A C 1
ATOM 2896 O O . LYS A 1 374 ? -23.046 -15.272 -28.732 1.00 59.59 374 LYS A O 1
ATOM 2901 N N . GLN A 1 375 ? -22.569 -13.778 -27.122 1.00 51.28 375 GLN A N 1
ATOM 2902 C CA . GLN A 1 375 ? -21.114 -13.937 -27.211 1.00 51.28 375 GLN A CA 1
ATOM 2903 C C . GLN A 1 375 ? -20.662 -15.304 -26.688 1.00 51.28 375 GLN A C 1
ATOM 2905 O O . GLN A 1 375 ? -19.898 -15.984 -27.360 1.00 51.28 375 GLN A O 1
ATOM 2910 N N . GLU A 1 376 ? -21.187 -15.742 -25.545 1.00 55.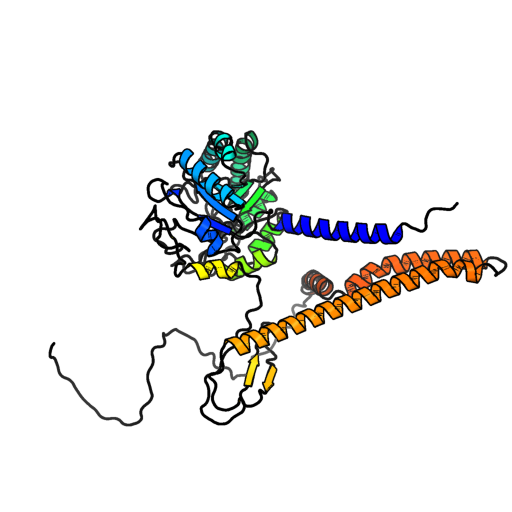91 376 GLU A N 1
ATOM 2911 C CA . GLU A 1 376 ? -20.916 -17.067 -24.977 1.00 55.91 376 GLU A CA 1
ATOM 2912 C C . GLU A 1 376 ? -21.369 -18.185 -25.926 1.00 55.91 376 GLU A C 1
ATOM 2914 O O . GLU A 1 376 ? -20.608 -19.115 -26.158 1.00 55.91 376 GLU A O 1
ATOM 2919 N N . ILE A 1 377 ? -22.546 -18.062 -26.554 1.00 63.06 377 ILE A N 1
ATOM 2920 C CA . ILE A 1 377 ? -23.028 -19.005 -27.577 1.00 63.06 377 ILE A CA 1
ATOM 2921 C C . ILE A 1 377 ? -22.122 -18.993 -28.811 1.00 63.06 377 ILE A C 1
ATOM 2923 O O . ILE A 1 377 ? -21.810 -20.055 -29.336 1.00 63.06 377 ILE A O 1
ATOM 2927 N N . GLN A 1 378 ? -21.668 -17.825 -29.274 1.00 59.28 378 GLN A N 1
ATOM 2928 C CA . GLN A 1 378 ? -20.729 -17.756 -30.397 1.00 59.28 378 GLN A CA 1
ATOM 2929 C C . GLN A 1 378 ? -19.399 -18.442 -30.072 1.00 59.28 378 GLN A C 1
ATOM 2931 O O . GLN A 1 378 ? -18.893 -19.182 -30.912 1.00 59.28 378 GLN A O 1
ATOM 2936 N N . PHE A 1 379 ? -18.869 -18.262 -28.860 1.00 58.16 379 PHE A N 1
ATOM 2937 C CA . PHE A 1 379 ? -17.663 -18.964 -28.423 1.00 58.16 379 PHE A CA 1
ATOM 2938 C C . PHE A 1 379 ? -17.894 -20.467 -28.259 1.00 58.16 379 PHE A C 1
ATOM 2940 O O . PHE A 1 379 ? -17.059 -21.250 -28.690 1.00 58.16 379 PHE A O 1
ATOM 2947 N N . LEU A 1 380 ? -19.040 -20.883 -27.719 1.00 64.25 380 LEU A N 1
ATOM 2948 C CA . LEU A 1 380 ? -19.416 -22.294 -27.610 1.00 64.25 380 LEU A CA 1
ATOM 2949 C C . LEU A 1 380 ? -19.539 -22.965 -28.978 1.00 64.25 380 LEU A C 1
ATOM 2951 O O . LEU A 1 380 ? -18.996 -24.047 -29.162 1.00 64.25 380 LEU A O 1
ATOM 2955 N N . ILE A 1 381 ? -20.191 -22.317 -29.948 1.00 67.75 381 ILE A N 1
ATOM 2956 C CA . ILE A 1 381 ? -20.310 -22.832 -31.318 1.00 67.75 381 ILE A CA 1
ATOM 2957 C C . ILE A 1 381 ? -18.929 -22.922 -31.970 1.00 67.75 381 ILE A C 1
ATOM 2959 O O . ILE A 1 381 ? -18.619 -23.931 -32.592 1.00 67.75 381 ILE A O 1
ATOM 2963 N N . GLN A 1 382 ? -18.079 -21.905 -31.807 1.00 62.22 382 GLN A N 1
ATOM 2964 C CA . GLN A 1 382 ? -16.717 -21.933 -32.345 1.00 62.22 382 GLN A CA 1
ATOM 2965 C C . GLN A 1 382 ? -15.886 -23.061 -31.730 1.00 62.22 382 GLN A C 1
ATOM 2967 O O . GLN A 1 382 ? -15.267 -23.819 -32.469 1.00 62.22 382 GLN A O 1
ATOM 2972 N N . SER A 1 383 ? -15.918 -23.220 -30.406 1.00 66.12 383 SER A N 1
ATOM 2973 C CA . SER A 1 383 ? -15.228 -24.313 -29.717 1.00 66.12 383 SER A CA 1
ATOM 2974 C C . SER A 1 383 ? -15.767 -25.676 -30.140 1.00 66.12 383 SER A C 1
ATOM 2976 O O . SER A 1 383 ? -14.983 -26.577 -30.411 1.00 66.12 383 SER A O 1
ATOM 2978 N N . PHE A 1 384 ? -17.087 -25.826 -30.262 1.00 69.44 384 PHE A N 1
ATOM 2979 C CA . PHE A 1 384 ? -17.707 -27.075 -30.701 1.00 69.44 384 PHE A CA 1
ATOM 2980 C C . PHE A 1 384 ? -17.319 -27.432 -32.139 1.00 69.44 384 PHE A C 1
ATOM 2982 O O . PHE A 1 384 ? -16.976 -28.578 -32.406 1.00 69.44 384 PHE A O 1
ATOM 2989 N N . LEU A 1 385 ? -17.306 -26.456 -33.053 1.00 66.12 385 LEU A N 1
ATOM 2990 C CA . LEU A 1 385 ? -16.863 -26.668 -34.432 1.00 66.12 385 LEU A CA 1
ATOM 2991 C C . LEU A 1 385 ? -15.381 -27.046 -34.489 1.00 66.12 385 LEU A C 1
ATOM 2993 O O . LEU A 1 385 ? -15.036 -28.004 -35.170 1.00 66.12 385 LEU A O 1
ATOM 2997 N N . ILE A 1 386 ? -14.515 -26.345 -33.751 1.00 67.75 386 ILE A N 1
ATOM 2998 C CA . ILE A 1 386 ? -13.078 -26.655 -33.701 1.00 67.75 386 ILE A CA 1
ATOM 2999 C C . ILE A 1 386 ? -12.856 -28.073 -33.162 1.00 67.75 386 ILE A C 1
ATOM 3001 O O . ILE A 1 386 ? -12.159 -28.857 -33.798 1.00 67.75 386 ILE A O 1
ATOM 3005 N N . CYS A 1 387 ? -13.490 -28.431 -32.042 1.00 68.06 387 CYS A N 1
ATOM 3006 C CA . CYS A 1 387 ? -13.394 -29.778 -31.481 1.00 68.06 387 CYS A CA 1
ATOM 3007 C C . CYS A 1 387 ? -13.961 -30.842 -32.433 1.00 68.06 387 CYS A C 1
ATOM 3009 O O . CYS A 1 387 ? -13.357 -31.895 -32.595 1.00 68.06 387 CYS A O 1
ATOM 3011 N N . GLY A 1 388 ? -15.082 -30.562 -33.103 1.00 67.94 388 GLY A N 1
ATOM 3012 C CA . GLY A 1 388 ? -15.679 -31.473 -34.079 1.00 67.94 388 GLY A CA 1
ATOM 3013 C C . GLY A 1 388 ? -14.768 -31.732 -35.280 1.00 67.94 388 GLY A C 1
ATOM 3014 O O . GLY A 1 388 ? -14.592 -32.881 -35.673 1.00 67.94 388 GLY A O 1
ATOM 3015 N N . PHE A 1 389 ? -14.134 -30.691 -35.829 1.00 66.81 389 PHE A N 1
ATOM 3016 C CA . PHE A 1 389 ? -13.162 -30.847 -36.916 1.00 66.81 389 PHE A CA 1
ATOM 3017 C C . PHE A 1 389 ? -11.928 -31.643 -36.481 1.00 66.81 389 PHE A C 1
ATOM 3019 O O . PHE A 1 389 ? -11.461 -32.490 -37.241 1.00 66.81 389 PHE A O 1
ATOM 3026 N N . LEU A 1 390 ? -11.438 -31.417 -35.258 1.00 67.19 390 LEU A N 1
ATOM 3027 C CA . LEU A 1 390 ? -10.315 -32.177 -34.704 1.00 67.19 390 LEU A CA 1
ATOM 3028 C C . LEU A 1 390 ? -10.660 -33.662 -34.527 1.00 67.19 390 LEU A C 1
ATOM 3030 O O . LEU A 1 390 ? -9.828 -34.514 -34.826 1.00 67.19 390 LEU A O 1
ATOM 3034 N N . GLU A 1 391 ? -11.887 -33.997 -34.120 1.00 72.75 391 GLU A N 1
ATOM 3035 C CA . GLU A 1 391 ? -12.280 -35.404 -33.982 1.00 72.75 391 GLU A CA 1
ATOM 3036 C C . GLU A 1 391 ? -12.547 -36.104 -35.314 1.00 72.75 391 GLU A C 1
ATOM 3038 O O . GLU A 1 391 ? -12.168 -37.261 -35.484 1.00 72.75 391 GLU A O 1
ATOM 3043 N N . VAL A 1 392 ? -13.122 -35.413 -36.303 1.00 68.31 392 VAL A N 1
ATOM 3044 C CA . VAL A 1 392 ? -13.242 -35.960 -37.668 1.00 68.31 392 VAL A CA 1
ATOM 3045 C C . VAL A 1 392 ? -11.856 -36.222 -38.264 1.00 68.31 392 VAL A C 1
ATOM 3047 O O . VAL A 1 392 ? -11.638 -37.251 -38.905 1.00 68.31 392 VAL A O 1
ATOM 3050 N N . GLN A 1 393 ? -10.896 -35.332 -38.010 1.00 68.94 393 GLN A N 1
ATOM 3051 C CA . GLN A 1 393 ? -9.503 -35.528 -38.396 1.00 68.94 393 GLN A CA 1
ATOM 3052 C C . GLN A 1 393 ? -8.900 -36.767 -37.711 1.00 68.94 393 GLN A C 1
ATOM 3054 O O . GLN A 1 393 ? -8.330 -37.614 -38.397 1.00 68.94 393 GLN A O 1
ATOM 3059 N N . ASN A 1 394 ? -9.067 -36.923 -36.394 1.00 70.69 394 ASN A N 1
ATOM 3060 C CA . ASN A 1 394 ? -8.571 -38.093 -35.659 1.00 70.69 394 ASN A CA 1
ATOM 3061 C C . ASN A 1 394 ? -9.189 -39.408 -36.158 1.00 70.69 394 ASN A C 1
ATOM 3063 O O . ASN A 1 394 ? -8.480 -40.398 -36.332 1.00 70.69 394 ASN A O 1
ATOM 3067 N N . LEU A 1 395 ? -10.497 -39.415 -36.434 1.00 71.62 395 LEU A N 1
ATOM 3068 C CA . LEU A 1 395 ? -11.193 -40.568 -37.009 1.00 71.62 395 LEU A CA 1
ATOM 3069 C C . LEU A 1 395 ? -10.662 -40.912 -38.402 1.00 71.62 395 LEU A C 1
ATOM 3071 O O . LEU A 1 395 ? -10.457 -42.086 -38.702 1.00 71.62 395 LEU A O 1
ATOM 3075 N N . THR A 1 396 ? -10.380 -39.896 -39.220 1.00 68.19 396 THR A N 1
ATOM 3076 C CA . THR A 1 396 ? -9.777 -40.084 -40.545 1.00 68.19 396 THR A CA 1
ATOM 3077 C C . THR A 1 396 ? -8.406 -40.750 -40.410 1.00 68.19 396 THR A C 1
ATOM 3079 O O . THR A 1 396 ? -8.168 -41.758 -41.065 1.00 68.19 396 THR A O 1
ATOM 3082 N N . PHE A 1 397 ? -7.542 -40.300 -39.494 1.00 69.38 397 PHE A N 1
ATOM 3083 C CA . PHE A 1 397 ? -6.241 -40.945 -39.248 1.00 69.38 397 PHE A CA 1
ATOM 3084 C C . PHE A 1 397 ? -6.346 -42.370 -38.688 1.00 69.38 397 PHE A C 1
ATOM 3086 O O . PHE A 1 397 ? -5.487 -43.201 -38.963 1.00 69.38 397 PHE A O 1
ATOM 3093 N N . ALA A 1 398 ? -7.393 -42.682 -37.925 1.00 71.19 398 ALA A N 1
ATOM 3094 C CA . ALA A 1 398 ? -7.596 -44.028 -37.394 1.00 71.19 398 ALA A CA 1
ATOM 3095 C C . ALA A 1 398 ? -8.106 -45.024 -38.454 1.00 71.19 398 ALA A C 1
ATOM 3097 O O . ALA A 1 398 ? -7.824 -46.217 -38.361 1.00 71.19 398 ALA A O 1
ATOM 3098 N N . TRP A 1 399 ? -8.871 -44.552 -39.443 1.00 69.94 399 TRP A N 1
ATOM 3099 C CA . TRP A 1 399 ? -9.536 -45.403 -40.440 1.00 69.94 399 TRP A CA 1
ATOM 3100 C C . TRP A 1 399 ? -8.808 -45.470 -41.784 1.00 69.94 399 TRP A C 1
ATOM 3102 O O . TRP A 1 399 ? -8.978 -46.430 -42.530 1.00 69.94 399 TRP A O 1
ATOM 3112 N N . THR A 1 400 ? -7.992 -44.472 -42.112 1.00 70.50 400 THR A N 1
ATOM 3113 C CA . THR A 1 400 ? -7.291 -44.419 -43.402 1.00 70.50 400 THR A CA 1
ATOM 3114 C C . THR A 1 400 ? -6.329 -45.607 -43.591 1.00 70.50 400 THR A C 1
ATOM 3116 O O . THR A 1 400 ? -6.420 -46.264 -44.631 1.00 70.50 400 THR A O 1
ATOM 3119 N N . PRO A 1 401 ? -5.526 -46.034 -42.594 1.00 68.12 401 PRO A N 1
ATOM 3120 C CA . PRO A 1 401 ? -4.651 -47.198 -42.757 1.00 68.12 401 PRO A CA 1
ATOM 3121 C C . PRO A 1 401 ? -5.398 -48.510 -43.038 1.00 68.12 401 PRO A C 1
ATOM 3123 O O . PRO A 1 401 ? -4.901 -49.349 -43.786 1.00 68.12 401 PRO A O 1
ATOM 3126 N N . SER A 1 402 ? -6.599 -48.706 -42.478 1.00 70.56 402 SER A N 1
ATOM 3127 C CA . SER A 1 402 ? -7.388 -49.922 -42.717 1.00 70.56 402 SER A CA 1
ATOM 3128 C C . SER A 1 402 ? -8.058 -49.918 -44.092 1.00 70.56 402 SER A C 1
ATOM 3130 O O . SER A 1 402 ? -8.095 -50.963 -44.739 1.00 70.56 402 SER A O 1
ATOM 3132 N N . LEU A 1 403 ? -8.499 -48.754 -44.582 1.00 70.50 403 LEU A N 1
ATOM 3133 C CA . LEU A 1 403 ? -9.090 -48.594 -45.916 1.00 70.50 403 LEU A CA 1
ATOM 3134 C C . LEU A 1 403 ? -8.098 -48.870 -47.056 1.00 70.50 403 LEU A C 1
ATOM 3136 O O . LEU A 1 403 ? -8.500 -49.367 -48.105 1.00 70.50 403 LEU A O 1
ATOM 3140 N N . PHE A 1 404 ? -6.816 -48.566 -46.845 1.00 69.12 404 PHE A N 1
ATOM 3141 C CA . PHE A 1 404 ? -5.761 -48.708 -47.856 1.00 69.12 404 PHE A CA 1
ATOM 3142 C C . PHE A 1 404 ? -4.846 -49.924 -47.634 1.00 69.12 404 PHE A C 1
ATOM 3144 O O . PHE A 1 404 ? -3.909 -50.139 -48.400 1.00 69.12 404 PHE A O 1
ATOM 3151 N N . SER A 1 405 ? -5.139 -50.750 -46.623 1.00 66.44 405 SER A N 1
ATOM 3152 C CA . SER A 1 405 ? -4.381 -51.970 -46.298 1.00 66.44 405 SER A CA 1
ATOM 3153 C C . SER A 1 405 ? -4.479 -53.083 -47.351 1.00 66.44 405 SER A C 1
ATOM 3155 O O . SER A 1 405 ? -3.657 -53.994 -47.349 1.00 66.44 405 SER A O 1
ATOM 3157 N N . SER A 1 406 ? -5.462 -53.008 -48.253 1.00 67.69 406 SER A N 1
ATOM 3158 C CA . SER A 1 406 ? -5.705 -53.970 -49.336 1.00 67.69 406 SER A CA 1
ATOM 3159 C C . SER A 1 406 ? -5.027 -53.609 -50.663 1.00 67.69 406 SER A C 1
ATOM 3161 O O . SER A 1 406 ? -5.219 -54.313 -51.652 1.00 67.69 406 SER A O 1
ATOM 3163 N N . LEU A 1 407 ? -4.270 -52.508 -50.714 1.00 73.12 407 LEU A N 1
ATOM 3164 C CA . LEU A 1 407 ? -3.538 -52.101 -51.911 1.00 73.12 407 LEU A CA 1
ATOM 3165 C C . LEU A 1 407 ? -2.149 -52.744 -51.943 1.00 73.12 407 LEU A C 1
ATOM 3167 O O . LEU A 1 407 ? -1.327 -52.511 -51.056 1.00 73.12 407 LEU A O 1
ATOM 3171 N N . ASP A 1 408 ? -1.869 -53.493 -53.006 1.00 73.06 408 ASP A N 1
ATOM 3172 C CA . ASP A 1 408 ? -0.566 -54.118 -53.222 1.00 73.06 408 ASP A CA 1
ATOM 3173 C C . ASP A 1 408 ? 0.513 -53.096 -53.628 1.00 73.06 408 ASP A C 1
ATOM 3175 O O . ASP A 1 408 ? 0.261 -52.114 -54.331 1.00 73.06 408 ASP A O 1
ATOM 3179 N N . GLY A 1 409 ? 1.760 -53.352 -53.222 1.00 75.31 409 GLY A N 1
ATOM 3180 C CA . GLY A 1 409 ? 2.930 -52.556 -53.606 1.00 75.31 409 GLY A CA 1
ATOM 3181 C C . GLY A 1 409 ? 3.303 -51.456 -52.604 1.00 75.31 409 GLY A C 1
ATOM 3182 O O . GLY A 1 409 ? 3.177 -51.622 -51.396 1.00 75.31 409 GLY A O 1
ATOM 3183 N N . GLN A 1 410 ? 3.831 -50.327 -53.092 1.00 77.44 410 GLN A N 1
ATOM 3184 C CA . GLN A 1 410 ? 4.372 -49.243 -52.245 1.00 77.44 410 GLN A CA 1
ATOM 3185 C C . GLN A 1 410 ? 3.301 -48.277 -51.699 1.00 77.44 410 GLN A C 1
ATOM 3187 O O . GLN A 1 410 ? 3.622 -47.327 -50.983 1.00 77.44 410 GLN A O 1
ATOM 3192 N N . TRP A 1 411 ? 2.025 -48.502 -52.018 1.00 76.56 411 TRP A N 1
ATOM 3193 C CA . TRP A 1 411 ? 0.918 -47.621 -51.640 1.00 76.56 411 TRP A CA 1
ATOM 3194 C C . TRP A 1 411 ? 0.718 -47.457 -50.127 1.00 76.56 411 TRP A C 1
ATOM 3196 O O . TRP A 1 411 ? 0.580 -46.311 -49.697 1.00 76.56 411 TRP A O 1
ATOM 3206 N N . PRO A 1 412 ? 0.796 -48.511 -49.288 1.00 73.56 412 PRO A N 1
ATOM 3207 C CA . PRO A 1 412 ? 0.677 -48.350 -47.836 1.00 73.56 412 PRO A CA 1
ATOM 3208 C C . PRO A 1 412 ? 1.769 -47.441 -47.249 1.00 73.56 412 PRO A C 1
ATOM 3210 O O . PRO A 1 412 ? 1.513 -46.647 -46.341 1.00 73.56 412 PRO A O 1
ATOM 3213 N N . PHE A 1 413 ? 2.981 -47.502 -47.812 1.00 75.88 413 PHE A N 1
ATOM 3214 C CA . PHE A 1 413 ? 4.088 -46.630 -47.422 1.00 75.88 413 PHE A CA 1
ATOM 3215 C C . PHE A 1 413 ? 3.827 -45.172 -47.815 1.00 75.88 413 PHE A C 1
ATOM 3217 O O . PHE A 1 413 ? 3.997 -44.282 -46.984 1.00 75.88 413 PHE A O 1
ATOM 3224 N N . LEU A 1 414 ? 3.372 -44.921 -49.047 1.00 77.44 414 LEU A N 1
ATOM 3225 C CA . LEU A 1 414 ? 3.051 -43.568 -49.511 1.00 77.44 414 LEU A CA 1
ATOM 3226 C C . LEU A 1 414 ? 1.898 -42.945 -48.718 1.00 77.44 414 LEU A C 1
ATOM 3228 O O . LEU A 1 414 ? 1.994 -41.780 -48.346 1.00 77.44 414 LEU A O 1
ATOM 3232 N N . VAL A 1 415 ? 0.859 -43.719 -48.392 1.00 76.44 415 VAL A N 1
ATOM 3233 C CA . VAL A 1 415 ? -0.263 -43.255 -47.559 1.00 76.44 415 VAL A CA 1
ATOM 3234 C C . VAL A 1 415 ? 0.229 -42.881 -46.162 1.00 76.44 415 VAL A C 1
ATOM 3236 O O . VAL A 1 415 ? -0.005 -41.759 -45.721 1.00 76.44 415 VAL A O 1
ATOM 3239 N N . THR A 1 416 ? 1.010 -43.749 -45.514 1.00 74.44 416 THR A N 1
ATOM 3240 C CA . THR A 1 416 ? 1.577 -43.467 -44.181 1.00 74.44 416 THR A CA 1
ATOM 3241 C C . THR A 1 416 ? 2.512 -42.250 -44.203 1.00 74.44 416 THR A C 1
ATOM 3243 O O . THR A 1 416 ? 2.515 -41.419 -43.293 1.00 74.44 416 THR A O 1
ATOM 3246 N N . PHE A 1 417 ? 3.320 -42.109 -45.257 1.00 79.38 417 PHE A N 1
ATOM 3247 C CA . PHE A 1 417 ? 4.201 -40.958 -45.442 1.00 79.38 417 PHE A CA 1
ATOM 3248 C C . PHE A 1 417 ? 3.396 -39.662 -45.607 1.00 79.38 417 PHE A C 1
ATOM 3250 O O . PHE A 1 417 ? 3.661 -38.683 -44.908 1.00 79.38 417 PHE A O 1
ATOM 3257 N N . SER A 1 418 ? 2.381 -39.655 -46.473 1.00 76.38 418 SER A N 1
ATOM 3258 C CA . SER A 1 418 ? 1.494 -38.507 -46.671 1.00 76.38 418 SER A CA 1
ATOM 3259 C C . SER A 1 418 ? 0.720 -38.143 -45.403 1.00 76.38 418 SER A C 1
ATOM 3261 O O . SER A 1 418 ? 0.634 -36.961 -45.078 1.00 76.38 418 SER A O 1
ATOM 3263 N N . GLU A 1 419 ? 0.225 -39.121 -44.644 1.00 74.25 419 GLU A N 1
ATOM 3264 C CA . GLU A 1 419 ? -0.447 -38.898 -43.358 1.00 74.25 419 GLU A CA 1
ATOM 3265 C C . GLU A 1 419 ? 0.458 -38.188 -42.349 1.00 74.25 419 GLU A C 1
ATOM 3267 O O . GLU A 1 419 ? 0.042 -37.211 -41.723 1.00 74.25 419 GLU A O 1
ATOM 3272 N N . ASN A 1 420 ? 1.717 -38.619 -42.232 1.00 73.69 420 ASN A N 1
ATOM 3273 C CA . ASN A 1 420 ? 2.685 -37.986 -41.339 1.00 73.69 420 ASN A CA 1
ATOM 3274 C C . ASN A 1 420 ? 2.953 -36.524 -41.729 1.00 73.69 420 ASN A C 1
ATOM 3276 O O . ASN A 1 420 ? 2.969 -35.644 -40.866 1.00 73.69 420 ASN A O 1
ATOM 3280 N N . TRP A 1 421 ? 3.094 -36.233 -43.025 1.00 75.81 421 TRP A N 1
ATOM 3281 C CA . TRP A 1 421 ? 3.273 -34.860 -43.509 1.00 75.81 421 TRP A CA 1
ATOM 3282 C C . TRP A 1 421 ? 2.034 -33.990 -43.305 1.00 75.81 421 TRP A C 1
ATOM 3284 O O . TRP A 1 421 ? 2.155 -32.842 -42.871 1.00 75.81 421 TRP A O 1
ATOM 3294 N N . ILE A 1 422 ? 0.842 -34.533 -43.558 1.00 72.56 422 ILE A N 1
ATOM 3295 C CA . ILE A 1 422 ? -0.428 -33.843 -43.313 1.00 72.56 422 ILE A CA 1
ATOM 3296 C C . ILE A 1 422 ? -0.599 -33.560 -41.814 1.00 72.56 422 ILE A C 1
ATOM 3298 O O . ILE A 1 422 ? -1.015 -32.463 -41.448 1.00 72.56 422 ILE A O 1
ATOM 3302 N N . SER A 1 423 ? -0.215 -34.489 -40.937 1.00 68.00 423 SER A N 1
ATOM 3303 C CA . SER A 1 423 ? -0.248 -34.305 -39.481 1.00 68.00 423 SER A CA 1
ATOM 3304 C C . SER A 1 423 ? 0.696 -33.190 -39.013 1.00 68.00 423 SER A C 1
ATOM 3306 O O . SER A 1 423 ? 0.307 -32.339 -38.210 1.00 68.00 423 SER A O 1
ATOM 3308 N N . ILE A 1 424 ? 1.913 -33.118 -39.563 1.00 69.31 424 ILE A N 1
ATOM 3309 C CA . ILE A 1 424 ? 2.862 -32.026 -39.285 1.00 69.31 424 ILE A CA 1
ATOM 3310 C C . ILE A 1 424 ? 2.296 -30.680 -39.765 1.00 69.31 424 ILE A C 1
ATOM 3312 O O . ILE A 1 424 ? 2.302 -29.701 -39.013 1.00 69.31 424 ILE A O 1
ATOM 3316 N N . LEU A 1 425 ? 1.741 -30.633 -40.981 1.00 66.38 425 LEU A N 1
ATOM 3317 C CA . LEU A 1 425 ? 1.089 -29.441 -41.531 1.00 66.38 425 LEU A CA 1
ATOM 3318 C C . LEU A 1 425 ? -0.104 -28.997 -40.671 1.00 66.38 425 LEU A C 1
ATOM 3320 O O . LEU A 1 425 ? -0.186 -27.827 -40.303 1.00 66.38 425 LEU A O 1
ATOM 3324 N N . LEU A 1 426 ? -0.990 -29.904 -40.265 1.00 66.00 426 LEU A N 1
ATOM 3325 C CA . LEU A 1 426 ? -2.170 -29.577 -39.453 1.00 66.00 426 LEU A CA 1
ATOM 3326 C C . LEU A 1 426 ? -1.805 -29.135 -38.027 1.00 66.00 426 LEU A C 1
ATOM 3328 O O . LEU A 1 426 ? -2.386 -28.175 -37.509 1.00 66.00 426 LEU A O 1
ATOM 3332 N N . ASN A 1 427 ? -0.779 -29.740 -37.422 1.00 64.25 427 ASN A N 1
ATOM 3333 C CA . ASN A 1 427 ? -0.237 -29.282 -36.140 1.00 64.25 427 ASN A CA 1
ATOM 3334 C C . ASN A 1 427 ? 0.418 -27.892 -36.245 1.00 64.25 427 ASN A C 1
ATOM 3336 O O . ASN A 1 427 ? 0.364 -27.116 -35.291 1.00 64.25 427 ASN A O 1
ATOM 3340 N N . SER A 1 428 ? 0.950 -27.523 -37.416 1.00 60.47 428 SER A N 1
ATOM 3341 C CA . SER A 1 428 ? 1.455 -26.167 -37.683 1.00 60.47 428 SER A CA 1
ATOM 3342 C C . SER A 1 428 ? 0.352 -25.135 -37.984 1.00 60.47 428 SER A C 1
ATOM 3344 O O . SER A 1 428 ? 0.543 -23.938 -37.762 1.00 60.47 428 SER A O 1
ATOM 3346 N N . ILE A 1 429 ? -0.833 -25.584 -38.422 1.00 59.16 429 ILE A N 1
ATOM 3347 C CA . ILE A 1 429 ? -1.995 -24.734 -38.742 1.00 59.16 429 ILE A CA 1
ATOM 3348 C C . ILE A 1 429 ? -2.825 -24.391 -37.493 1.00 59.16 429 ILE A C 1
ATOM 3350 O O . ILE A 1 429 ? -3.437 -23.323 -37.445 1.00 59.16 429 ILE A O 1
ATOM 3354 N N . SER A 1 430 ? -2.817 -25.224 -36.449 1.00 60.28 430 SER A N 1
ATOM 3355 C CA . SER A 1 430 ? -3.563 -24.968 -35.200 1.00 60.28 430 SER A CA 1
ATOM 3356 C C . SER A 1 430 ? -3.239 -23.614 -34.536 1.00 60.28 430 SER A C 1
ATOM 3358 O O . SER A 1 430 ? -4.173 -22.882 -34.193 1.00 60.28 430 SER A O 1
ATOM 3360 N N . PRO A 1 431 ? -1.965 -23.184 -34.437 1.00 56.22 431 PRO A N 1
ATOM 3361 C CA . PRO A 1 431 ? -1.631 -21.819 -34.042 1.00 56.22 431 PRO A CA 1
ATOM 3362 C C . PRO A 1 431 ? -2.211 -20.781 -35.006 1.00 56.22 431 PRO A C 1
ATOM 3364 O O . PRO A 1 431 ? -2.796 -19.799 -34.565 1.00 56.22 431 PRO A O 1
ATOM 3367 N N . ILE A 1 432 ? -2.115 -20.995 -36.321 1.00 54.94 432 ILE A N 1
ATOM 3368 C CA . ILE A 1 432 ? -2.575 -20.043 -37.347 1.00 54.94 432 ILE A CA 1
ATOM 3369 C C . ILE A 1 432 ? -4.092 -19.832 -37.276 1.00 54.94 432 ILE A C 1
ATOM 3371 O O . ILE A 1 432 ? -4.547 -18.693 -37.380 1.00 54.94 432 ILE A O 1
ATOM 3375 N N . ILE A 1 433 ? -4.881 -20.882 -37.039 1.00 56.81 433 ILE A N 1
ATOM 3376 C CA . ILE A 1 433 ? -6.333 -20.783 -36.821 1.00 56.81 433 ILE A CA 1
ATOM 3377 C C . ILE A 1 433 ? -6.624 -20.037 -35.513 1.00 56.81 433 ILE A C 1
ATOM 3379 O O . ILE A 1 433 ? -7.452 -19.121 -35.506 1.00 56.81 433 ILE A O 1
ATOM 3383 N N . LEU A 1 434 ? -5.891 -20.340 -34.434 1.00 54.19 434 LEU A N 1
ATOM 3384 C CA . LEU A 1 434 ? -5.982 -19.610 -33.166 1.00 54.19 434 LEU A CA 1
ATOM 3385 C C . LEU A 1 434 ? -5.687 -18.109 -33.365 1.00 54.19 434 LEU A C 1
ATOM 3387 O O . LEU A 1 434 ? -6.432 -17.261 -32.876 1.00 54.19 434 LEU A O 1
ATOM 3391 N N . PHE A 1 435 ? -4.659 -17.769 -34.148 1.00 53.66 435 PHE A N 1
ATOM 3392 C CA . PHE A 1 435 ? -4.272 -16.396 -34.488 1.00 53.66 435 PHE A CA 1
ATOM 3393 C C . PHE A 1 435 ? -5.253 -15.715 -35.454 1.00 53.66 435 PHE A C 1
ATOM 3395 O O . PHE A 1 435 ? -5.456 -14.504 -35.366 1.00 53.66 435 PHE A O 1
ATOM 3402 N N . SER A 1 436 ? -5.884 -16.465 -36.359 1.00 51.88 436 SER A N 1
ATOM 3403 C CA . SER A 1 436 ? -6.741 -15.916 -37.419 1.00 51.88 436 SER A CA 1
ATOM 3404 C C . SER A 1 436 ? -8.186 -15.713 -36.980 1.00 51.88 436 SER A C 1
ATOM 3406 O O . SER A 1 436 ? -8.828 -14.765 -37.435 1.00 51.88 436 SER A O 1
ATOM 3408 N N . PHE A 1 437 ? -8.707 -16.545 -36.075 1.00 52.12 437 PHE A N 1
ATOM 3409 C CA . PHE A 1 437 ? -10.106 -16.475 -35.644 1.00 52.12 437 PHE A CA 1
ATOM 3410 C C . PHE A 1 437 ? -10.292 -15.804 -34.281 1.00 52.12 437 PHE A C 1
ATOM 3412 O O . PHE A 1 437 ? -11.323 -15.158 -34.066 1.00 52.12 437 PHE A O 1
ATOM 3419 N N . ASN A 1 438 ? -9.281 -15.803 -33.407 1.00 57.03 438 ASN A N 1
ATOM 3420 C CA . ASN A 1 438 ? -9.370 -15.105 -32.127 1.00 57.03 438 ASN A CA 1
ATOM 3421 C C . ASN A 1 438 ? -9.264 -13.578 -32.320 1.00 57.03 438 ASN A C 1
ATOM 3423 O O . ASN A 1 438 ? -8.248 -13.030 -32.756 1.00 57.03 438 ASN A O 1
ATOM 3427 N N . ILE A 1 439 ? -10.359 -12.865 -32.040 1.00 53.34 439 ILE A N 1
ATOM 3428 C CA . ILE A 1 439 ? -10.466 -11.417 -32.272 1.00 53.34 439 ILE A CA 1
ATOM 3429 C C . ILE A 1 439 ? -9.540 -10.606 -31.350 1.00 53.34 439 ILE A C 1
ATOM 3431 O O . ILE A 1 439 ? -9.077 -9.531 -31.742 1.00 53.34 439 ILE A O 1
ATOM 3435 N N . ASP A 1 440 ? -9.248 -11.124 -30.157 1.00 50.50 440 ASP A N 1
ATOM 3436 C CA . ASP A 1 440 ? -8.431 -10.448 -29.153 1.00 50.50 440 ASP A CA 1
ATOM 3437 C C . ASP A 1 440 ? -6.943 -10.634 -29.438 1.00 50.50 440 ASP A C 1
ATOM 3439 O O . ASP A 1 440 ? -6.190 -9.660 -29.414 1.00 50.50 440 ASP A O 1
ATOM 3443 N N . VAL A 1 441 ? -6.535 -11.832 -29.860 1.00 52.72 441 VAL A N 1
ATOM 3444 C CA . VAL A 1 441 ? -5.168 -12.081 -30.338 1.00 52.72 441 VAL A CA 1
ATOM 3445 C C . VAL A 1 441 ? -4.861 -11.223 -31.570 1.00 52.72 441 VAL A C 1
ATOM 3447 O O . VAL A 1 441 ? -3.829 -10.555 -31.607 1.00 52.72 441 VAL A O 1
ATOM 3450 N N . ARG A 1 442 ? -5.788 -11.111 -32.535 1.00 54.69 442 ARG A N 1
ATOM 3451 C CA . ARG A 1 442 ? -5.626 -10.201 -33.690 1.00 54.69 442 ARG A CA 1
ATOM 3452 C C . ARG A 1 442 ? -5.487 -8.738 -33.286 1.00 54.69 442 ARG A C 1
ATOM 3454 O O . ARG A 1 442 ? -4.758 -7.985 -33.935 1.00 54.69 442 ARG A O 1
ATOM 3461 N N . ARG A 1 443 ? -6.184 -8.308 -32.231 1.00 55.94 443 ARG A N 1
ATOM 3462 C CA . ARG A 1 443 ? -6.061 -6.943 -31.705 1.00 55.94 443 ARG A CA 1
ATOM 3463 C C . ARG A 1 443 ? -4.685 -6.720 -31.072 1.00 55.94 443 ARG A C 1
ATOM 3465 O O . ARG A 1 443 ? -4.096 -5.674 -31.331 1.00 55.94 443 ARG A O 1
ATOM 3472 N N . ILE A 1 444 ? -4.180 -7.686 -30.306 1.00 57.72 444 ILE A N 1
ATOM 3473 C CA . ILE A 1 444 ? -2.857 -7.630 -29.666 1.00 57.72 444 ILE A CA 1
ATOM 3474 C C . ILE A 1 444 ? -1.749 -7.623 -30.726 1.00 57.72 444 ILE A C 1
ATOM 3476 O O . ILE A 1 444 ? -0.891 -6.746 -30.709 1.00 57.72 444 ILE A O 1
ATOM 3480 N N . VAL A 1 445 ? -1.818 -8.514 -31.717 1.00 53.91 445 VAL A N 1
ATOM 3481 C CA . VAL A 1 445 ? -0.858 -8.568 -32.831 1.00 53.91 445 VAL A CA 1
ATOM 3482 C C . VAL A 1 445 ? -0.872 -7.262 -33.634 1.00 53.91 445 VAL A C 1
ATOM 3484 O O . VAL A 1 445 ? 0.183 -6.688 -33.885 1.00 53.91 445 VAL A O 1
ATOM 3487 N N . ARG A 1 446 ? -2.047 -6.702 -33.962 1.00 53.84 446 ARG A N 1
ATOM 3488 C CA . ARG A 1 446 ? -2.117 -5.378 -34.614 1.00 53.84 446 ARG A CA 1
ATOM 3489 C C . ARG A 1 446 ? -1.446 -4.280 -33.792 1.00 53.84 446 ARG A C 1
ATOM 3491 O O . ARG A 1 446 ? -0.781 -3.430 -34.368 1.00 53.84 446 ARG A O 1
ATOM 3498 N N . GLN A 1 447 ? -1.603 -4.282 -32.473 1.00 58.72 447 GLN A N 1
ATOM 3499 C CA . GLN A 1 447 ? -0.962 -3.285 -31.610 1.00 58.72 447 GLN A CA 1
ATOM 3500 C C . GLN A 1 447 ? 0.562 -3.449 -31.545 1.00 58.72 447 GLN A C 1
ATOM 3502 O O . GLN A 1 447 ? 1.259 -2.449 -31.408 1.00 58.72 447 GLN A O 1
ATOM 3507 N N . LEU A 1 448 ? 1.075 -4.671 -31.709 1.00 54.06 448 LEU A N 1
ATOM 3508 C CA . LEU A 1 448 ? 2.512 -4.957 -31.753 1.00 54.06 448 LEU A CA 1
ATOM 3509 C C . LEU A 1 448 ? 3.174 -4.551 -33.083 1.00 54.06 448 LEU A C 1
ATOM 3511 O O . LEU A 1 448 ? 4.332 -4.151 -33.071 1.00 54.06 448 LEU A O 1
ATOM 3515 N N . PHE A 1 449 ? 2.454 -4.603 -34.212 1.00 50.28 449 PHE A N 1
ATOM 3516 C CA . PHE A 1 449 ? 3.014 -4.310 -35.546 1.00 50.28 449 PHE A CA 1
ATOM 3517 C C . PHE A 1 449 ? 2.764 -2.882 -36.069 1.00 50.28 449 PHE A C 1
ATOM 3519 O O . PHE A 1 449 ? 3.470 -2.430 -36.969 1.00 50.28 449 PHE A O 1
ATOM 3526 N N . VAL A 1 450 ? 1.809 -2.130 -35.507 1.00 50.12 450 VAL A N 1
ATOM 3527 C CA . VAL A 1 450 ? 1.574 -0.713 -35.869 1.00 50.12 450 VAL A CA 1
ATOM 3528 C C . VAL A 1 450 ? 2.799 0.206 -35.667 1.00 50.12 450 VAL A C 1
ATOM 3530 O O . VAL A 1 450 ? 2.982 1.093 -36.502 1.00 50.12 450 VAL A O 1
ATOM 3533 N N . PRO A 1 451 ? 3.685 0.012 -34.667 1.00 47.12 451 PRO A N 1
ATOM 3534 C CA . PRO A 1 451 ? 4.900 0.821 -34.547 1.00 47.12 451 PRO A CA 1
ATOM 3535 C C . PRO A 1 451 ? 5.904 0.589 -35.685 1.00 47.12 451 PRO A C 1
ATOM 3537 O O . PRO A 1 451 ? 6.693 1.477 -35.977 1.00 47.12 451 PRO A O 1
ATOM 3540 N N . PHE A 1 452 ? 5.869 -0.572 -36.351 1.00 41.59 452 PHE A N 1
ATOM 3541 C CA . PHE A 1 452 ? 6.882 -0.960 -37.339 1.00 41.59 452 PHE A CA 1
ATOM 3542 C C . PHE A 1 452 ? 6.644 -0.342 -38.729 1.00 41.59 452 PHE A C 1
ATOM 3544 O O . PHE A 1 452 ? 7.586 -0.119 -39.482 1.00 41.59 452 PHE A O 1
ATOM 3551 N N . PHE A 1 453 ? 5.394 -0.004 -39.064 1.00 38.97 453 PHE A N 1
ATOM 3552 C CA . PHE A 1 453 ? 5.033 0.592 -40.361 1.00 38.97 453 PHE A CA 1
ATOM 3553 C C . PHE A 1 453 ? 4.927 2.125 -40.346 1.00 38.97 453 PHE A C 1
ATOM 3555 O O . PHE A 1 453 ? 4.823 2.742 -41.403 1.00 38.97 453 PHE A O 1
ATOM 3562 N N . LEU A 1 454 ? 4.976 2.763 -39.172 1.00 40.81 454 LEU A N 1
ATOM 3563 C CA . LEU A 1 454 ? 4.978 4.229 -39.061 1.00 40.81 454 LEU A CA 1
ATOM 3564 C C . LEU A 1 454 ? 6.381 4.848 -39.181 1.00 40.81 454 LEU A C 1
ATOM 3566 O O . LEU A 1 454 ? 6.485 6.061 -39.338 1.00 40.81 454 LEU A O 1
ATOM 3570 N N . SER A 1 455 ? 7.442 4.033 -39.189 1.00 39.78 455 SER A N 1
ATOM 3571 C CA . SER A 1 455 ? 8.832 4.481 -39.376 1.00 39.78 455 SER A CA 1
ATOM 3572 C C . SER A 1 455 ? 9.247 4.673 -40.843 1.00 39.78 455 SER A C 1
ATOM 3574 O O . SER A 1 455 ? 10.346 5.148 -41.100 1.00 39.78 455 SER A O 1
ATOM 3576 N N . PHE A 1 456 ? 8.369 4.375 -41.807 1.00 39.91 456 PHE A N 1
ATOM 3577 C CA . PHE A 1 456 ? 8.556 4.716 -43.221 1.00 39.91 456 PHE A CA 1
ATOM 3578 C C . PHE A 1 456 ? 7.414 5.621 -43.695 1.00 39.91 456 PHE A C 1
ATOM 3580 O O . PHE A 1 456 ? 6.468 5.182 -44.348 1.00 39.91 456 PHE A O 1
ATOM 3587 N N . ARG A 1 457 ? 7.491 6.918 -43.381 1.00 35.84 457 ARG A N 1
ATOM 3588 C CA . ARG A 1 457 ? 6.762 7.940 -44.143 1.00 35.84 457 ARG A CA 1
ATOM 3589 C C . ARG A 1 457 ? 7.732 8.978 -44.691 1.00 35.84 457 ARG A C 1
ATOM 3591 O O . ARG A 1 457 ? 8.494 9.594 -43.958 1.00 35.84 457 ARG A O 1
ATOM 3598 N N . CYS A 1 458 ? 7.675 9.092 -46.015 1.00 32.25 458 CYS A N 1
ATOM 3599 C CA . CYS A 1 458 ? 8.449 9.961 -46.889 1.00 32.25 458 CYS A CA 1
ATOM 3600 C C . CYS A 1 458 ? 8.296 11.451 -46.499 1.00 32.25 458 CYS A C 1
ATOM 3602 O O . CYS A 1 458 ? 7.167 11.861 -46.210 1.00 32.25 458 CYS A O 1
ATOM 3604 N N . PRO A 1 459 ? 9.359 12.282 -46.538 1.00 34.47 459 PRO A N 1
ATOM 3605 C CA . PRO A 1 459 ? 9.305 13.678 -46.080 1.00 34.47 459 PRO A CA 1
ATOM 3606 C C . PRO A 1 459 ? 8.507 14.646 -46.976 1.00 34.47 459 PRO A C 1
ATOM 3608 O O . PRO A 1 459 ? 8.438 15.827 -46.662 1.00 34.47 459 PRO A O 1
ATOM 3611 N N . PHE A 1 460 ? 7.906 14.196 -48.083 1.00 36.84 460 PHE A N 1
ATOM 3612 C CA . PHE A 1 460 ? 7.416 15.092 -49.146 1.00 36.84 460 PHE A CA 1
ATOM 3613 C C . PHE A 1 460 ? 5.894 15.313 -49.231 1.00 36.84 460 PHE A C 1
ATOM 3615 O O . PHE A 1 460 ? 5.427 15.954 -50.166 1.00 36.84 460 PHE A O 1
ATOM 3622 N N . CYS A 1 461 ? 5.093 14.847 -48.268 1.00 34.44 461 CYS A N 1
ATOM 3623 C CA . CYS A 1 461 ? 3.627 15.015 -48.312 1.00 34.44 461 CYS A CA 1
ATOM 3624 C C . CYS A 1 461 ? 3.064 15.902 -47.190 1.00 34.44 461 CYS A C 1
ATOM 3626 O O . CYS A 1 461 ? 2.024 15.587 -46.614 1.00 34.44 461 CYS A O 1
ATOM 3628 N N . ALA A 1 462 ? 3.735 17.013 -46.881 1.00 37.62 462 ALA A N 1
ATOM 3629 C CA . ALA A 1 462 ? 3.184 18.081 -46.049 1.00 37.62 462 ALA A CA 1
ATOM 3630 C C . ALA A 1 462 ? 2.876 19.311 -46.915 1.00 37.62 462 ALA A C 1
ATOM 3632 O O . ALA A 1 462 ? 3.556 20.327 -46.839 1.00 37.62 462 ALA A O 1
ATOM 3633 N N . ALA A 1 463 ? 1.847 19.207 -47.752 1.00 35.75 463 ALA A N 1
ATOM 3634 C CA . ALA A 1 463 ? 1.210 20.373 -48.340 1.00 35.75 463 ALA A CA 1
ATOM 3635 C C . ALA A 1 463 ? -0.302 20.142 -48.401 1.00 35.75 463 ALA A C 1
ATOM 3637 O O . ALA A 1 463 ? -0.779 19.170 -48.980 1.00 35.75 463 ALA A O 1
ATOM 3638 N N . ASP A 1 464 ? -1.003 21.085 -47.778 1.00 35.31 464 ASP A N 1
ATOM 3639 C CA . ASP A 1 464 ? -2.347 21.521 -48.133 1.00 35.31 464 ASP A CA 1
ATOM 3640 C C . ASP A 1 464 ? -3.535 20.640 -47.714 1.00 35.31 464 ASP A C 1
ATOM 3642 O O . ASP A 1 464 ? -3.993 19.793 -48.476 1.00 35.31 464 ASP A O 1
ATOM 3646 N N . ARG A 1 465 ? -4.069 20.894 -46.502 1.00 31.97 465 ARG A N 1
ATOM 3647 C CA . ARG A 1 465 ? -5.521 20.875 -46.201 1.00 31.97 465 ARG A CA 1
ATOM 3648 C C . ARG A 1 465 ? -5.844 21.823 -45.044 1.00 31.97 465 ARG A C 1
ATOM 3650 O O . ARG A 1 465 ? -5.659 21.486 -43.876 1.00 31.97 465 ARG A O 1
ATOM 3657 N N . SER A 1 466 ? -6.373 22.993 -45.376 1.00 33.88 466 SER A N 1
ATOM 3658 C CA . SER A 1 466 ? -7.146 23.845 -44.471 1.00 33.88 466 SER A CA 1
ATOM 3659 C C . SER A 1 466 ? -8.519 23.206 -44.163 1.00 33.88 466 SER A C 1
ATOM 3661 O O . SER A 1 466 ? -9.087 22.517 -45.016 1.00 33.88 466 SER A O 1
ATOM 3663 N N . PRO A 1 467 ? -9.072 23.367 -42.944 1.00 35.47 467 PRO A N 1
ATOM 3664 C CA . PRO A 1 467 ? -10.390 22.835 -42.601 1.00 35.47 467 PRO A CA 1
ATOM 3665 C C . PRO A 1 467 ? -11.518 23.747 -43.124 1.00 35.47 467 PRO A C 1
ATOM 3667 O O . PRO A 1 467 ? -11.367 24.971 -43.104 1.00 35.47 467 PRO A O 1
ATOM 3670 N N . PRO A 1 468 ? -12.671 23.196 -43.551 1.00 31.83 468 PRO A N 1
ATOM 3671 C CA . PRO A 1 468 ? -13.805 24.009 -43.967 1.00 31.83 468 PRO A CA 1
ATOM 3672 C C . PRO A 1 468 ? -14.417 24.744 -42.768 1.00 31.83 468 PRO A C 1
ATOM 3674 O O . PRO A 1 468 ? -14.617 24.177 -41.690 1.00 31.83 468 PRO A O 1
ATOM 3677 N N . ALA A 1 469 ? -14.709 26.025 -42.983 1.00 34.84 469 ALA A N 1
ATOM 3678 C CA . ALA A 1 469 ? -15.373 26.911 -42.042 1.00 34.84 469 ALA A CA 1
ATOM 3679 C C . ALA A 1 469 ? -16.761 26.375 -41.655 1.00 34.84 469 ALA A C 1
ATOM 3681 O O . ALA A 1 469 ? -17.548 25.995 -42.520 1.00 34.84 469 ALA A O 1
ATOM 3682 N N . GLY A 1 470 ? -17.069 26.377 -40.354 1.00 36.59 470 GLY A N 1
ATOM 3683 C CA . GLY A 1 470 ? -18.413 26.058 -39.863 1.00 36.59 470 GLY A CA 1
ATOM 3684 C C . GLY A 1 470 ? -18.485 25.174 -38.620 1.00 36.59 470 GLY A C 1
ATOM 3685 O O . GLY A 1 470 ? -19.359 24.319 -38.550 1.00 36.59 470 GLY A O 1
ATOM 3686 N N . VAL A 1 471 ? -17.611 25.357 -37.624 1.00 27.69 471 VAL A N 1
ATOM 3687 C CA . VAL A 1 471 ? -17.853 24.839 -36.265 1.00 27.69 471 VAL A CA 1
ATOM 3688 C C . VAL A 1 471 ? -17.415 25.895 -35.256 1.00 27.69 471 VAL A C 1
ATOM 3690 O O . VAL A 1 471 ? -16.231 26.068 -34.983 1.00 27.69 471 VAL A O 1
ATOM 3693 N N . VAL A 1 472 ? -18.387 26.620 -34.705 1.00 28.47 472 VAL A N 1
ATOM 3694 C CA . VAL A 1 472 ? -18.178 27.515 -33.563 1.00 28.47 472 VAL A CA 1
ATOM 3695 C C . VAL A 1 472 ? -17.910 26.649 -32.330 1.00 28.47 472 VAL A C 1
ATOM 3697 O O . VAL A 1 472 ? -18.794 25.940 -31.851 1.00 28.47 472 VAL A O 1
ATOM 3700 N N . GLN A 1 473 ? -16.676 26.685 -31.822 1.00 25.55 473 GLN A N 1
ATOM 3701 C CA . GLN A 1 473 ? -16.339 26.160 -30.500 1.00 25.55 473 GLN A CA 1
ATOM 3702 C C . GLN A 1 473 ? -16.981 27.046 -29.426 1.00 25.55 473 GLN A C 1
ATOM 3704 O O . GLN A 1 473 ? -16.556 28.180 -29.209 1.00 25.55 473 GLN A O 1
ATOM 3709 N N . VAL A 1 474 ? -17.970 26.514 -28.709 1.00 27.19 474 VAL A N 1
ATOM 3710 C CA . VAL A 1 474 ? -18.447 27.124 -27.465 1.00 27.19 474 VAL A CA 1
ATOM 3711 C C . VAL A 1 474 ? -17.478 26.742 -26.345 1.00 27.19 474 VAL A C 1
ATOM 3713 O O . VAL A 1 474 ? -17.395 25.583 -25.940 1.00 27.19 474 VAL A O 1
ATOM 3716 N N . ARG A 1 475 ? -16.721 27.735 -25.862 1.00 25.23 475 ARG A N 1
ATOM 3717 C CA . ARG A 1 475 ? -15.962 27.676 -24.605 1.00 25.23 475 ARG A CA 1
ATOM 3718 C C . ARG A 1 475 ? -16.945 27.553 -23.438 1.00 25.23 475 ARG A C 1
ATOM 3720 O O . ARG A 1 475 ? -17.807 28.411 -23.280 1.00 25.23 475 ARG A O 1
ATOM 3727 N N . HIS A 1 476 ? -16.787 26.533 -22.598 1.00 27.77 476 HIS A N 1
ATOM 3728 C CA . HIS A 1 476 ? -17.485 26.450 -21.316 1.00 27.77 476 HIS A CA 1
ATOM 3729 C C . HIS A 1 476 ? -16.585 26.967 -20.189 1.00 27.77 476 HIS A C 1
ATOM 3731 O O . HIS A 1 476 ? -15.609 26.321 -19.818 1.00 27.77 476 HIS A O 1
ATOM 3737 N N . LEU A 1 477 ? -16.954 28.124 -19.640 1.00 25.34 477 LEU A N 1
ATOM 3738 C CA . LEU A 1 477 ? -16.719 28.485 -18.240 1.00 25.34 477 LEU A CA 1
ATOM 3739 C C . LEU A 1 477 ? -18.024 28.252 -17.448 1.00 25.34 477 LEU A C 1
ATOM 3741 O O . LEU A 1 477 ? -19.094 28.139 -18.056 1.00 25.34 477 LEU A O 1
ATOM 3745 N N . PRO A 1 478 ? -17.935 28.076 -16.118 1.00 34.44 478 PRO A N 1
ATOM 3746 C CA . PRO A 1 478 ? -18.841 27.234 -15.352 1.00 34.44 478 PRO A CA 1
ATOM 3747 C C . PRO A 1 478 ? -19.965 28.050 -14.726 1.00 34.44 478 PRO A C 1
ATOM 3749 O O . PRO A 1 478 ? -19.730 29.164 -14.261 1.00 34.44 478 PRO A O 1
ATOM 3752 N N . THR A 1 479 ? -21.167 27.486 -14.593 1.00 28.42 479 THR A N 1
ATOM 3753 C CA . THR A 1 479 ? -22.055 27.949 -13.520 1.00 28.42 479 THR A CA 1
ATOM 3754 C C . THR A 1 479 ? -23.075 26.910 -13.088 1.00 28.42 479 THR A C 1
ATOM 3756 O O . THR A 1 479 ? -23.681 26.197 -13.887 1.00 28.42 479 THR A O 1
ATOM 3759 N N . ALA A 1 480 ? -23.222 26.873 -11.768 1.00 26.91 480 ALA A N 1
ATOM 3760 C CA . ALA A 1 480 ? -24.288 26.279 -10.997 1.00 26.91 480 ALA A CA 1
ATOM 3761 C C . ALA A 1 480 ? -25.681 26.557 -11.581 1.00 26.91 480 ALA A C 1
ATOM 3763 O O . ALA A 1 480 ? -25.990 27.668 -12.004 1.00 26.91 480 ALA A O 1
ATOM 3764 N N . ALA A 1 481 ? -26.545 25.548 -11.521 1.00 27.19 481 ALA A N 1
ATOM 3765 C CA . ALA A 1 481 ? -27.968 25.698 -11.766 1.00 27.19 481 ALA A CA 1
ATOM 3766 C C . ALA A 1 481 ? -28.706 25.846 -10.428 1.00 27.19 481 ALA A C 1
ATOM 3768 O O . ALA A 1 481 ? -28.724 24.922 -9.613 1.00 27.19 481 ALA A O 1
ATOM 3769 N N . ARG A 1 482 ? -29.384 26.980 -10.236 1.00 26.41 482 ARG A N 1
ATOM 3770 C CA . ARG A 1 482 ? -30.667 27.027 -9.525 1.00 26.41 482 ARG A CA 1
ATOM 3771 C C . ARG A 1 482 ? -31.703 27.701 -10.425 1.00 26.41 482 ARG A C 1
ATOM 3773 O O . ARG A 1 482 ? -31.398 28.620 -11.173 1.00 26.41 482 ARG A O 1
ATOM 3780 N N . PHE A 1 483 ? -32.897 27.124 -10.360 1.00 25.16 483 PHE A N 1
ATOM 3781 C CA . PHE A 1 483 ? -34.137 27.405 -11.079 1.00 25.16 483 PHE A CA 1
ATOM 3782 C C . PHE A 1 483 ? -34.558 28.890 -11.085 1.00 25.16 483 PHE A C 1
ATOM 3784 O O . PHE A 1 483 ? -34.380 29.561 -10.076 1.00 25.16 483 PHE A O 1
ATOM 3791 N N . VAL A 1 484 ? -35.236 29.355 -12.147 1.00 25.09 484 VAL A N 1
ATOM 3792 C CA . VAL A 1 484 ? -36.704 29.597 -12.208 1.00 25.09 484 VAL A CA 1
ATOM 3793 C C . VAL A 1 484 ? -37.099 30.311 -13.524 1.00 25.09 484 VAL A C 1
ATOM 3795 O O . VAL A 1 484 ? -36.414 31.204 -14.002 1.00 25.09 484 VAL A O 1
ATOM 3798 N N . ALA A 1 485 ? -38.222 29.832 -14.073 1.00 27.19 485 ALA A N 1
ATOM 3799 C CA . ALA A 1 485 ? -39.203 30.359 -15.034 1.00 27.19 485 ALA A CA 1
ATOM 3800 C C . ALA A 1 485 ? -38.968 31.658 -15.840 1.00 27.19 485 ALA A C 1
ATOM 3802 O O . ALA A 1 485 ? -38.697 32.735 -15.321 1.00 27.19 485 ALA A O 1
ATOM 3803 N N . ALA A 1 486 ? -39.295 31.548 -17.131 1.00 27.52 486 ALA A N 1
ATOM 3804 C CA . ALA A 1 486 ? -39.507 32.643 -18.068 1.00 27.52 486 ALA A CA 1
ATOM 3805 C C . ALA A 1 486 ? -40.790 33.447 -17.766 1.00 27.52 486 ALA A C 1
ATOM 3807 O O . ALA A 1 486 ? -41.852 32.864 -17.536 1.00 27.52 486 ALA A O 1
ATOM 3808 N N . ARG A 1 487 ? -40.721 34.779 -17.893 1.00 26.50 487 ARG A N 1
ATOM 3809 C CA . ARG A 1 487 ? -41.870 35.638 -18.226 1.00 26.50 487 ARG A CA 1
ATOM 3810 C C . ARG A 1 487 ? -41.441 36.809 -19.110 1.00 26.50 487 ARG A C 1
ATOM 3812 O O . ARG A 1 487 ? -40.345 37.342 -18.991 1.00 26.50 487 ARG A O 1
ATOM 3819 N N . HIS A 1 488 ? -42.337 37.130 -20.033 1.00 29.52 488 HIS A N 1
ATOM 3820 C CA . HIS A 1 488 ? -42.224 38.099 -21.111 1.00 29.52 488 HIS A CA 1
ATOM 3821 C C . HIS A 1 488 ? -42.176 39.577 -20.678 1.00 29.52 488 HIS A C 1
ATOM 3823 O O . HIS A 1 488 ? -42.829 39.974 -19.723 1.00 29.52 488 HIS A O 1
ATOM 3829 N N . HIS A 1 489 ? -41.561 40.358 -21.575 1.00 29.16 489 HIS A N 1
ATOM 3830 C CA . HIS A 1 489 ? -41.900 41.720 -22.014 1.00 29.16 489 HIS A CA 1
ATOM 3831 C C . HIS A 1 489 ? -41.582 42.969 -21.161 1.00 29.16 489 HIS A C 1
ATOM 3833 O O . HIS A 1 489 ? -42.157 43.212 -20.113 1.00 29.16 489 HIS A O 1
ATOM 3839 N N . ARG A 1 490 ? -40.845 43.846 -21.869 1.00 28.41 490 ARG A N 1
ATOM 3840 C CA . ARG A 1 490 ? -40.848 45.323 -21.926 1.00 28.41 490 ARG A CA 1
ATOM 3841 C C . ARG A 1 490 ? -40.083 46.115 -20.861 1.00 28.41 490 ARG A C 1
ATOM 3843 O O . ARG A 1 490 ? -40.240 45.958 -19.662 1.00 28.41 490 ARG A O 1
ATOM 3850 N N . GLN A 1 491 ? -39.265 47.008 -21.422 1.00 27.28 491 GLN A N 1
ATOM 3851 C CA . GLN A 1 491 ? -38.592 48.156 -20.826 1.00 27.28 491 GLN A CA 1
ATOM 3852 C C . GLN A 1 491 ? -39.541 48.994 -19.956 1.00 27.28 491 GLN A C 1
ATOM 3854 O O . GLN A 1 491 ? -40.712 49.121 -20.303 1.00 27.28 491 GLN A O 1
ATOM 3859 N N . VAL A 1 492 ? -39.017 49.627 -18.902 1.00 28.61 492 VAL A N 1
ATOM 3860 C CA . VAL A 1 492 ? -38.807 51.087 -18.786 1.00 28.61 492 VAL A CA 1
ATOM 3861 C C . VAL A 1 492 ? -38.074 51.389 -17.456 1.00 28.61 492 VAL A C 1
ATOM 3863 O O . VAL A 1 492 ? -38.083 50.604 -16.517 1.00 28.61 492 VAL A O 1
ATOM 3866 N N . GLN A 1 493 ? -37.358 52.508 -17.496 1.00 26.16 493 GLN A N 1
ATOM 3867 C CA . GLN A 1 493 ? -36.466 53.213 -16.571 1.00 26.16 493 GLN A CA 1
ATOM 3868 C C . GLN A 1 493 ? -36.750 53.266 -15.046 1.00 26.16 493 GLN A C 1
ATOM 3870 O O . GLN A 1 493 ? -37.886 53.331 -14.601 1.00 26.16 493 GLN A O 1
ATOM 3875 N N . GLN A 1 494 ? -35.624 53.472 -14.335 1.00 25.55 494 GLN A N 1
ATOM 3876 C CA . GLN A 1 494 ? -35.360 54.379 -13.191 1.00 25.55 494 GLN A CA 1
ATOM 3877 C C . GLN A 1 494 ? -35.711 54.004 -11.727 1.00 25.55 494 GLN A C 1
ATOM 3879 O O . GLN A 1 494 ? -36.847 54.097 -11.290 1.00 25.55 494 GLN A O 1
ATOM 3884 N N . CYS A 1 495 ? -34.613 53.828 -10.966 1.00 21.41 495 CYS A N 1
ATOM 3885 C CA . CYS A 1 495 ? -34.244 54.483 -9.690 1.00 21.41 495 CYS A CA 1
ATOM 3886 C C . CYS A 1 495 ? -34.895 54.091 -8.331 1.00 21.41 495 CYS A C 1
ATOM 3888 O O . CYS A 1 495 ? -35.960 53.490 -8.300 1.00 21.41 495 CYS A O 1
ATOM 3890 N N . PRO A 1 496 ? -34.185 54.354 -7.199 1.00 40.91 496 PRO A N 1
ATOM 3891 C CA . PRO A 1 496 ? -34.078 53.440 -6.050 1.00 40.91 496 PRO A CA 1
ATOM 3892 C C . PRO A 1 496 ? -34.632 53.996 -4.720 1.00 40.91 496 PRO A C 1
ATOM 3894 O O . PRO A 1 496 ? -34.684 55.208 -4.546 1.00 40.91 496 PRO A O 1
ATOM 3897 N N . SER A 1 497 ? -34.903 53.120 -3.741 1.00 27.12 497 SER A N 1
ATOM 3898 C CA . SER A 1 497 ? -34.885 53.407 -2.283 1.00 27.12 497 SER A CA 1
ATOM 3899 C C . SER A 1 497 ? -35.291 52.144 -1.490 1.00 27.12 497 SER A C 1
ATOM 3901 O O . SER A 1 497 ? -36.168 51.400 -1.906 1.00 27.12 497 SER A O 1
ATOM 3903 N N . GLN A 1 498 ? -34.441 51.674 -0.570 1.00 27.67 498 GLN A N 1
ATOM 3904 C CA . GLN A 1 498 ? -34.462 51.869 0.896 1.00 27.67 498 GLN A CA 1
ATOM 3905 C C . GLN A 1 498 ? -35.375 50.907 1.690 1.00 27.67 498 GLN A C 1
ATOM 3907 O O . GLN A 1 498 ? -36.579 50.863 1.492 1.00 27.67 498 GLN A O 1
ATOM 3912 N N . PHE A 1 499 ? -34.721 50.185 2.615 1.00 25.03 499 PHE A N 1
ATOM 3913 C CA . PHE A 1 499 ? -35.072 49.919 4.024 1.00 25.03 499 PHE A CA 1
ATOM 3914 C C . PHE A 1 499 ? -36.539 49.664 4.439 1.00 25.03 499 PHE A C 1
ATOM 3916 O O . PHE A 1 499 ? -37.380 50.540 4.311 1.00 25.03 499 PHE A O 1
ATOM 3923 N N . PHE A 1 500 ? -36.799 48.518 5.088 1.00 26.34 500 PHE A N 1
ATOM 3924 C CA . PHE A 1 500 ? -37.054 48.329 6.543 1.00 26.34 500 PHE A CA 1
ATOM 3925 C C . PHE A 1 500 ? -37.468 46.846 6.775 1.00 26.34 500 PHE A C 1
ATOM 3927 O O . PHE A 1 500 ? -38.296 46.318 6.043 1.00 26.34 500 PHE A O 1
ATOM 3934 N N . VAL A 1 501 ? -36.707 46.068 7.560 1.00 28.25 501 VAL A N 1
ATOM 3935 C CA . VAL A 1 501 ? -36.994 45.631 8.953 1.00 28.25 501 VAL A CA 1
ATOM 3936 C C . VAL A 1 501 ? -38.218 44.709 9.106 1.00 28.25 501 VAL A C 1
ATOM 3938 O O . VAL A 1 501 ? -39.356 45.162 9.135 1.00 28.25 501 VAL A O 1
ATOM 3941 N N . THR A 1 502 ? -37.992 43.409 9.299 1.00 34.69 502 THR A N 1
ATOM 3942 C CA . THR A 1 502 ? -37.986 42.716 10.610 1.00 34.69 502 THR A CA 1
ATOM 3943 C C . THR A 1 502 ? -37.369 41.333 10.451 1.00 34.69 502 THR A C 1
ATOM 3945 O O . THR A 1 502 ? -37.511 40.757 9.349 1.00 34.69 502 THR A O 1
#